Protein 2ZWI (pdb70)

Solvent-accessible surface area: 31136 Å² total; per-residue (Å²): 122,129,93,30,1,7,0,6,8,6,94,22,18,7,0,0,0,2,0,0,0,20,4,4,39,41,73,32,130,37,53,1,2,0,14,4,79,116,25,83,11,117,64,105,110,11,5,135,61,7,66,13,36,40,28,184,66,72,87,98,0,24,152,37,0,30,64,47,3,100,77,72,79,4,92,26,0,32,1,9,0,3,0,20,83,0,38,14,1,3,34,0,0,78,24,3,81,86,56,59,61,190,19,82,9,43,3,27,1,4,0,31,1,23,30,0,0,41,87,0,19,72,9,3,126,42,85,111,83,72,3,78,134,69,20,78,78,1,100,106,36,0,61,29,5,6,96,44,110,59,122,29,92,34,23,7,17,2,0,0,0,0,30,59,43,26,68,9,12,0,8,0,2,49,18,57,0,23,122,34,134,12,75,4,82,4,1,57,150,35,0,46,109,26,14,29,72,6,102,36,61,31,21,29,100,13,89,82,129,33,67,77,24,0,42,93,6,18,74,18,87,7,98,150,10,66,86,40,21,90,89,34,81,104,72,15,0,0,0,3,2,6,35,94,54,42,3,69,7,122,53,0,38,57,0,0,58,19,0,71,94,80,116,8,116,45,0,88,49,29,1,108,60,42,23,22,0,1,8,1,57,26,72,12,136,32,16,100,109,0,14,87,59,15,140,11,63,82,6,132,20,113,29,7,3,16,0,0,3,1,1,99,1,42,10,51,3,0,0,0,0,15,20,44,23,5,4,5,22,37,77,26,11,38,25,25,0,0,0,4,138,64,121,26,114,118,31,14,41,0,18,0,0,13,33,1,60,21,6,65,138,116,20,15,25,30,16,93,64,72,109,119,88,30,0,10,0,7,8,6,73,26,20,6,0,0,0,1,0,0,0,21,4,4,63,107,106,33,136,45,54,2,0,0,13,3,73,104,24,79,14,118,69,131,92,13,12,127,59,7,65,11,33,39,32,118,16,32,13,83,0,14,98,32,0,21,69,44,1,98,73,73,81,2,95,45,0,36,1,9,0,2,0,8,29,0,41,9,2,4,30,0,0,43,20,2,78,86,46,61,56,176,22,79,9,55,2,25,0,3,0,29,2,23,17,0,0,41,52,0,23,73,9,3,128,49,84,105,85,69,3,77,133,66,21,77,75,1,99,99,53,0,58,27,8,5,91,22,59,75,94,30,93,27,25,6,15,5,0,0,1,0,30,57,45,26,85,6,39,0,7,0,2,44,20,48,0,23,151,28,134,16,73,2,65,3,1,69,156,35,0,70,150,36,43,115,65,5,109,40,84,28,20,116,101,11,89,85,153,38,66,79,42,0,43,94,5,14,72,15,82,7,120,142,9,82,92,51,26,149,92,35,133,103,105,11,0,0,0,4,2,7,29,44,19,44,4,56,8,92,60,0,25,59,0,0,67,22,0,76,84,104,110,10,116,37,2,91,47,22,1,99,65,39,32,27,2,1,8,1,58,24,47,6,30,28,16,96,67,0,14,91,57,18,138,10,74,76,7,122,18,84,31,12,4,14,0,0,3,1,1,95,2,39,11,66,3,0,0,0,0,15,19,41,23,4,4,6,24,40,140,125,11,91,26,24,1,0,0,5,66,18,108,61,84,34,99,102,24,15,43,0,26,0,0,31,49,2,127,20,4,95,106,119,19,16,22,31,20,83,62,40,228

CATH classification: 3.40.50.11120 (+1 more: 3.40.50.11110)

Foldseek 3Di:
DPAEEEEEEEAAPQLVLLVLLVLLLVQDQGAYEYEYQLFFDPPVVLQVSSNYDYDPDLVVSLVVVLVVVVVLPAQEYEYEYELLPCLSVLVSLLSNVVSVSNHAYAYEYEYRFLVLQLLLLVLLPDPPVVNLVLLVCQVVLSVCSSPPNDPHDSHNSNSLQCVVPHHYAYAYLCPCLVVFPRNPVSSCVRCVVRYDHRDQCSVVPDDPVSLVSSCSRQVDDCPVLLCVCPVDPFFAEEAEADAPVWDDLVLQLVVLVLQCDCPRPQQVQHPHRHQYEYAYALPHDCVVVSCVSRVHHYDPNNRPVSSCRNNVSDTQEYEYEQTSNLSNDDPNRHYRAYEGADVQVPRSSSVSCCRSVSDPPSRYHYSVVD/DDAEEEEEEEEAPQLVLLVLLVLLVVQDPHAYEYEYQLFQDPDPVLQVSSNYDYDPDLVVSLVVVLVVVVVLPAQEYEYEYELLPCLSVLVSLLSNVVSVSNYAYAYEYEYRFLVLQLLLLVLLVDDPVVNLVLLVCQVVLSVCVSVPNDPRDSHNSNSLQCVVPHHYAYAYLCPCLVVFPRRDVSSCVRCVVRYDHRDQAVVVVDDPVSVVSSCSRQVDDCPVLLCVCVVDPFFAEEAEAEAPVWDDLVLQLLVLVQQCDPDHPQQVQHPHRHQYEYAYALVHDCVVVSCVSPVHHYDPNNRDVSSCSNNVSDTQEYEYEQTSNLSNDDPRHHYRAYEGADPDDQVPRSSNVSCCRSVSDPPSRYHYSVVSD

Secondary structure (DSSP, 8-state):
--EEEEEEEESSSHHHHHHHHHHHHH---SEEEEEETT-----HHHHHHHTEEE-SSHHHHHHHHHHHHHTT-EEEEEEEEESTTHHHHHHHHHHHHHTTS--EEEEEEE--SHHHHHHHHHHHHS-HHHHHHHHHHHHHHHHHHHHTSSPPP--HHHHT-GGGTS-EEEEETTGGGGGSSS--HHHHHHHTTSEEEPP--GGGT--HHHHHHHHHHHT--THHHHHHHHSSSSPEEEEE---TTT--HHHHHHHHHHHT-TT-SS--S--TTSEEEEE--TT-S-HHHHHHHHTPEEE-TTS-HHHHHHTT---SEEEEE--THHHHS-TTSEEEEEEE----TT-HHHHHHHHTTSS-GGGEEEGGG-/--EEEEEEEESSSHHHHHHHHHHHHH---SEEEEEETT-----HHHHHHTTEEE-SSHHHHHHHHHHHHTTT-EEEEEEEEESTTHHHHHHHHHHHHTT-S--EEEEEEE--SHHHHHHHHHHHTS-HHHHHHHHHHHHHHHHHHHHTSSPPP--HHHHT-GGGTS-EEEEETTGGGGGSSS--HHHHHHHTTTEEE----HHHH--HHHHHHHHHHHT--THHHHHHHHSSSSPEEEEE---TTT--HHHHHHHHHHHT-SS-SS--S--TTSEEEEE--TT-S-HHHHHHHHTPEEE-TTS-HHHHHHTT---SEEEEE--THHHHS-TTSEEEEEEE--SS-GGG-HHHHHHHHTTSS-GGGEEEGGG--

Sequence (743 aa):
KNKTTIEVYVDRATLPTIQQMTQIINENSNNKKKLISWSRYPINDETLLESINGSFFKNRPELIKSLDSMILTNEIKKKVIINGNTLWAVDVVNIIKSSIEALGKKTEIELNFYDDGSAEYVRLYDFSRLLPESEQEYKISLSKDNIQSSINGTQPFDNSIENIYGFSQLYPTTYHMLRADIFETNLPLTSLKKRVISNNIKQMKWDYFTTFNSQQKNKFYNFTGFNPEKIKEQYKASPHENFIFIGTNSGTATAEQQIDILTEAKKPDSPIITNSIQGLDLFFKGHPSATTYNQQIIDAHNMIEIYNKIPFEALIMTDALPDAVGGMGSSVFFSLPNTVENKFIFYKSDIENNALIQVVMIELNIVNNRNDVKLLISDLKNKKTIEVYVDRATLPTIQQMTQIINENSNNKKLISWSRYPINDETLLESINGSFFKNRPELIKSLDSMILTNEIKKVIINGNTLWAVDVVVNIIKSIEALGKKTEIELNFYDDGSAEYVRRLYDFSRLPESEQEYKISLSKDNIQSSINGTQPFDNSIENIYGFSQLYPTTYHMLRADIFEETNLPLTSLKKRVISNNIKQMKWDYFTTFNSQQKNKFYNFTGFNPEKIKEQYKASPHENFIFIGTNSGTATAEQQIDILTEAKKPDSPIITNSIQGLDLFFKGHPSATYNQQIIDAHNMIEIYNKIPFEALIMTDALPDAVVGGMGSSVVFFSLPNTVENKFIFYKSDTDIENNALIQVMIELNIVNNRNDVKLISDLQ

InterPro domains:
  IPR021574 Sialyltransferase PMO188 [PF11477] (41-393)
  IPR043078 Sialyltransferase, N-terminal GT-B Rossman nucleotide-binding domain [G3DSA:3.40.50.11120] (37-254)

B-factor: mean 17.68, std 6.21, range [4.26, 50.94]

Structure (mmCIF, N/CA/C/O backbone):
data_2ZWI
#
_entry.id   2ZWI
#
_cell.length_a   54.429
_cell.length_b   57.827
_cell.length_c   59.246
_cell.angle_alpha   90.06
_cell.angle_beta   106.76
_cell.angle_gamma   103.20
#
_symmetry.space_group_name_H-M   'P 1'
#
loop_
_entity.id
_entity.type
_entity.pdbx_description
1 polymer 'Alpha-/beta-galactoside alpha-2,3-sialyltransferase'
2 non-polymer "CYTIDINE-5'-MONOPHOSPHATE"
3 non-polymer 'ZINC ION'
4 non-polymer GLYCEROL
5 non-polymer 'CHLORIDE ION'
6 water water
#
loop_
_atom_site.group_PDB
_atom_site.id
_atom_site.type_symbol
_atom_site.label_atom_id
_atom_site.label_alt_id
_atom_site.label_comp_id
_atom_site.label_asym_id
_atom_site.label_entity_id
_atom_site.label_seq_id
_atom_site.pdbx_PDB_ins_code
_atom_site.Cartn_x
_atom_site.Cartn_y
_atom_site.Cartn_z
_atom_site.occupancy
_atom_site.B_iso_or_equiv
_atom_site.auth_seq_id
_atom_site.auth_comp_id
_atom_site.auth_asym_id
_atom_site.auth_atom_id
_atom_site.pdbx_PDB_model_num
ATOM 1 N N . LYS A 1 1 ? -49.027 10.557 -14.684 1.00 27.50 37 LYS A N 1
ATOM 2 C CA . LYS A 1 1 ? -47.721 10.783 -13.973 1.00 27.19 37 LYS A CA 1
ATOM 3 C C . LYS A 1 1 ? -46.704 11.514 -14.867 1.00 26.70 37 LYS A C 1
ATOM 4 O O . LYS A 1 1 ? -45.728 10.926 -15.352 1.00 26.54 37 LYS A O 1
ATOM 10 N N . ASN A 1 2 ? -46.963 12.799 -15.085 1.00 25.79 38 ASN A N 1
ATOM 11 C CA . ASN A 1 2 ? -46.122 13.629 -15.936 1.00 25.39 38 ASN A CA 1
ATOM 12 C C . ASN A 1 2 ? -45.790 14.977 -15.291 1.00 24.38 38 ASN A C 1
ATOM 13 O O . ASN A 1 2 ? -45.196 15.859 -15.930 1.00 24.49 38 ASN A O 1
ATOM 18 N N . LYS A 1 3 ? -46.169 15.144 -14.029 1.00 22.70 39 LYS A N 1
ATOM 19 C CA . LYS A 1 3 ? -45.952 16.431 -13.370 1.00 21.85 39 LYS A CA 1
ATOM 20 C C . LYS A 1 3 ? -44.655 16.523 -12.580 1.00 20.45 39 LYS A C 1
ATOM 21 O O . LYS A 1 3 ? -44.205 15.547 -11.975 1.00 20.46 39 LYS A O 1
ATOM 27 N N . THR A 1 4 ? -44.040 17.701 -12.643 1.00 19.45 40 THR A N 1
ATOM 28 C CA A THR A 1 4 ? -42.888 17.985 -11.808 0.50 18.58 40 THR A CA 1
ATOM 29 C CA B THR A 1 4 ? -42.857 18.024 -11.855 0.50 18.26 40 THR A CA 1
ATOM 30 C C . THR A 1 4 ? -43.218 19.084 -10.810 1.00 18.05 40 THR A C 1
ATOM 31 O O . THR A 1 4 ? -43.784 20.113 -11.158 1.00 18.03 40 THR A O 1
ATOM 38 N N . ILE A 1 5 ? -42.891 18.821 -9.550 1.00 17.33 41 ILE A N 1
ATOM 39 C CA . ILE A 1 5 ? -43.049 19.790 -8.480 1.00 17.26 41 ILE A CA 1
ATOM 40 C C . ILE A 1 5 ? -41.667 20.332 -8.136 1.00 16.67 41 ILE A C 1
ATOM 41 O O . ILE A 1 5 ? -40.726 19.565 -7.987 1.00 17.01 41 ILE A O 1
ATOM 46 N N . GLU A 1 6 ? -41.560 21.654 -8.006 1.00 16.10 42 GLU A N 1
ATOM 47 C CA . GLU A 1 6 ? -40.320 22.317 -7.608 1.00 15.05 42 GLU A CA 1
ATOM 48 C C . GLU A 1 6 ? -40.415 22.784 -6.157 1.00 14.38 42 GLU A C 1
ATOM 49 O O . GLU A 1 6 ? -41.346 23.499 -5.786 1.00 13.71 42 GLU A O 1
ATOM 55 N N . VAL A 1 7 ? -39.453 22.367 -5.338 1.00 13.76 43 VAL A N 1
ATOM 56 C CA . VAL A 1 7 ? -39.432 22.699 -3.910 1.00 13.18 43 VAL A CA 1
ATOM 57 C C . VAL A 1 7 ? -38.300 23.696 -3.680 1.00 12.84 43 VAL A C 1
ATOM 58 O O . VAL A 1 7 ? -37.185 23.490 -4.161 1.00 12.33 43 VAL A O 1
ATOM 62 N N . TYR A 1 8 ? -38.592 24.760 -2.938 1.00 12.69 44 TYR A N 1
ATOM 63 C CA . TYR A 1 8 ? -37.622 25.814 -2.650 1.00 12.11 44 TYR A CA 1
ATOM 64 C C . TYR A 1 8 ? -37.546 26.051 -1.145 1.00 12.19 44 TYR A C 1
ATOM 65 O O . TYR A 1 8 ? -38.535 26.464 -0.533 1.00 12.03 44 TYR A O 1
ATOM 74 N N . VAL A 1 9 ? -36.380 25.790 -0.556 1.00 11.85 45 VAL A N 1
ATOM 75 C CA . VAL A 1 9 ? -36.165 25.992 0.877 1.00 11.73 45 VAL A CA 1
ATOM 76 C C . VAL A 1 9 ? -34.838 26.708 1.160 1.00 11.89 45 VAL A C 1
ATOM 77 O O . VAL A 1 9 ? -33.858 26.540 0.415 1.00 11.98 45 VAL A O 1
ATOM 81 N N . ASP A 1 10 ? -34.839 27.528 2.212 1.00 11.58 46 ASP A N 1
ATOM 82 C CA . ASP A 1 10 ? -33.651 28.255 2.694 1.00 12.14 46 ASP A CA 1
ATOM 83 C C . ASP A 1 10 ? -33.906 28.878 4.060 1.00 12.74 46 ASP A C 1
ATOM 84 O O . ASP A 1 10 ? -35.005 29.341 4.354 1.00 13.19 46 ASP A O 1
ATOM 89 N N . ARG A 1 11 ? -32.854 28.908 4.869 1.00 13.82 47 ARG A N 1
ATOM 90 C CA . ARG A 1 11 ? -32.862 29.538 6.189 1.00 14.49 47 ARG A CA 1
ATOM 91 C C . ARG A 1 11 ? -32.182 30.895 6.181 1.00 14.55 47 ARG A C 1
ATOM 92 O O . ARG A 1 11 ? -32.399 31.709 7.082 1.00 14.94 47 ARG A O 1
ATOM 100 N N . ALA A 1 12 ? -31.322 31.118 5.190 1.00 14.89 48 ALA A N 1
ATOM 101 C CA . ALA A 1 12 ? -30.493 32.325 5.126 1.00 14.98 48 ALA A CA 1
ATOM 102 C C . ALA A 1 12 ? -31.068 33.322 4.121 1.00 14.95 48 ALA A C 1
ATOM 103 O O . ALA A 1 12 ? -32.289 33.482 4.043 1.00 15.40 48 ALA A O 1
ATOM 105 N N . THR A 1 13 ? -30.205 33.987 3.346 1.00 14.74 49 THR A N 1
ATOM 106 C CA . THR A 1 13 ? -30.695 34.914 2.319 1.00 14.68 49 THR A CA 1
ATOM 107 C C . THR A 1 13 ? -30.135 34.653 0.922 1.00 14.00 49 THR A C 1
ATOM 108 O O . THR A 1 13 ? -30.854 34.845 -0.062 1.00 13.09 49 THR A O 1
ATOM 112 N N . LEU A 1 14 ? -28.863 34.245 0.838 1.00 12.93 50 LEU A N 1
ATOM 113 C CA . LEU A 1 14 ? -28.190 34.086 -0.454 1.00 12.55 50 LEU A CA 1
ATOM 114 C C . LEU A 1 14 ? -28.881 33.027 -1.315 1.00 11.78 50 LEU A C 1
ATOM 115 O O . LEU A 1 14 ? -29.239 33.324 -2.454 1.00 11.53 50 LEU A O 1
ATOM 120 N N . PRO A 1 15 ? -29.083 31.798 -0.782 1.00 11.49 51 PRO A N 1
ATOM 121 C CA . PRO A 1 15 ? -29.840 30.821 -1.585 1.00 10.91 51 PRO A CA 1
ATOM 122 C C . PRO A 1 15 ? -31.243 31.294 -1.981 1.00 11.15 51 PRO A C 1
ATOM 123 O O . PRO A 1 15 ? -31.694 30.988 -3.072 1.00 10.51 51 PRO A O 1
ATOM 127 N N . THR A 1 16 ? -31.918 32.041 -1.108 1.00 10.68 52 THR A N 1
ATOM 128 C CA . THR A 1 16 ? -33.247 32.532 -1.410 1.00 10.15 52 THR A CA 1
ATOM 129 C C . THR A 1 16 ? -33.189 33.465 -2.612 1.00 10.57 52 THR A C 1
ATOM 130 O O . THR A 1 16 ? -33.955 33.298 -3.554 1.00 10.31 52 THR A O 1
ATOM 134 N N . ILE A 1 17 ? -32.266 34.426 -2.577 1.00 10.80 53 ILE A N 1
ATOM 135 C CA . ILE A 1 17 ? -32.140 35.437 -3.635 1.00 11.34 53 ILE A CA 1
ATOM 136 C C . ILE A 1 17 ? -31.798 34.789 -4.986 1.00 10.96 53 ILE A C 1
ATOM 137 O O . ILE A 1 17 ? -32.378 35.141 -6.019 1.00 10.45 53 ILE A O 1
ATOM 142 N N . GLN A 1 18 ? -30.859 33.843 -4.968 1.00 11.07 54 GLN A N 1
ATOM 143 C CA . GLN A 1 18 ? -30.526 33.044 -6.152 1.00 11.00 54 GLN A CA 1
ATOM 144 C C . GLN A 1 18 ? -31.703 32.163 -6.613 1.00 10.84 54 GLN A C 1
ATOM 145 O O . GLN A 1 18 ? -31.963 32.024 -7.812 1.00 10.14 54 GLN A O 1
ATOM 151 N N . GLN A 1 19 ? -32.429 31.583 -5.665 1.00 10.76 55 GLN A N 1
ATOM 152 C CA . GLN A 1 19 ? -33.600 30.782 -6.023 1.00 10.71 55 GLN A CA 1
ATOM 153 C C . GLN A 1 19 ? -34.695 31.635 -6.652 1.00 10.82 55 GLN A C 1
ATOM 154 O O . GLN A 1 19 ? -35.242 31.256 -7.685 1.00 10.59 55 GLN A O 1
ATOM 160 N N . MET A 1 20 ? -34.995 32.792 -6.055 1.00 11.12 56 MET A N 1
ATOM 161 C CA . MET A 1 20 ? -35.967 33.737 -6.641 1.00 11.32 56 MET A CA 1
ATOM 162 C C . MET A 1 20 ? -35.578 34.063 -8.083 1.00 11.09 56 MET A C 1
ATOM 163 O O . MET A 1 20 ? -36.395 34.019 -8.996 1.00 11.25 56 MET A O 1
ATOM 168 N N . THR A 1 21 ? -34.304 34.370 -8.283 1.00 11.36 57 THR A N 1
ATOM 169 C CA . THR A 1 21 ? -33.812 34.761 -9.598 1.00 11.04 57 THR A CA 1
ATOM 170 C C . THR A 1 21 ? -33.950 33.644 -10.653 1.00 11.15 57 THR A C 1
ATOM 171 O O . THR A 1 21 ? -34.320 33.915 -11.787 1.00 10.83 57 THR A O 1
ATOM 175 N N . GLN A 1 22 ? -33.660 32.398 -10.271 1.00 11.25 58 GLN A N 1
ATOM 176 C CA . GLN A 1 22 ? -33.839 31.247 -11.169 1.00 12.32 58 GLN A CA 1
ATOM 177 C C . GLN A 1 22 ? -35.305 31.008 -11.546 1.00 11.48 58 GLN A C 1
ATOM 178 O O . GLN A 1 22 ? -35.618 30.720 -12.712 1.00 11.83 58 GLN A O 1
ATOM 184 N N . ILE A 1 23 ? -36.200 31.117 -10.563 1.00 11.13 59 ILE A N 1
ATOM 185 C CA . ILE A 1 23 ? -37.642 30.982 -10.801 1.00 11.42 59 ILE A CA 1
ATOM 186 C C . ILE A 1 23 ? -38.051 31.994 -11.870 1.00 11.66 59 ILE A C 1
ATOM 187 O O . ILE A 1 23 ? -38.689 31.630 -12.856 1.00 12.11 59 ILE A O 1
ATOM 192 N N . ILE A 1 24 ? -37.631 33.244 -11.681 1.00 11.50 60 ILE A N 1
ATOM 193 C CA . ILE A 1 24 ? -37.955 34.340 -12.604 1.00 12.31 60 ILE A CA 1
ATOM 194 C C . ILE A 1 24 ? -37.339 34.095 -13.987 1.00 13.07 60 ILE A C 1
ATOM 195 O O . ILE A 1 24 ? -38.007 34.282 -15.007 1.00 13.55 60 ILE A O 1
ATOM 200 N N . ASN A 1 25 ? -36.084 33.649 -14.014 1.00 13.48 61 ASN A N 1
ATOM 201 C CA . ASN A 1 25 ? -35.387 33.425 -15.273 1.00 15.15 61 ASN A CA 1
ATOM 202 C C . ASN A 1 25 ? -36.032 32.299 -16.068 1.00 15.80 61 ASN A C 1
ATOM 203 O O . ASN A 1 25 ? -36.240 32.422 -17.278 1.00 16.17 61 ASN A O 1
ATOM 208 N N . GLU A 1 26 ? -36.362 31.212 -15.375 1.00 16.44 62 GLU A N 1
ATOM 209 C CA . GLU A 1 26 ? -36.928 30.029 -16.022 1.00 17.48 62 GLU A CA 1
ATOM 210 C C . GLU A 1 26 ? -38.386 30.175 -16.425 1.00 17.65 62 GLU A C 1
ATOM 211 O O . GLU A 1 26 ? -38.799 29.577 -17.410 1.00 17.93 62 GLU A O 1
ATOM 217 N N . ASN A 1 27 ? -39.163 30.941 -15.656 1.00 17.85 63 ASN A N 1
ATOM 218 C CA . ASN A 1 27 ? -40.587 31.164 -15.951 1.00 18.93 63 ASN A CA 1
ATOM 219 C C . ASN A 1 27 ? -41.321 29.838 -16.250 1.00 19.07 63 ASN A C 1
ATOM 220 O O . ASN A 1 27 ? -42.032 29.704 -17.248 1.00 19.20 63 ASN A O 1
ATOM 225 N N . SER A 1 28 ? -41.122 28.848 -15.386 1.00 19.14 64 SER A N 1
ATOM 226 C CA . SER A 1 28 ? -41.756 27.553 -15.577 1.00 19.45 64 SER A CA 1
ATOM 227 C C . SER A 1 28 ? -43.161 27.615 -15.004 1.00 19.30 64 SER A C 1
ATOM 228 O O . SER A 1 28 ? -43.437 28.431 -14.132 1.00 19.62 64 SER A O 1
ATOM 231 N N . ASN A 1 29 ? -44.049 26.755 -15.495 1.00 19.23 65 ASN A N 1
ATOM 232 C CA . ASN A 1 29 ? -45.388 26.637 -14.906 1.00 18.58 65 ASN A CA 1
ATOM 233 C C . ASN A 1 29 ? -45.562 25.419 -13.994 1.00 17.25 65 ASN A C 1
ATOM 234 O O . ASN A 1 29 ? -46.682 25.072 -13.622 1.00 16.71 65 ASN A O 1
ATOM 239 N N . ASN A 1 30 ? -44.463 24.773 -13.619 1.00 15.87 66 ASN A N 1
ATOM 240 C CA . ASN A 1 30 ? -44.538 23.703 -12.622 1.00 15.43 66 ASN A CA 1
ATOM 241 C C . ASN A 1 30 ? -45.039 24.256 -11.296 1.00 14.82 66 ASN A C 1
ATOM 242 O O . ASN A 1 30 ? -44.738 25.405 -10.956 1.00 14.79 66 ASN A O 1
ATOM 247 N N . LYS A 1 31 ? -45.793 23.440 -10.558 1.00 14.24 67 LYS A N 1
ATOM 248 C CA A LYS A 1 31 ? -46.220 23.809 -9.212 0.50 13.78 67 LYS A CA 1
ATOM 249 C CA B LYS A 1 31 ? -46.219 23.804 -9.209 0.50 13.72 67 LYS A CA 1
ATOM 250 C C . LYS A 1 31 ? -44.978 23.978 -8.341 1.00 13.48 67 LYS A C 1
ATOM 251 O O . LYS A 1 31 ? -44.041 23.181 -8.422 1.00 13.31 67 LYS A O 1
ATOM 262 N N . LYS A 1 32 ? -44.965 25.034 -7.532 1.00 12.50 68 LYS A N 1
ATOM 263 C CA . LYS A 1 32 ? -43.821 25.307 -6.659 1.00 12.29 68 LYS A CA 1
ATOM 264 C C . LYS A 1 32 ? -44.259 25.346 -5.197 1.00 12.14 68 LYS A C 1
ATOM 265 O O . LYS A 1 32 ? -45.288 25.944 -4.868 1.00 12.34 68 LYS A O 1
ATOM 271 N N . LEU A 1 33 ? -43.488 24.681 -4.342 1.00 12.02 69 LEU A N 1
ATOM 272 C CA . LEU A 1 33 ? -43.694 24.691 -2.890 1.00 11.98 69 LEU A CA 1
ATOM 273 C C . LEU A 1 33 ? -42.500 25.400 -2.244 1.00 11.86 69 LEU A C 1
ATOM 274 O O . LEU A 1 33 ? -41.350 24.981 -2.427 1.00 11.56 69 LEU A O 1
ATOM 279 N N . ILE A 1 34 ? -42.775 26.475 -1.511 1.00 11.40 70 ILE A N 1
ATOM 280 C CA . ILE A 1 34 ? -41.734 27.404 -1.080 1.00 11.89 70 ILE A CA 1
ATOM 281 C C . ILE A 1 34 ? -41.737 27.612 0.445 1.00 12.08 70 ILE A C 1
ATOM 282 O O . ILE A 1 34 ? -42.793 27.830 1.055 1.00 12.55 70 ILE A O 1
ATOM 287 N N . SER A 1 35 ? -40.560 27.533 1.059 1.00 11.81 71 SER A N 1
ATOM 288 C CA . SER A 1 35 ? -40.423 27.846 2.471 1.00 11.74 71 SER A CA 1
ATOM 289 C C . SER A 1 35 ? -39.084 28.537 2.714 1.00 12.11 71 SER A C 1
ATOM 290 O O . SER A 1 35 ? -38.046 27.873 2.833 1.00 11.31 71 SER A O 1
ATOM 293 N N . TRP A 1 36 ? -39.129 29.870 2.773 1.00 12.25 72 TRP A N 1
ATOM 294 C CA . TRP A 1 36 ? -37.953 30.704 2.971 1.00 12.99 72 TRP A CA 1
ATOM 295 C C . TRP A 1 36 ? -38.074 31.407 4.318 1.00 13.57 72 TRP A C 1
ATOM 296 O O . TRP A 1 36 ? -38.972 32.223 4.512 1.00 13.85 72 TRP A O 1
ATOM 307 N N . SER A 1 37 ? -37.161 31.106 5.237 1.00 14.47 73 SER A N 1
ATOM 308 C CA . SER A 1 37 ? -37.193 31.679 6.589 1.00 15.19 73 SER A CA 1
ATOM 309 C C . SER A 1 37 ? -37.196 33.213 6.614 1.00 15.28 73 SER A C 1
ATOM 310 O O . SER A 1 37 ? -37.940 33.821 7.379 1.00 15.24 73 SER A O 1
ATOM 313 N N . ARG A 1 38 ? -36.375 33.827 5.769 1.00 15.57 74 ARG A N 1
ATOM 314 C CA . ARG A 1 38 ? -36.169 35.278 5.812 1.00 16.27 74 ARG A CA 1
ATOM 315 C C . ARG A 1 38 ? -37.086 36.032 4.844 1.00 16.33 74 ARG A C 1
ATOM 316 O O . ARG A 1 38 ? -37.114 37.269 4.837 1.00 16.31 74 ARG A O 1
ATOM 324 N N . TYR A 1 39 ? -37.831 35.285 4.033 1.00 16.34 75 TYR A N 1
ATOM 325 C CA . TYR A 1 39 ? -38.699 35.883 3.027 1.00 16.75 75 TYR A CA 1
ATOM 326 C C . TYR A 1 39 ? -40.092 35.256 2.978 1.00 17.46 75 TYR A C 1
ATOM 327 O O . TYR A 1 39 ? -40.413 34.565 2.015 1.00 17.31 75 TYR A O 1
ATOM 336 N N . PRO A 1 40 ? -40.927 35.491 4.014 1.00 18.34 76 PRO A N 1
ATOM 337 C CA . PRO A 1 40 ? -42.314 35.023 3.904 1.00 19.42 76 PRO A CA 1
ATOM 338 C C . PRO A 1 40 ? -43.094 35.775 2.813 1.00 20.28 76 PRO A C 1
ATOM 339 O O . PRO A 1 40 ? -43.086 37.016 2.775 1.00 20.77 76 PRO A O 1
ATOM 343 N N . ILE A 1 41 ? -43.725 35.016 1.919 1.00 21.17 77 ILE A N 1
ATOM 344 C CA . ILE A 1 41 ? -44.455 35.575 0.789 1.00 22.31 77 ILE A CA 1
ATOM 345 C C . ILE A 1 41 ? -45.951 35.416 1.065 1.00 23.95 77 ILE A C 1
ATOM 346 O O . ILE A 1 41 ? -46.484 34.294 1.051 1.00 23.99 77 ILE A O 1
ATOM 351 N N . ASN A 1 42 ? -46.611 36.544 1.325 1.00 25.83 78 ASN A N 1
ATOM 352 C CA . ASN A 1 42 ? -48.064 36.593 1.536 1.00 27.64 78 ASN A CA 1
ATOM 353 C C . ASN A 1 42 ? -48.778 37.197 0.329 1.00 28.28 78 ASN A C 1
ATOM 354 O O . ASN A 1 42 ? -50.011 37.280 0.304 1.00 28.72 78 ASN A O 1
ATOM 359 N N . ASP A 1 43 ? -47.998 37.631 -0.660 1.00 28.73 79 ASP A N 1
ATOM 360 C CA . ASP A 1 43 ? -48.537 38.230 -1.879 1.00 29.09 79 ASP A CA 1
ATOM 361 C C . ASP A 1 43 ? -49.107 37.156 -2.802 1.00 29.15 79 ASP A C 1
ATOM 362 O O . ASP A 1 43 ? -48.367 36.465 -3.506 1.00 29.12 79 ASP A O 1
ATOM 367 N N . GLU A 1 44 ? -50.429 37.041 -2.818 1.00 28.93 80 GLU A N 1
ATOM 368 C CA . GLU A 1 44 ? -51.089 35.968 -3.550 1.00 29.06 80 GLU A CA 1
ATOM 369 C C . GLU A 1 44 ? -51.049 36.113 -5.062 1.00 28.47 80 GLU A C 1
ATOM 370 O O . GLU A 1 44 ? -50.985 35.118 -5.778 1.00 28.57 80 GLU A O 1
ATOM 376 N N . THR A 1 45 ? -51.086 37.351 -5.535 1.00 28.00 81 THR A N 1
ATOM 377 C CA . THR A 1 45 ? -50.923 37.664 -6.954 1.00 27.37 81 THR A CA 1
ATOM 378 C C . THR A 1 45 ? -49.536 37.228 -7.442 1.00 26.25 81 THR A C 1
ATOM 379 O O . THR A 1 45 ? -49.417 36.579 -8.489 1.00 25.90 81 THR A O 1
ATOM 383 N N . LEU A 1 46 ? -48.505 37.579 -6.669 1.00 24.90 82 LEU A N 1
ATOM 384 C CA . LEU A 1 46 ? -47.140 37.130 -6.927 1.00 23.92 82 LEU A CA 1
ATOM 385 C C . LEU A 1 46 ? -47.094 35.600 -6.962 1.00 22.77 82 LEU A C 1
ATOM 386 O O . LEU A 1 46 ? -46.613 35.022 -7.927 1.00 22.46 82 LEU A O 1
ATOM 391 N N . LEU A 1 47 ? -47.620 34.955 -5.922 1.00 21.74 83 LEU A N 1
ATOM 392 C CA . LEU A 1 47 ? -47.587 33.494 -5.829 1.00 21.29 83 LEU A CA 1
ATOM 393 C C . LEU A 1 47 ? -48.328 32.829 -6.996 1.00 21.14 83 LEU A C 1
ATOM 394 O O . LEU A 1 47 ? -47.842 31.859 -7.570 1.00 20.10 83 LEU A O 1
ATOM 399 N N . GLU A 1 48 ? -49.477 33.381 -7.372 1.00 21.49 84 GLU A N 1
ATOM 400 C CA . GLU A 1 48 ? -50.238 32.842 -8.504 1.00 22.44 84 GLU A CA 1
ATOM 401 C C . GLU A 1 48 ? -49.504 32.985 -9.846 1.00 21.49 84 GLU A C 1
ATOM 402 O O . GLU A 1 48 ? -49.640 32.132 -10.725 1.00 21.25 84 GLU A O 1
ATOM 408 N N . SER A 1 49 ? -48.721 34.053 -9.991 1.00 20.78 85 SER A N 1
ATOM 409 C CA . SER A 1 49 ? -47.930 34.274 -11.202 1.00 20.29 85 SER A CA 1
ATOM 410 C C . SER A 1 49 ? -46.783 33.258 -11.366 1.00 19.41 85 SER A C 1
ATOM 411 O O . SER A 1 49 ? -46.300 33.049 -12.478 1.00 19.54 85 SER A O 1
ATOM 414 N N . ILE A 1 50 ? -46.363 32.620 -10.275 1.00 18.17 86 ILE A N 1
ATOM 415 C CA . ILE A 1 50 ? -45.341 31.557 -10.354 1.00 16.98 86 ILE A CA 1
ATOM 416 C C . ILE A 1 50 ? -45.900 30.144 -10.085 1.00 17.13 86 ILE A C 1
ATOM 417 O O . ILE A 1 50 ? -45.157 29.153 -10.112 1.00 17.06 86 ILE A O 1
ATOM 422 N N . ASN A 1 51 ? -47.211 30.055 -9.852 1.00 16.72 87 ASN A N 1
ATOM 423 C CA . ASN A 1 51 ? -47.866 28.789 -9.495 1.00 16.36 87 ASN A CA 1
ATOM 424 C C . ASN A 1 51 ? -47.301 28.225 -8.184 1.00 16.11 87 ASN A C 1
ATOM 425 O O . ASN A 1 51 ? -47.037 27.020 -8.057 1.00 15.33 87 ASN A O 1
ATOM 430 N N . GLY A 1 52 ? -47.130 29.106 -7.202 1.00 15.82 88 GLY A N 1
ATOM 431 C CA . GLY A 1 52 ? -46.499 28.712 -5.960 1.00 15.48 88 GLY A CA 1
ATOM 432 C C . GLY A 1 52 ? -47.424 28.705 -4.771 1.00 15.64 88 GLY A C 1
ATOM 433 O O . GLY A 1 52 ? -48.457 29.391 -4.765 1.00 15.28 88 GLY A O 1
ATOM 434 N N . SER A 1 53 ? -47.041 27.912 -3.771 1.00 15.57 89 SER A N 1
ATOM 435 C CA . SER A 1 53 ? -47.602 27.974 -2.425 1.00 15.73 89 SER A CA 1
ATOM 436 C C . SER A 1 53 ? -46.452 28.218 -1.452 1.00 15.32 89 SER A C 1
ATOM 437 O O . SER A 1 53 ? -45.371 27.641 -1.599 1.00 14.33 89 SER A O 1
ATOM 440 N N . PHE A 1 54 ? -46.703 29.072 -0.463 1.00 15.36 90 PHE A N 1
ATOM 441 C CA . PHE A 1 54 ? -45.737 29.353 0.586 1.00 15.08 90 PHE A CA 1
ATOM 442 C C . PHE A 1 54 ? -46.120 28.656 1.878 1.00 15.81 90 PHE A C 1
ATOM 443 O O . PHE A 1 54 ? -47.300 28.622 2.258 1.00 15.70 90 PHE A O 1
ATOM 451 N N . PHE A 1 55 ? -45.109 28.116 2.549 1.00 15.98 91 PHE A N 1
ATOM 452 C CA . PHE A 1 55 ? -45.263 27.397 3.806 1.00 16.61 91 PHE A CA 1
ATOM 453 C C . PHE A 1 55 ? -44.350 28.040 4.833 1.00 17.18 91 PHE A C 1
ATOM 454 O O . PHE A 1 55 ? -43.186 28.324 4.539 1.00 16.74 91 PHE A O 1
ATOM 462 N N . LYS A 1 56 ? -44.891 28.298 6.022 1.00 18.15 92 LYS A N 1
ATOM 463 C CA . LYS A 1 56 ? -44.137 28.955 7.085 1.00 19.54 92 LYS A CA 1
ATOM 464 C C . LYS A 1 56 ? -43.059 28.058 7.672 1.00 19.95 92 LYS A C 1
ATOM 465 O O . LYS A 1 56 ? -42.087 28.554 8.240 1.00 20.39 92 LYS A O 1
ATOM 471 N N . ASN A 1 57 ? -43.230 26.742 7.548 1.00 20.12 93 ASN A N 1
ATOM 472 C CA . ASN A 1 57 ? -42.216 25.804 8.027 1.00 20.76 93 ASN A CA 1
ATOM 473 C C . ASN A 1 57 ? -42.092 24.530 7.193 1.00 20.01 93 ASN A C 1
ATOM 474 O O . ASN A 1 57 ? -42.982 24.195 6.405 1.00 20.04 93 ASN A O 1
ATOM 479 N N . ARG A 1 58 ? -40.976 23.834 7.389 1.00 19.30 94 ARG A N 1
ATOM 480 C CA . ARG A 1 58 ? -40.664 22.594 6.681 1.00 18.46 94 ARG A CA 1
ATOM 481 C C . ARG A 1 58 ? -41.692 21.453 6.875 1.00 18.18 94 ARG A C 1
ATOM 482 O O . ARG A 1 58 ? -42.098 20.827 5.888 1.00 17.38 94 ARG A O 1
ATOM 490 N N . PRO A 1 59 ? -42.120 21.168 8.129 1.00 17.84 95 PRO A N 1
ATOM 491 C CA . PRO A 1 59 ? -43.125 20.101 8.230 1.00 17.79 95 PRO A CA 1
ATOM 492 C C . PRO A 1 59 ? -44.456 20.382 7.499 1.00 17.71 95 PRO A C 1
ATOM 493 O O . PRO A 1 59 ? -45.075 19.434 7.004 1.00 17.71 95 PRO A O 1
ATOM 497 N N . GLU A 1 60 ? -44.878 21.648 7.396 1.00 17.54 96 GLU A N 1
ATOM 498 C CA . GLU A 1 60 ? -46.088 21.967 6.615 1.00 17.97 96 GLU A CA 1
ATOM 499 C C . GLU A 1 60 ? -45.880 21.733 5.122 1.00 16.81 96 GLU A C 1
ATOM 500 O O . GLU A 1 60 ? -46.758 21.205 4.450 1.00 16.99 96 GLU A O 1
ATOM 506 N N . LEU A 1 61 ? -44.719 22.129 4.611 1.00 16.46 97 LEU A N 1
ATOM 507 C CA . LEU A 1 61 ? -44.399 21.941 3.193 1.00 15.66 97 LEU A CA 1
ATOM 508 C C . LEU A 1 61 ? -44.395 20.459 2.837 1.00 15.75 97 LEU A C 1
ATOM 509 O O . LEU A 1 61 ? -44.963 20.046 1.817 1.00 15.76 97 LEU A O 1
ATOM 514 N N . ILE A 1 62 ? -43.762 19.664 3.691 1.00 16.09 98 ILE A N 1
ATOM 515 C CA . ILE A 1 62 ? -43.660 18.224 3.501 1.00 16.17 98 ILE A CA 1
ATOM 516 C C . ILE A 1 62 ? -45.045 17.548 3.461 1.00 16.85 98 ILE A C 1
ATOM 517 O O . ILE A 1 62 ? -45.285 16.669 2.632 1.00 16.93 98 ILE A O 1
ATOM 522 N N . LYS A 1 63 ? -45.946 17.981 4.339 1.00 17.86 99 LYS A N 1
ATOM 523 C CA . LYS A 1 63 ? -47.330 17.498 4.373 1.00 19.15 99 LYS A CA 1
ATOM 524 C C . LYS A 1 63 ? -48.060 17.696 3.028 1.00 18.99 99 LYS A C 1
ATOM 525 O O . LYS A 1 63 ? -48.718 16.779 2.536 1.00 18.63 99 LYS A O 1
ATOM 531 N N . SER A 1 64 ? -47.930 18.886 2.445 1.00 19.42 100 SER A N 1
ATOM 532 C CA . SER A 1 64 ? -48.527 19.192 1.144 1.00 20.12 100 SER A CA 1
ATOM 533 C C . SER A 1 64 ? -47.819 18.470 0.000 1.00 20.10 100 SER A C 1
ATOM 534 O O . SER A 1 64 ? -48.468 18.047 -0.957 1.00 20.07 100 SER A O 1
ATOM 537 N N . LEU A 1 65 ? -46.493 18.357 0.095 1.00 19.60 101 LEU A N 1
ATOM 538 C CA . LEU A 1 65 ? -45.709 17.605 -0.885 1.00 19.74 101 LEU A CA 1
ATOM 539 C C . LEU A 1 65 ? -46.214 16.164 -0.955 1.00 19.64 101 LEU A C 1
ATOM 540 O O . LEU A 1 65 ? -46.544 15.667 -2.023 1.00 19.35 101 LEU A O 1
ATOM 545 N N . ASP A 1 66 ? -46.272 15.516 0.205 1.00 20.12 102 ASP A N 1
ATOM 546 C CA . ASP A 1 66 ? -46.691 14.129 0.318 1.00 20.73 102 ASP A CA 1
ATOM 547 C C . ASP A 1 66 ? -48.098 13.863 -0.226 1.00 20.82 102 ASP A C 1
ATOM 548 O O . ASP A 1 66 ? -48.318 12.858 -0.893 1.00 20.29 102 ASP A O 1
ATOM 553 N N . SER A 1 67 ? -49.053 14.746 0.060 1.00 21.60 103 SER A N 1
ATOM 554 C CA . SER A 1 67 ? -50.408 14.531 -0.460 1.00 22.33 103 SER A CA 1
ATOM 555 C C . SER A 1 67 ? -50.432 14.642 -1.991 1.00 22.27 103 SER A C 1
ATOM 556 O O . SER A 1 67 ? -51.123 13.871 -2.662 1.00 22.36 103 SER A O 1
ATOM 559 N N . MET A 1 68 ? -49.654 15.570 -2.544 1.00 22.01 104 MET A N 1
ATOM 560 C CA . MET A 1 68 ? -49.519 15.681 -4.006 1.00 22.39 104 MET A CA 1
ATOM 561 C C . MET A 1 68 ? -48.956 14.401 -4.627 1.00 21.81 104 MET A C 1
ATOM 562 O O . MET A 1 68 ? -49.478 13.913 -5.642 1.00 21.66 104 MET A O 1
ATOM 567 N N . ILE A 1 69 ? -47.896 13.862 -4.019 1.00 21.42 105 ILE A N 1
ATOM 568 C CA . ILE A 1 69 ? -47.291 12.614 -4.494 1.00 21.37 105 ILE A CA 1
ATOM 569 C C . ILE A 1 69 ? -48.291 11.453 -4.403 1.00 22.09 105 ILE A C 1
ATOM 570 O O . ILE A 1 69 ? -48.289 10.562 -5.261 1.00 21.82 105 ILE A O 1
ATOM 575 N N . LEU A 1 70 ? -49.156 11.487 -3.385 1.00 22.45 106 LEU A N 1
ATOM 576 C CA . LEU A 1 70 ? -50.155 10.429 -3.193 1.00 23.32 106 LEU A CA 1
ATOM 577 C C . LEU A 1 70 ? -51.235 10.366 -4.288 1.00 23.60 106 LEU A C 1
ATOM 578 O O . LEU A 1 70 ? -51.932 9.356 -4.416 1.00 23.96 106 LEU A O 1
ATOM 583 N N . THR A 1 71 ? -51.351 11.430 -5.081 1.00 24.04 107 THR A N 1
ATOM 584 C CA . THR A 1 71 ? -52.278 11.471 -6.216 1.00 24.55 107 THR A CA 1
ATOM 585 C C . THR A 1 71 ? -51.791 10.614 -7.386 1.00 25.06 107 THR A C 1
ATOM 586 O O . THR A 1 71 ? -52.547 10.361 -8.337 1.00 25.04 107 THR A O 1
ATOM 590 N N . ASN A 1 72 ? -50.526 10.187 -7.310 1.00 25.12 108 ASN A N 1
ATOM 591 C CA . ASN A 1 72 ? -49.873 9.354 -8.336 1.00 25.36 108 ASN A CA 1
ATOM 592 C C . ASN A 1 72 ? -49.491 10.109 -9.608 1.00 24.92 108 ASN A C 1
ATOM 593 O O . ASN A 1 72 ? -49.037 9.508 -10.582 1.00 25.38 108 ASN A O 1
ATOM 598 N N . GLU A 1 73 ? -49.656 11.423 -9.586 1.00 24.18 109 GLU A N 1
ATOM 599 C CA . GLU A 1 73 ? -49.464 12.244 -10.773 1.00 23.98 109 GLU A CA 1
ATOM 600 C C . GLU A 1 73 ? -48.065 12.871 -10.862 1.00 22.35 109 GLU A C 1
ATOM 601 O O . GLU A 1 73 ? -47.744 13.542 -11.848 1.00 22.24 109 GLU A O 1
ATOM 607 N N . ILE A 1 74 ? -47.242 12.643 -9.841 1.00 20.69 110 ILE A N 1
ATOM 608 C CA . ILE A 1 74 ? -45.957 13.323 -9.726 1.00 19.13 110 ILE A CA 1
ATOM 609 C C . ILE A 1 74 ? -44.803 12.474 -10.269 1.00 18.34 110 ILE A C 1
ATOM 610 O O . ILE A 1 74 ? -44.371 11.502 -9.660 1.00 18.76 110 ILE A O 1
ATOM 615 N N . LYS A 1 75 ? -44.312 12.865 -11.430 1.00 17.25 111 LYS A N 1
ATOM 616 C CA . LYS A 1 75 ? -43.168 12.207 -12.030 1.00 16.60 111 LYS A CA 1
ATOM 617 C C . LYS A 1 75 ? -41.862 12.531 -11.287 1.00 15.07 111 LYS A C 1
ATOM 618 O O . LYS A 1 75 ? -41.075 11.625 -10.972 1.00 14.96 111 LYS A O 1
ATOM 624 N N . LYS A 1 76 ? -41.662 13.813 -10.985 1.00 14.11 112 LYS A N 1
ATOM 625 C CA A LYS A 1 76 ? -40.383 14.303 -10.469 0.50 13.48 112 LYS A CA 1
ATOM 626 C CA B LYS A 1 76 ? -40.388 14.292 -10.458 0.50 13.53 112 LYS A CA 1
ATOM 627 C C . LYS A 1 76 ? -40.549 15.411 -9.428 1.00 12.85 112 LYS A C 1
ATOM 628 O O . LYS A 1 76 ? -41.467 16.217 -9.512 1.00 12.52 112 LYS A O 1
ATOM 639 N N . VAL A 1 77 ? -39.637 15.442 -8.456 1.00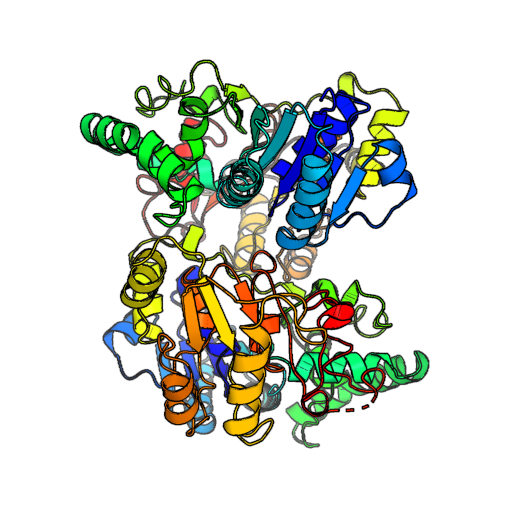 12.28 113 VAL A N 1
ATOM 640 C CA . VAL A 1 77 ? -39.512 16.570 -7.525 1.00 11.15 113 VAL A CA 1
ATOM 641 C C . VAL A 1 77 ? -38.086 17.130 -7.653 1.00 10.70 113 VAL A C 1
ATOM 642 O O . VAL A 1 77 ? -37.093 16.392 -7.534 1.00 10.21 113 VAL A O 1
ATOM 646 N N . ILE A 1 78 ? -37.993 18.423 -7.947 1.00 10.13 114 ILE A N 1
ATOM 647 C CA . ILE A 1 78 ? -36.722 19.127 -7.897 1.00 9.86 114 ILE A CA 1
ATOM 648 C C . ILE A 1 78 ? -36.669 19.879 -6.569 1.00 9.96 114 ILE A C 1
ATOM 649 O O . ILE A 1 78 ? -37.523 20.722 -6.299 1.00 10.42 114 ILE A O 1
ATOM 654 N N . ILE A 1 79 ? -35.691 19.551 -5.732 1.00 9.72 115 ILE A N 1
ATOM 655 C CA . ILE A 1 79 ? -35.526 20.230 -4.454 1.00 10.13 115 ILE A CA 1
ATOM 656 C C . ILE A 1 79 ? -34.370 21.234 -4.544 1.00 10.07 115 ILE A C 1
ATOM 657 O O . ILE A 1 79 ? -33.250 20.877 -4.909 1.00 9.32 115 ILE A O 1
ATOM 662 N N . ASN A 1 80 ? -34.678 22.487 -4.220 1.00 10.35 116 ASN A N 1
ATOM 663 C CA . ASN A 1 80 ? -33.717 23.572 -4.240 1.00 10.98 116 ASN A CA 1
ATOM 664 C C . ASN A 1 80 ? -33.479 24.027 -2.798 1.00 11.13 116 ASN A C 1
ATOM 665 O O . ASN A 1 80 ? -34.416 24.443 -2.109 1.00 11.43 116 ASN A O 1
ATOM 670 N N . GLY A 1 81 ? -32.233 23.935 -2.343 1.00 11.11 117 GLY A N 1
ATOM 671 C CA . GLY A 1 81 ? -31.909 24.156 -0.934 1.00 11.06 117 GLY A CA 1
ATOM 672 C C . GLY A 1 81 ? -30.622 24.910 -0.661 1.00 11.10 117 GLY A C 1
ATOM 673 O O . GLY A 1 81 ? -30.016 25.490 -1.560 1.00 10.93 117 GLY A O 1
ATOM 674 N N . ASN A 1 82 ? -30.221 24.884 0.606 1.00 10.70 118 ASN A N 1
ATOM 675 C CA . ASN A 1 82 ? -29.065 25.588 1.132 1.00 10.19 118 ASN A CA 1
ATOM 676 C C . ASN A 1 82 ? -28.024 24.518 1.475 1.00 10.23 118 ASN A C 1
ATOM 677 O O . ASN A 1 82 ? -28.305 23.621 2.263 1.00 10.55 118 ASN A O 1
ATOM 682 N N . THR A 1 83 ? -26.841 24.597 0.867 1.00 9.87 119 THR A N 1
ATOM 683 C CA . THR A 1 83 ? -25.797 23.579 1.030 1.00 10.08 119 THR A CA 1
ATOM 684 C C . THR A 1 83 ? -25.420 23.328 2.508 1.00 9.81 119 THR A C 1
ATOM 685 O O . THR A 1 83 ? -25.446 22.192 2.955 1.00 9.55 119 THR A O 1
ATOM 689 N N . LEU A 1 84 ? -25.102 24.380 3.263 1.00 10.27 120 LEU A N 1
ATOM 690 C CA . LEU A 1 84 ? -24.785 24.218 4.682 1.00 11.06 120 LEU A CA 1
ATOM 691 C C . LEU A 1 84 ? -25.924 23.488 5.417 1.00 11.04 120 LEU A C 1
ATOM 692 O O . LEU A 1 84 ? -25.688 22.635 6.259 1.00 10.68 120 LEU A O 1
ATOM 697 N N . TRP A 1 85 ? -27.156 23.844 5.068 1.00 11.65 121 TRP A N 1
ATOM 698 C CA . TRP A 1 85 ? -28.352 23.289 5.677 1.00 12.36 121 TRP A CA 1
ATOM 699 C C . TRP A 1 85 ? -28.953 22.169 4.830 1.00 12.21 121 TRP A C 1
ATOM 700 O O . TRP A 1 85 ? -30.172 22.028 4.728 1.00 11.73 121 TRP A O 1
ATOM 711 N N . ALA A 1 86 ? -28.084 21.358 4.234 1.00 12.05 122 ALA A N 1
ATOM 712 C CA . ALA A 1 86 ? -28.526 20.201 3.450 1.00 12.14 122 ALA A CA 1
ATOM 713 C C . ALA A 1 86 ? -29.457 19.294 4.267 1.00 12.19 122 ALA A C 1
ATOM 714 O O . ALA A 1 86 ? -30.245 18.547 3.696 1.00 12.32 122 ALA A O 1
ATOM 716 N N . VAL A 1 87 ? -29.365 19.368 5.596 1.00 12.36 123 VAL A N 1
ATOM 717 C CA . VAL A 1 87 ? -30.268 18.599 6.480 1.00 12.93 123 VAL A CA 1
ATOM 718 C C . VAL A 1 87 ? -31.753 18.810 6.131 1.00 12.71 123 VAL A C 1
ATOM 719 O O . VAL A 1 87 ? -32.550 17.873 6.208 1.00 12.86 123 VAL A O 1
ATOM 723 N N . ASP A 1 88 ? -32.123 20.033 5.759 1.00 12.63 124 ASP A N 1
ATOM 724 C CA . ASP A 1 88 ? -33.500 20.306 5.367 1.00 12.72 124 ASP A CA 1
ATOM 725 C C . ASP A 1 88 ? -33.883 19.525 4.110 1.00 12.75 124 ASP A C 1
ATOM 726 O O . ASP A 1 88 ? -34.963 18.954 4.055 1.00 12.77 124 ASP A O 1
ATOM 731 N N . VAL A 1 89 ? -33.003 19.475 3.109 1.00 13.03 125 VAL A N 1
ATOM 732 C CA . VAL A 1 89 ? -33.319 18.655 1.928 1.00 12.81 125 VAL A CA 1
ATOM 733 C C . VAL A 1 89 ? -33.264 17.141 2.218 1.00 12.98 125 VAL A C 1
ATOM 734 O O . VAL A 1 89 ? -34.069 16.392 1.680 1.00 12.90 125 VAL A O 1
ATOM 738 N N . VAL A 1 90 ? -32.370 16.710 3.107 1.00 12.97 126 VAL A N 1
ATOM 739 C CA . VAL A 1 90 ? -32.375 15.314 3.596 1.00 13.72 126 VAL A CA 1
ATOM 740 C C . VAL A 1 90 ? -33.769 14.880 4.093 1.00 13.77 126 VAL A C 1
ATOM 741 O O . VAL A 1 90 ? -34.280 13.819 3.712 1.00 13.89 126 VAL A O 1
ATOM 745 N N . ASN A 1 91 ? -34.384 15.710 4.932 1.00 13.41 127 ASN A N 1
ATOM 746 C CA . ASN A 1 91 ? -35.699 15.401 5.487 1.00 13.79 127 ASN A CA 1
ATOM 747 C C . ASN A 1 91 ? -36.827 15.432 4.446 1.00 13.34 127 ASN A C 1
ATOM 748 O O . ASN A 1 91 ? -37.805 14.696 4.564 1.00 12.53 127 ASN A O 1
ATOM 753 N N . ILE A 1 92 ? -36.675 16.278 3.426 1.00 13.09 128 ILE A N 1
ATOM 754 C CA . ILE A 1 92 ? -37.594 16.272 2.294 1.00 12.31 128 ILE A CA 1
ATOM 755 C C . ILE A 1 92 ? -37.417 14.986 1.471 1.00 12.51 128 ILE A C 1
ATOM 756 O O . ILE A 1 92 ? -38.404 14.314 1.151 1.00 12.34 128 ILE A O 1
ATOM 761 N N . ILE A 1 93 ? -36.169 14.621 1.165 1.00 12.82 129 ILE A N 1
ATOM 762 C CA . ILE A 1 93 ? -35.891 13.357 0.457 1.00 13.38 129 ILE A CA 1
ATOM 763 C C . ILE A 1 93 ? -36.429 12.133 1.220 1.00 13.92 129 ILE A C 1
ATOM 764 O O . ILE A 1 93 ? -37.076 11.254 0.637 1.00 13.49 129 ILE A O 1
ATOM 769 N N . LYS A 1 94 ? -36.125 12.075 2.515 1.00 14.39 130 LYS A N 1
ATOM 770 C CA . LYS A 1 94 ? -36.635 11.042 3.419 1.00 15.42 130 LYS A CA 1
ATOM 771 C C 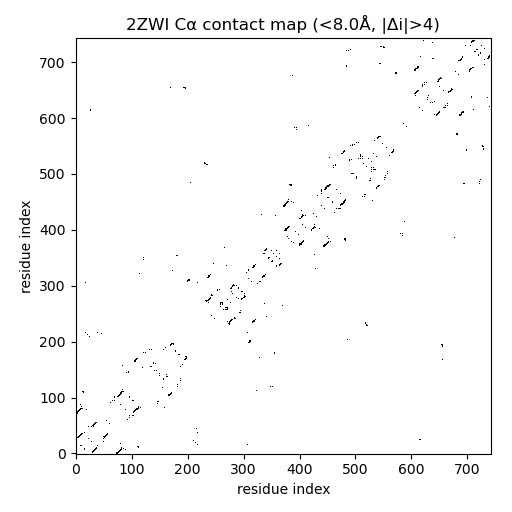. LYS A 1 94 ? -38.158 10.852 3.271 1.00 15.41 130 LYS A C 1
ATOM 772 O O . LYS A 1 94 ? -38.635 9.729 3.113 1.00 16.03 130 LYS A O 1
ATOM 778 N N . SER A 1 95 ? -38.903 11.957 3.284 1.00 15.68 131 SER A N 1
ATOM 779 C CA A SER A 1 95 ? -40.367 11.913 3.223 0.50 16.09 131 SER A CA 1
ATOM 780 C CA B SER A 1 95 ? -40.365 11.912 3.219 0.50 15.90 131 SER A CA 1
ATOM 781 C C . SER A 1 95 ? -40.879 11.395 1.873 1.00 16.19 131 SER A C 1
ATOM 782 O O . SER A 1 95 ? -41.802 10.580 1.831 1.00 16.59 131 SER A O 1
ATOM 787 N N . ILE A 1 96 ? -40.274 11.864 0.780 1.00 16.37 132 ILE A N 1
ATOM 788 C CA . ILE A 1 96 ? -40.596 11.385 -0.577 1.00 16.90 132 ILE A CA 1
ATOM 789 C C . ILE A 1 96 ? -40.321 9.881 -0.762 1.00 17.77 132 ILE A C 1
ATOM 790 O O . ILE A 1 96 ? -41.198 9.142 -1.242 1.00 18.08 132 ILE A O 1
ATOM 795 N N . GLU A 1 97 ? -39.109 9.445 -0.405 1.00 18.28 133 GLU A N 1
ATOM 796 C CA . GLU A 1 97 ? -38.688 8.035 -0.532 1.00 19.42 133 GLU A CA 1
ATOM 797 C C . GLU A 1 97 ? -39.545 7.074 0.298 1.00 19.56 133 GLU A C 1
ATOM 798 O O . GLU A 1 97 ? -39.832 5.954 -0.145 1.00 19.72 133 GLU A O 1
ATOM 804 N N . ALA A 1 98 ? -39.930 7.515 1.498 1.00 19.74 134 ALA A N 1
ATOM 805 C CA . ALA A 1 98 ? -40.773 6.731 2.415 1.00 19.91 134 ALA A CA 1
ATOM 806 C C . ALA A 1 98 ? -42.071 6.280 1.751 1.00 20.11 134 ALA A C 1
ATOM 807 O O . ALA A 1 98 ? -42.482 5.138 1.905 1.00 20.27 134 ALA A O 1
ATOM 809 N N . LEU A 1 99 ? -42.689 7.196 1.006 1.00 20.30 135 LEU A N 1
ATOM 810 C CA . LEU A 1 99 ? -43.947 6.954 0.318 1.00 20.68 135 LEU A CA 1
ATOM 811 C C . LEU A 1 99 ? -43.868 5.815 -0.708 1.00 20.82 135 LEU A C 1
ATOM 812 O O . LEU A 1 99 ? -44.889 5.211 -1.037 1.00 20.89 135 LEU A O 1
ATOM 817 N N . GLY A 1 100 ? -42.659 5.541 -1.208 1.00 21.39 136 GLY A N 1
ATOM 818 C CA . GLY A 1 100 ? -42.398 4.434 -2.142 1.00 21.59 136 GLY A CA 1
ATOM 819 C C . GLY A 1 100 ? -43.161 4.520 -3.452 1.00 22.04 136 GLY A C 1
ATOM 820 O O . GLY A 1 100 ? -43.617 3.501 -3.991 1.00 22.20 136 GLY A O 1
ATOM 821 N N . LYS A 1 101 ? -43.289 5.737 -3.970 1.00 21.94 137 LYS A N 1
ATOM 822 C CA . LYS A 1 101 ? -44.082 5.998 -5.172 1.00 22.19 137 LYS A CA 1
ATOM 823 C C . LYS A 1 101 ? -43.211 6.140 -6.419 1.00 22.16 137 LYS A C 1
ATOM 824 O O . LYS A 1 101 ? -43.686 6.593 -7.461 1.00 23.03 137 LYS A O 1
ATOM 830 N N . LYS A 1 102 ? -41.937 5.762 -6.297 1.00 21.73 138 LYS A N 1
ATOM 831 C CA . LYS A 1 102 ? -40.974 5.793 -7.406 1.00 21.42 138 LYS A CA 1
ATOM 832 C C . LYS A 1 102 ? -40.862 7.201 -8.038 1.00 20.66 138 LYS A C 1
ATOM 833 O O . LYS A 1 102 ? -40.889 7.372 -9.261 1.00 20.72 138 LYS A O 1
ATOM 839 N N . THR A 1 103 ? -40.749 8.203 -7.173 1.00 19.21 139 THR A N 1
ATOM 840 C CA . THR A 1 103 ? -40.650 9.593 -7.587 1.00 18.21 139 THR A CA 1
ATOM 841 C C . THR A 1 103 ? -39.198 9.885 -7.953 1.00 17.85 139 THR A C 1
ATOM 842 O O . THR A 1 103 ? -38.288 9.523 -7.213 1.00 17.57 139 THR A O 1
ATOM 846 N N . GLU A 1 104 ? -38.984 10.515 -9.100 1.00 17.33 140 GLU A N 1
ATOM 847 C CA . GLU A 1 104 ? -37.643 10.968 -9.468 1.00 17.78 140 GLU A CA 1
ATOM 848 C C . GLU A 1 104 ? -37.297 12.171 -8.604 1.00 16.35 140 GLU A C 1
ATOM 849 O O . GLU A 1 104 ? -38.143 13.031 -8.388 1.00 15.90 140 GLU A O 1
ATOM 855 N N . ILE A 1 105 ? -36.069 12.211 -8.086 1.00 15.33 141 ILE A N 1
ATOM 856 C CA . ILE A 1 105 ? -35.605 13.360 -7.292 1.00 14.20 141 ILE A CA 1
ATOM 857 C C . ILE A 1 105 ? -34.340 13.955 -7.899 1.00 13.70 141 ILE A C 1
ATOM 858 O O . ILE A 1 105 ? -33.393 13.236 -8.198 1.00 13.64 141 ILE A O 1
ATOM 863 N N . GLU A 1 106 ? -34.346 15.270 -8.081 1.00 13.05 142 GLU A N 1
ATOM 864 C CA . GLU A 1 106 ? -33.178 16.018 -8.541 1.00 13.07 142 GLU A CA 1
ATOM 865 C C . GLU A 1 106 ? -32.911 17.161 -7.576 1.00 12.23 142 GLU A C 1
ATOM 866 O O . GLU A 1 106 ? -33.846 17.712 -6.992 1.00 12.24 142 GLU A O 1
ATOM 872 N N . LEU A 1 107 ? -31.641 17.516 -7.413 1.00 11.41 143 LEU A N 1
ATOM 873 C CA . LEU A 1 107 ? -31.227 18.445 -6.354 1.00 10.58 143 LEU A CA 1
ATOM 874 C C . LEU A 1 107 ? -30.447 19.631 -6.893 1.00 10.15 143 LEU A C 1
ATOM 875 O O . LEU A 1 107 ? -29.585 19.469 -7.751 1.00 10.45 143 LEU A O 1
ATOM 880 N N . ASN A 1 108 ? -30.766 20.814 -6.379 1.00 9.60 144 ASN A N 1
ATOM 881 C CA . ASN A 1 108 ? -29.965 22.017 -6.583 1.00 9.53 144 ASN A CA 1
ATOM 882 C C . ASN A 1 108 ? -29.603 22.596 -5.215 1.00 9.41 144 ASN A C 1
ATOM 883 O O . ASN A 1 108 ? -30.501 23.040 -4.479 1.00 9.03 144 ASN A O 1
ATOM 888 N N . PHE A 1 109 ? -28.311 22.579 -4.876 1.00 9.29 145 PHE A N 1
ATOM 889 C CA . PHE A 1 109 ? -27.813 23.176 -3.635 1.00 9.63 145 PHE A CA 1
ATOM 890 C C . PHE A 1 109 ? -27.132 24.532 -3.904 1.00 10.14 145 PHE A C 1
ATOM 891 O O . PHE A 1 109 ? -26.275 24.643 -4.779 1.00 10.85 145 PHE A O 1
ATOM 899 N N . TYR A 1 110 ? -27.523 25.551 -3.155 1.00 10.01 146 TYR A N 1
ATOM 900 C CA . TYR A 1 110 ? -26.933 26.881 -3.242 1.00 10.74 146 TYR A CA 1
ATOM 901 C C . TYR A 1 110 ? -26.143 27.180 -1.976 1.00 11.07 146 TYR A C 1
ATOM 902 O O . TYR A 1 110 ? -26.682 27.040 -0.877 1.00 10.85 146 TYR A O 1
ATOM 911 N N . ASP A 1 111 ? -24.873 27.576 -2.120 1.00 11.93 147 ASP A N 1
ATOM 912 C CA . ASP A 1 111 ? -24.033 27.924 -0.962 1.00 12.63 147 ASP A CA 1
ATOM 913 C C . ASP A 1 111 ? -24.734 28.925 -0.049 1.00 12.95 147 ASP A C 1
ATOM 914 O O . ASP A 1 111 ? -25.414 29.813 -0.534 1.00 12.47 147 ASP A O 1
ATOM 919 N N . ASP A 1 112 ? -24.520 28.786 1.262 1.00 13.35 148 ASP A N 1
ATOM 920 C CA . ASP A 1 112 ? -25.089 29.674 2.293 1.00 13.68 148 ASP A CA 1
ATOM 921 C C . ASP A 1 112 ? -24.325 31.005 2.387 1.00 13.77 148 ASP A C 1
ATOM 922 O O . ASP A 1 112 ? -24.921 32.060 2.612 1.00 13.29 148 ASP A O 1
ATOM 927 N N . GLY A 1 113 ? -23.004 30.942 2.222 1.00 13.27 149 GLY A N 1
ATOM 928 C CA . GLY A 1 113 ? -22.129 32.092 2.418 1.00 12.89 149 GLY A CA 1
ATOM 929 C C . GLY A 1 113 ? -20.707 31.643 2.700 1.00 12.97 149 GLY A C 1
ATOM 930 O O . GLY A 1 113 ? -20.230 30.661 2.124 1.00 13.13 149 GLY A O 1
ATOM 931 N N . SER A 1 114 ? -20.046 32.341 3.617 1.00 12.43 150 SER A N 1
ATOM 932 C CA . SER A 1 114 ? -18.649 32.078 3.947 1.00 12.21 150 SER A CA 1
ATOM 933 C C . SER A 1 114 ? -18.381 30.727 4.634 1.00 11.93 150 SER A C 1
ATOM 934 O O . SER A 1 114 ? -17.265 30.196 4.545 1.00 11.67 150 SER A O 1
ATOM 937 N N . ALA A 1 115 ? -19.384 30.190 5.329 1.00 11.75 151 ALA A N 1
ATOM 938 C CA . ALA A 1 115 ? -19.235 28.932 6.080 1.00 12.28 151 ALA A CA 1
ATOM 939 C C . ALA A 1 115 ? -18.759 27.761 5.219 1.00 12.29 151 ALA A C 1
ATOM 940 O O . ALA A 1 115 ? -17.846 27.036 5.625 1.00 11.96 151 ALA A O 1
ATOM 942 N N . GLU A 1 116 ? -19.355 27.572 4.036 1.00 12.69 152 GLU A N 1
ATOM 943 C CA . GLU A 1 116 ? -18.898 26.501 3.140 1.00 12.95 152 GLU A CA 1
ATOM 944 C C . GLU A 1 116 ? -17.417 26.655 2.790 1.00 12.50 152 GLU A C 1
ATOM 945 O O . GLU A 1 116 ? -16.697 25.665 2.693 1.00 12.47 152 GLU A O 1
ATOM 951 N N . TYR A 1 117 ? -16.973 27.903 2.628 1.00 12.28 153 TYR A N 1
ATOM 952 C CA . TYR A 1 117 ? -15.602 28.207 2.190 1.00 12.35 153 TYR A CA 1
ATOM 953 C C . TYR A 1 117 ? -14.583 28.082 3.315 1.00 12.41 153 TYR A C 1
ATOM 954 O O . TYR A 1 117 ? -13.445 27.652 3.087 1.00 12.73 153 TYR A O 1
ATOM 963 N N . VAL A 1 118 ? -15.007 28.413 4.533 1.00 12.53 154 VAL A N 1
ATOM 964 C CA . VAL A 1 118 ? -14.219 28.114 5.741 1.00 12.51 154 VAL A CA 1
ATOM 965 C C . VAL A 1 118 ? -14.047 26.591 5.900 1.00 12.78 154 VAL A C 1
ATOM 966 O O . VAL A 1 118 ? -12.939 26.094 6.139 1.00 12.30 154 VAL A O 1
ATOM 970 N N . ARG A 1 119 ? -15.142 25.852 5.715 1.00 12.77 155 ARG A N 1
ATOM 971 C CA . ARG A 1 119 ? -15.103 24.403 5.784 1.00 12.89 155 ARG A CA 1
ATOM 972 C C . ARG A 1 119 ? -14.250 23.768 4.674 1.00 12.67 155 ARG A C 1
ATOM 973 O O . ARG A 1 119 ? -13.487 22.826 4.938 1.00 12.30 155 ARG A O 1
ATOM 981 N N . LEU A 1 120 ? -14.346 24.298 3.453 1.00 12.50 156 LEU A N 1
ATOM 982 C CA . LEU A 1 120 ? -13.492 23.841 2.342 1.00 12.58 156 LEU A CA 1
ATOM 983 C C . LEU A 1 120 ? -11.995 24.063 2.607 1.00 12.73 156 LEU A C 1
ATOM 984 O O . LEU A 1 120 ? -11.165 23.188 2.322 1.00 12.88 156 LEU A O 1
ATOM 989 N N . TYR A 1 121 ? -11.652 25.230 3.151 1.00 12.69 157 TYR A N 1
ATOM 990 C CA . TYR A 1 121 ? -10.268 25.500 3.514 1.00 12.76 157 TYR A CA 1
ATOM 991 C C . TYR A 1 121 ? -9.766 24.489 4.546 1.00 12.44 157 TYR A C 1
ATOM 992 O O . TYR A 1 121 ? -8.700 23.898 4.380 1.00 11.93 157 TYR A O 1
ATOM 1001 N N . ASP A 1 122 ? -10.551 24.291 5.599 1.00 12.61 158 ASP A N 1
ATOM 1002 C CA . ASP A 1 122 ? -10.200 23.364 6.667 1.00 13.27 158 ASP A CA 1
ATOM 1003 C C . ASP A 1 122 ? -10.009 21.947 6.119 1.00 12.86 158 ASP A C 1
ATOM 1004 O O . ASP A 1 122 ? -9.014 21.287 6.410 1.00 12.79 158 ASP A O 1
ATOM 1009 N N . PHE A 1 123 ? -10.953 21.509 5.296 1.00 12.77 159 PHE A N 1
ATOM 1010 C CA . PHE A 1 123 ? -10.901 20.202 4.658 1.00 12.68 159 PHE A CA 1
ATOM 1011 C C . PHE A 1 123 ? -9.649 20.045 3.790 1.00 13.03 159 PHE A C 1
ATOM 1012 O O . PHE A 1 123 ? -9.055 18.965 3.756 1.00 12.93 159 PHE A O 1
ATOM 1020 N N . SER A 1 124 ? -9.257 21.118 3.097 1.00 13.24 160 SER A N 1
ATOM 1021 C CA . SER A 1 124 ? -8.069 21.117 2.234 1.00 13.66 160 SER A CA 1
ATOM 1022 C C . SER A 1 124 ? -6.761 20.971 3.013 1.00 14.57 160 SER A C 1
ATOM 1023 O O . SER A 1 124 ? -5.744 20.608 2.430 1.00 14.82 160 SER A O 1
ATOM 1026 N N . ARG A 1 125 ? -6.786 21.277 4.310 1.00 15.68 161 ARG A N 1
ATOM 1027 C CA . ARG A 1 125 ? -5.594 21.116 5.176 1.00 16.92 161 ARG A CA 1
ATOM 1028 C C . ARG A 1 125 ? -5.343 19.654 5.534 1.00 16.93 161 ARG A C 1
ATOM 1029 O O . ARG A 1 125 ? -4.223 19.288 5.930 1.00 16.82 161 ARG A O 1
ATOM 1037 N N . LEU A 1 126 ? -6.384 18.826 5.414 1.00 17.02 162 LEU A N 1
ATOM 1038 C CA A LEU A 1 126 ? -6.290 17.398 5.731 0.50 17.01 162 LEU A CA 1
ATOM 1039 C CA B LEU A 1 126 ? -6.267 17.409 5.754 0.50 16.86 162 LEU A CA 1
ATOM 1040 C C . LEU A 1 126 ? -5.340 16.703 4.767 1.00 17.23 162 LEU A C 1
ATOM 1041 O O . LEU A 1 126 ? -5.270 17.077 3.600 1.00 17.23 162 LEU A O 1
ATOM 1050 N N . PRO A 1 127 ? -4.586 15.689 5.245 1.00 17.67 163 PRO A N 1
ATOM 1051 C CA . PRO A 1 127 ? -3.787 14.996 4.238 1.00 18.17 163 PRO A CA 1
ATOM 1052 C C . PRO A 1 127 ? -4.697 14.324 3.202 1.00 18.67 163 PRO A C 1
ATOM 1053 O O . PRO A 1 127 ? -5.843 13.983 3.507 1.00 18.63 163 PRO A O 1
ATOM 1057 N N . GLU A 1 128 ? -4.191 14.166 1.984 1.00 19.07 164 GLU A N 1
ATOM 1058 C CA . GLU A 1 128 ? -4.980 13.657 0.864 1.00 19.63 164 GLU A CA 1
ATOM 1059 C C . GLU A 1 128 ? -5.685 12.329 1.172 1.00 19.19 164 GLU A C 1
ATOM 1060 O O . GLU A 1 128 ? -6.864 12.161 0.867 1.00 18.72 164 GLU A O 1
ATOM 1066 N N . SER A 1 129 ? -4.969 11.402 1.803 1.00 19.26 165 SER A N 1
ATOM 1067 C CA . SER A 1 129 ? -5.553 10.115 2.158 1.00 18.82 165 SER A CA 1
ATOM 1068 C C . SER A 1 129 ? -6.730 10.263 3.139 1.00 18.43 165 SER A C 1
ATOM 1069 O O . SER A 1 129 ? -7.669 9.476 3.090 1.00 18.09 165 SER A O 1
ATOM 1072 N N . GLU A 1 130 ? -6.662 11.248 4.036 1.00 17.68 166 GLU A N 1
ATOM 1073 C CA . GLU A 1 130 ? -7.744 11.482 4.995 1.00 17.78 166 GLU A CA 1
ATOM 1074 C C . GLU A 1 130 ? -8.961 12.108 4.318 1.00 16.42 166 GLU A C 1
ATOM 1075 O O . GLU A 1 130 ? -10.103 11.752 4.635 1.00 16.09 166 GLU A O 1
ATOM 1081 N N . GLN A 1 131 ? -8.712 13.031 3.388 1.00 15.40 167 GLN A N 1
ATOM 1082 C CA . GLN A 1 131 ? -9.760 13.564 2.509 1.00 14.78 167 GLN A CA 1
ATOM 1083 C C . GLN A 1 131 ? -10.501 12.447 1.770 1.00 14.78 167 GLN A C 1
ATOM 1084 O O . GLN A 1 131 ? -11.740 12.376 1.811 1.00 13.72 167 GLN A O 1
ATOM 1090 N N . GLU A 1 132 ? -9.741 11.583 1.090 1.00 14.52 168 GLU A N 1
ATOM 1091 C CA . GLU A 1 132 ? -10.330 10.463 0.354 1.00 15.38 168 GLU A CA 1
ATOM 1092 C C . GLU A 1 132 ? -11.127 9.541 1.268 1.00 15.59 168 GLU A C 1
ATOM 1093 O O . GLU A 1 132 ? -12.176 9.029 0.875 1.00 15.78 168 GLU A O 1
ATOM 1099 N N . TYR A 1 133 ? -10.616 9.322 2.480 1.00 15.99 169 TYR A N 1
ATOM 1100 C CA . TYR A 1 133 ? -11.306 8.465 3.444 1.00 16.03 169 TYR A CA 1
ATOM 1101 C C . TYR A 1 133 ? -12.651 9.055 3.870 1.00 15.57 169 TYR A C 1
ATOM 1102 O O . TYR A 1 133 ? -13.671 8.364 3.827 1.00 15.14 169 TYR A O 1
ATOM 1111 N N . LYS A 1 134 ? -12.651 10.328 4.263 1.00 15.02 170 LYS A N 1
ATOM 1112 C CA . LYS A 1 134 ? -13.887 11.016 4.644 1.00 15.26 170 LYS A CA 1
ATOM 1113 C C . LYS A 1 134 ? -14.918 10.986 3.503 1.00 15.03 170 LYS A C 1
ATOM 1114 O O . LYS A 1 134 ? -16.110 10.750 3.737 1.00 14.77 170 LYS A O 1
ATOM 1120 N N . ILE A 1 135 ? -14.434 11.203 2.280 1.00 14.38 171 ILE A N 1
ATOM 1121 C CA . ILE A 1 135 ? -15.245 11.092 1.072 1.00 14.72 171 ILE A CA 1
ATOM 1122 C C . ILE A 1 135 ? -15.811 9.673 0.863 1.00 14.87 171 ILE A C 1
ATOM 1123 O O . ILE A 1 135 ? -16.993 9.522 0.550 1.00 14.47 171 ILE A O 1
ATOM 1128 N N . SER A 1 136 ? -14.978 8.650 1.056 1.00 15.00 172 SER A N 1
ATOM 1129 C CA . SER A 1 136 ? -15.437 7.256 0.949 1.00 15.21 172 SER A CA 1
ATOM 1130 C C . SER A 1 136 ? -16.617 6.956 1.878 1.00 15.35 172 SER A C 1
ATOM 1131 O O . SER A 1 136 ? -17.481 6.146 1.544 1.00 15.28 172 SER A O 1
ATOM 1134 N N . LEU A 1 137 ? -16.649 7.610 3.035 1.00 15.42 173 LEU A N 1
ATOM 1135 C CA . LEU A 1 137 ? -17.735 7.426 3.994 1.00 15.88 173 LEU A CA 1
ATOM 1136 C C . LEU A 1 137 ? -19.015 8.179 3.631 1.00 15.68 173 LEU A C 1
ATOM 1137 O O . LEU A 1 137 ? -20.084 7.834 4.120 1.00 15.75 173 LEU A O 1
ATOM 1142 N N . SER A 1 138 ? -18.907 9.198 2.775 1.00 15.85 174 SER A N 1
ATOM 1143 C CA . SER A 1 138 ? -20.008 10.170 2.582 1.00 15.81 174 SER A CA 1
ATOM 1144 C C . SER A 1 138 ? -21.296 9.580 1.996 1.00 16.22 174 SER A C 1
ATOM 1145 O O . SER A 1 138 ? -22.383 9.865 2.497 1.00 15.79 174 SER A O 1
ATOM 1148 N N . LYS A 1 139 ? -21.188 8.752 0.958 1.00 16.92 175 LYS A N 1
ATOM 1149 C CA . LYS A 1 139 ? -22.386 8.135 0.379 1.00 17.87 175 LYS A CA 1
ATOM 1150 C C . LYS A 1 139 ? -23.243 7.408 1.439 1.00 18.41 175 LYS A C 1
ATOM 1151 O O . LYS A 1 139 ? -24.450 7.651 1.541 1.00 18.33 175 LYS A O 1
ATOM 1157 N N . ASP A 1 140 ? -22.611 6.546 2.234 1.00 19.30 176 ASP A N 1
ATOM 1158 C CA . ASP A 1 140 ? -23.296 5.822 3.320 1.00 20.43 176 ASP A CA 1
ATOM 1159 C C . ASP A 1 140 ? -23.828 6.731 4.423 1.00 19.66 176 ASP A C 1
ATOM 1160 O O . ASP A 1 140 ? -24.900 6.464 4.962 1.00 19.52 176 ASP A O 1
ATOM 1165 N N . ASN A 1 141 ? -23.071 7.778 4.767 1.00 19.49 177 ASN A N 1
ATOM 1166 C CA . ASN A 1 141 ? -23.514 8.808 5.722 1.00 19.20 177 ASN A CA 1
ATOM 1167 C C . ASN A 1 141 ? -24.847 9.411 5.290 1.00 18.50 177 ASN A C 1
ATOM 1168 O O . ASN A 1 141 ? -25.795 9.505 6.076 1.00 17.92 177 ASN A O 1
ATOM 1173 N N . ILE A 1 142 ? -24.892 9.846 4.031 1.00 17.70 178 ILE A N 1
ATOM 1174 C CA . ILE A 1 142 ? -26.068 10.518 3.470 1.00 16.92 178 ILE A CA 1
ATOM 1175 C C . ILE A 1 142 ? -27.248 9.551 3.355 1.00 17.05 178 ILE A C 1
ATOM 1176 O O . ILE A 1 142 ? -28.369 9.882 3.728 1.00 16.41 178 ILE A O 1
ATOM 1181 N N . GLN A 1 143 ? -26.987 8.354 2.837 1.00 17.52 179 GLN A N 1
ATOM 1182 C CA . GLN A 1 143 ? -28.025 7.346 2.717 1.00 18.30 179 GLN A CA 1
ATOM 1183 C C . GLN A 1 143 ? -28.612 6.975 4.084 1.00 18.39 179 GLN A C 1
ATOM 1184 O O . GLN A 1 143 ? -29.829 6.885 4.214 1.00 18.10 179 GLN A O 1
ATOM 1190 N N . SER A 1 144 ? -27.755 6.795 5.092 1.00 18.94 180 SER A N 1
ATOM 1191 C CA . SER A 1 144 ? -28.203 6.500 6.464 1.00 19.94 180 SER A CA 1
ATOM 1192 C C . SER A 1 144 ? -29.102 7.584 7.056 1.00 19.96 180 SER A C 1
ATOM 1193 O O . SER A 1 144 ? -30.077 7.274 7.742 1.00 20.11 180 SER A O 1
ATOM 1196 N N . SER A 1 145 ? -28.755 8.844 6.803 1.00 20.08 181 SER A N 1
ATOM 1197 C CA . SER A 1 145 ? -29.597 9.992 7.157 1.00 20.74 181 SER A CA 1
ATOM 1198 C C . SER A 1 145 ? -30.955 9.964 6.469 1.00 21.10 181 SER A C 1
ATOM 1199 O O . SER A 1 145 ? -31.972 10.281 7.088 1.00 20.87 181 SER A O 1
ATOM 1202 N N . ILE A 1 146 ? -30.957 9.600 5.187 1.00 21.36 182 ILE A N 1
ATOM 1203 C CA . ILE A 1 146 ? -32.187 9.528 4.396 1.00 22.57 182 ILE A CA 1
ATOM 1204 C C . ILE A 1 146 ? -33.042 8.330 4.825 1.00 23.32 182 ILE A C 1
ATOM 1205 O O . ILE A 1 146 ? -34.269 8.415 4.867 1.00 23.48 182 ILE A O 1
ATOM 1210 N N . ASN A 1 147 ? -32.375 7.226 5.146 1.00 24.45 183 ASN A N 1
ATOM 1211 C CA . ASN A 1 147 ? -33.022 6.034 5.688 1.00 26.02 183 ASN A CA 1
ATOM 1212 C C . ASN A 1 147 ? -33.561 6.263 7.091 1.00 26.87 183 ASN A C 1
ATOM 1213 O O . ASN A 1 147 ? -34.533 5.626 7.494 1.00 27.27 183 ASN A O 1
ATOM 1218 N N . GLY A 1 148 ? -32.904 7.151 7.838 1.00 27.83 184 GLY A N 1
ATOM 1219 C CA . GLY A 1 148 ? -33.346 7.533 9.183 1.00 28.36 184 GLY A CA 1
ATOM 1220 C C . GLY A 1 148 ? -32.628 6.801 10.298 1.00 28.76 184 GLY A C 1
ATOM 1221 O O . GLY A 1 148 ? -33.152 6.673 11.401 1.00 28.85 184 GLY A O 1
ATOM 1222 N N . THR A 1 149 ? -31.412 6.340 10.025 1.00 29.38 185 THR A N 1
ATOM 1223 C CA . THR A 1 149 ? -30.680 5.500 10.972 1.00 29.43 185 THR A CA 1
ATOM 1224 C C . THR A 1 149 ? -29.594 6.263 11.733 1.00 29.21 185 THR A C 1
ATOM 1225 O O . THR A 1 149 ? -29.069 5.783 12.754 1.00 29.45 185 THR A O 1
ATOM 1229 N N . GLN A 1 150 ? -29.281 7.462 11.240 1.00 28.39 186 GLN A N 1
ATOM 1230 C CA . GLN A 1 150 ? -28.233 8.311 11.802 1.00 27.29 186 GLN A CA 1
ATOM 1231 C C . GLN A 1 150 ? -28.602 9.787 11.587 1.00 26.17 186 GLN A C 1
ATOM 1232 O O . GLN A 1 150 ? -29.298 10.117 10.618 1.00 25.93 186 GLN A O 1
ATOM 1238 N N . PRO A 1 151 ? -28.134 10.682 12.477 1.00 24.97 187 PRO A N 1
ATOM 1239 C CA . PRO A 1 151 ? -28.366 12.106 12.222 1.00 24.22 187 PRO A CA 1
ATOM 1240 C C . PRO A 1 151 ? -27.460 12.603 11.083 1.00 22.91 187 PRO A C 1
ATOM 1241 O O . PRO A 1 151 ? -26.479 11.940 10.738 1.00 22.79 187 PRO A O 1
ATOM 1245 N N . PHE A 1 152 ? -27.789 13.750 10.502 1.00 21.87 188 PHE A N 1
ATOM 1246 C CA . PHE A 1 152 ? -26.996 14.279 9.398 1.00 20.83 188 PHE A CA 1
ATOM 1247 C C . PHE A 1 152 ? -25.934 15.265 9.881 1.00 20.47 188 PHE A C 1
ATOM 1248 O O . PHE A 1 152 ? -26.254 16.322 10.434 1.00 20.15 188 PHE A O 1
ATOM 1256 N N . ASP A 1 153 ? -24.674 14.905 9.663 1.00 20.08 189 ASP A N 1
ATOM 1257 C CA . ASP A 1 153 ? -23.543 15.781 9.960 1.00 20.03 189 ASP A CA 1
ATOM 1258 C C . ASP A 1 153 ? -23.212 16.618 8.725 1.00 19.01 189 ASP A C 1
ATOM 1259 O O . ASP A 1 153 ? -22.880 16.068 7.679 1.00 19.02 189 ASP A O 1
ATOM 1264 N N . ASN A 1 154 ? -23.315 17.940 8.842 1.00 17.94 190 ASN A N 1
ATOM 1265 C CA . ASN A 1 154 ? -23.088 18.813 7.691 1.00 16.99 190 ASN A CA 1
ATOM 1266 C C . ASN A 1 154 ? -21.600 19.110 7.409 1.00 16.27 190 ASN A C 1
ATOM 1267 O O . ASN A 1 154 ? -21.191 20.252 7.193 1.00 16.10 190 ASN A O 1
ATOM 1272 N N . SER A 1 155 ? -20.798 18.055 7.423 1.00 15.60 191 SER A N 1
ATOM 1273 C CA . SER A 1 155 ? -19.388 18.146 7.080 1.00 15.01 191 SER A CA 1
ATOM 1274 C C . SER A 1 155 ? -19.260 18.375 5.568 1.00 14.30 191 SER A C 1
ATOM 1275 O O . SER A 1 155 ? -20.209 18.139 4.819 1.00 13.55 191 SER A O 1
ATOM 1278 N N . ILE A 1 156 ? -18.091 18.836 5.130 1.00 13.66 192 ILE A N 1
ATOM 1279 C CA . ILE A 1 156 ? -17.835 19.099 3.708 1.00 13.22 192 ILE A CA 1
ATOM 1280 C C . ILE A 1 156 ? -18.129 17.904 2.805 1.00 12.90 192 ILE A C 1
ATOM 1281 O O . ILE A 1 156 ? -18.839 18.035 1.795 1.00 12.01 192 ILE A O 1
ATOM 1286 N N . GLU A 1 157 ? -17.603 16.740 3.182 1.00 12.47 193 GLU A N 1
ATOM 1287 C CA . GLU A 1 157 ? -17.772 15.528 2.381 1.00 12.32 193 GLU A CA 1
ATOM 1288 C C . GLU A 1 157 ? -19.248 15.115 2.212 1.00 11.96 193 GLU A C 1
ATOM 1289 O O . GLU A 1 157 ? -19.623 14.535 1.186 1.00 12.12 193 GLU A O 1
ATOM 1295 N N . ASN A 1 158 ? -20.074 15.428 3.210 1.00 11.45 194 ASN A N 1
ATOM 1296 C CA . ASN A 1 158 ? -21.504 15.096 3.190 1.00 11.34 194 ASN A CA 1
ATOM 1297 C C . ASN A 1 158 ? -22.333 16.079 2.393 1.00 10.91 194 ASN A C 1
ATOM 1298 O O . ASN A 1 158 ? -23.065 15.682 1.483 1.00 11.18 194 ASN A O 1
ATOM 1303 N N . ILE A 1 159 ? -22.214 17.361 2.732 1.00 9.96 195 ILE A N 1
ATOM 1304 C CA . ILE A 1 159 ? -22.999 18.403 2.056 1.00 9.64 195 ILE A CA 1
ATOM 1305 C C . ILE A 1 159 ? -22.651 18.514 0.568 1.00 9.27 195 ILE A C 1
ATOM 1306 O O . ILE A 1 159 ? -23.534 18.764 -0.239 1.00 8.60 195 ILE A O 1
ATOM 1311 N N . TYR A 1 160 ? -21.385 18.281 0.209 1.00 9.40 196 TYR A N 1
ATOM 1312 C CA . TYR A 1 160 ? -21.006 18.231 -1.208 1.00 10.11 196 TYR A CA 1
ATOM 1313 C C . TYR A 1 160 ? -21.018 16.816 -1.819 1.00 10.32 196 TYR A C 1
ATOM 1314 O O . TYR A 1 160 ? -20.450 16.590 -2.902 1.00 10.33 196 TYR A O 1
ATOM 1323 N N . GLY A 1 161 ? -21.683 15.869 -1.151 1.00 10.60 197 GLY A N 1
ATOM 1324 C CA . GLY A 1 161 ? -21.594 14.467 -1.554 1.00 10.35 197 GLY A CA 1
ATOM 1325 C C . GLY A 1 161 ? -22.856 13.839 -2.123 1.00 10.83 197 GLY A C 1
ATOM 1326 O O . GLY A 1 161 ? -22.895 12.620 -2.328 1.00 10.72 197 GLY A O 1
ATOM 1327 N N . PHE A 1 162 ? -23.873 14.658 -2.396 1.00 10.50 198 PHE A N 1
ATOM 1328 C CA . PHE A 1 162 ? -25.191 14.154 -2.825 1.00 10.91 198 PHE A CA 1
ATOM 1329 C C . PHE A 1 162 ? -25.249 13.678 -4.278 1.00 11.20 198 PHE A C 1
ATOM 1330 O O . PHE A 1 162 ? -26.121 12.868 -4.620 1.00 10.98 198 PHE A O 1
ATOM 1338 N N . SER A 1 163 ? -24.356 14.180 -5.142 1.00 11.66 199 SER A N 1
ATOM 1339 C CA . SER A 1 163 ? -24.353 13.731 -6.553 1.00 12.16 199 SER A CA 1
ATOM 1340 C C . SER A 1 163 ? -24.023 12.228 -6.703 1.00 13.03 199 SER A C 1
ATOM 1341 O O . SER A 1 163 ? -24.244 11.635 -7.769 1.00 13.10 199 SER A O 1
ATOM 1344 N N . GLN A 1 164 ? -23.506 11.624 -5.629 1.00 13.33 200 GLN A N 1
ATOM 1345 C CA . GLN A 1 164 ? -23.333 10.171 -5.557 1.00 13.88 200 GLN A CA 1
ATOM 1346 C C . GLN A 1 164 ? -24.673 9.433 -5.503 1.00 13.96 200 GLN A C 1
ATOM 1347 O O . GLN A 1 164 ? -24.749 8.255 -5.843 1.00 14.04 200 GLN A O 1
ATOM 1353 N N . LEU A 1 165 ? -25.726 10.130 -5.077 1.00 14.26 201 LEU A N 1
ATOM 1354 C CA . LEU A 1 165 ? -27.029 9.499 -4.844 1.00 14.45 201 LEU A CA 1
ATOM 1355 C C . LEU A 1 165 ? -28.125 9.941 -5.799 1.00 14.18 201 LEU A C 1
ATOM 1356 O O . LEU A 1 165 ? -29.000 9.139 -6.148 1.00 14.00 201 LEU A O 1
ATOM 1361 N N . TYR A 1 166 ? -28.101 11.220 -6.179 1.00 13.34 202 TYR A N 1
ATOM 1362 C CA . TYR A 1 166 ? -29.142 11.821 -7.002 1.00 13.24 202 TYR A CA 1
ATOM 1363 C C . TYR A 1 166 ? -28.518 12.760 -8.036 1.00 12.84 202 TYR A C 1
ATOM 1364 O O . TYR A 1 166 ? -27.415 13.273 -7.815 1.00 13.33 202 TYR A O 1
ATOM 1373 N N . PRO A 1 167 ? -29.220 12.989 -9.166 1.00 12.31 203 PRO A N 1
ATOM 1374 C CA . PRO A 1 167 ? -28.823 14.092 -10.046 1.00 11.73 203 PRO A CA 1
ATOM 1375 C C . PRO A 1 167 ? -28.804 15.383 -9.223 1.00 11.10 203 PRO A C 1
ATOM 1376 O O . PRO A 1 167 ? -29.838 15.782 -8.666 1.00 10.13 203 PRO A O 1
ATOM 1380 N N . THR A 1 168 ? -27.616 15.985 -9.113 1.00 10.27 204 THR A N 1
ATOM 1381 C CA . THR A 1 168 ? -27.374 17.120 -8.216 1.00 9.88 204 THR A CA 1
ATOM 1382 C C . THR A 1 168 ? -26.547 18.190 -8.920 1.00 9.39 204 THR A C 1
ATOM 1383 O O . THR A 1 168 ? -25.550 17.886 -9.594 1.00 9.19 204 THR A O 1
ATOM 1387 N N . THR A 1 169 ? -26.964 19.435 -8.758 1.00 8.60 205 THR A N 1
ATOM 1388 C CA . THR A 1 169 ? -26.124 20.579 -9.127 1.00 8.16 205 THR A CA 1
ATOM 1389 C C . THR A 1 169 ? -25.779 21.413 -7.885 1.00 7.84 205 THR A C 1
ATOM 1390 O O . THR A 1 169 ? -26.643 21.693 -7.056 1.00 7.41 205 THR A O 1
ATOM 1394 N N . TYR A 1 170 ? -24.496 21.760 -7.753 1.00 7.95 206 TYR A N 1
ATOM 1395 C CA . TYR A 1 170 ? -24.031 22.665 -6.690 1.00 7.87 206 TYR A CA 1
ATOM 1396 C C . TYR A 1 170 ? -23.787 24.036 -7.286 1.00 8.02 206 TYR A C 1
ATOM 1397 O O . TYR A 1 170 ? -22.853 24.236 -8.078 1.00 8.37 206 TYR A O 1
ATOM 1406 N N . HIS A 1 171 ? -24.647 24.975 -6.922 1.00 7.87 207 HIS A N 1
ATOM 1407 C CA . HIS A 1 171 ? -24.475 26.353 -7.344 1.00 7.78 207 HIS A CA 1
ATOM 1408 C C . HIS A 1 171 ? -23.554 27.023 -6.328 1.00 8.40 207 HIS A C 1
ATOM 1409 O O . HIS A 1 171 ? -23.915 27.172 -5.155 1.00 8.89 207 HIS A O 1
ATOM 1416 N N . MET A 1 172 ? -22.352 27.391 -6.761 1.00 8.82 208 MET A N 1
ATOM 1417 C CA . MET A 1 172 ? -21.336 27.847 -5.816 1.00 9.39 208 MET A CA 1
ATOM 1418 C C . MET A 1 172 ? -20.981 29.322 -5.943 1.00 9.71 208 MET A C 1
ATOM 1419 O O . MET A 1 172 ? -20.834 29.857 -7.043 1.00 8.92 208 MET A O 1
ATOM 1424 N N . LEU A 1 173 ? -20.803 29.962 -4.796 1.00 10.07 209 LEU A N 1
ATOM 1425 C CA . LEU A 1 173 ? -20.300 31.324 -4.739 1.00 11.31 209 LEU A CA 1
ATOM 1426 C C . LEU A 1 173 ? -19.048 31.484 -5.568 1.00 11.72 209 LEU A C 1
ATOM 1427 O O . LEU A 1 173 ? -18.922 32.435 -6.331 1.00 11.46 209 LEU A O 1
ATOM 1432 N N . ARG A 1 174 ? -18.121 30.542 -5.414 1.00 11.96 210 ARG A N 1
ATOM 1433 C CA . ARG A 1 174 ? -16.867 30.589 -6.145 1.00 12.94 210 ARG A CA 1
ATOM 1434 C C . ARG A 1 174 ? -16.508 29.172 -6.565 1.00 12.85 210 ARG A C 1
ATOM 1435 O O . ARG A 1 174 ? -15.771 28.477 -5.867 1.00 13.01 210 ARG A O 1
ATOM 1443 N N . ALA A 1 175 ? -17.058 28.747 -7.703 1.00 13.15 211 ALA A N 1
ATOM 1444 C CA . ALA A 1 175 ? -16.762 27.443 -8.283 1.00 13.50 211 ALA A CA 1
ATOM 1445 C C . ALA A 1 175 ? -15.255 27.249 -8.551 1.00 13.99 211 ALA A C 1
ATOM 1446 O O . ALA A 1 175 ? -14.769 26.121 -8.581 1.00 14.09 211 ALA A O 1
ATOM 1448 N N . ASP A 1 176 ? -14.535 28.353 -8.733 1.00 14.56 212 ASP A N 1
ATOM 1449 C CA . ASP A 1 176 ? -13.089 28.326 -9.000 1.00 15.51 212 ASP A CA 1
ATOM 1450 C C . ASP A 1 176 ? -12.225 28.086 -7.750 1.00 15.16 212 ASP A C 1
ATOM 1451 O O . ASP A 1 176 ? -10.988 28.151 -7.825 1.00 14.97 212 ASP A O 1
ATOM 1456 N N . ILE A 1 177 ? -12.868 27.808 -6.615 1.00 14.79 213 ILE A N 1
ATOM 1457 C CA . ILE A 1 177 ? -12.158 27.344 -5.418 1.00 15.07 213 ILE A CA 1
ATOM 1458 C C . ILE A 1 177 ? -11.298 26.102 -5.740 1.00 15.75 213 ILE A C 1
ATOM 1459 O O . ILE A 1 177 ? -10.213 25.932 -5.186 1.00 15.51 213 ILE A O 1
ATOM 1464 N N . PHE A 1 178 ? -11.780 25.265 -6.659 1.00 16.46 214 PHE A N 1
ATOM 1465 C CA . PHE A 1 178 ? -11.062 24.054 -7.066 1.00 17.60 214 PHE A CA 1
ATOM 1466 C C . PHE A 1 178 ? -9.905 24.325 -8.025 1.00 19.05 214 PHE A C 1
ATOM 1467 O O . PHE A 1 178 ? -9.215 23.387 -8.444 1.00 20.15 214 PHE A O 1
ATOM 1475 N N . GLU A 1 179 ? -9.690 25.594 -8.363 1.00 20.13 215 GLU A N 1
ATOM 1476 C CA . GLU A 1 179 ? -8.567 26.001 -9.205 1.00 21.44 215 GLU A CA 1
ATOM 1477 C C . GLU A 1 179 ? -7.592 26.917 -8.468 1.00 21.44 215 GLU A C 1
ATOM 1478 O O . GLU A 1 179 ? -6.779 27.589 -9.102 1.00 21.89 215 GLU A O 1
ATOM 1484 N N . THR A 1 180 ? -7.662 26.930 -7.136 1.00 21.28 216 THR A N 1
ATOM 1485 C CA . THR A 1 180 ? -6.716 27.698 -6.315 1.00 20.82 216 THR A CA 1
ATOM 1486 C C . THR A 1 180 ? -5.568 26.793 -5.850 1.00 21.00 216 THR A C 1
ATOM 1487 O O . THR A 1 180 ? -5.457 25.653 -6.304 1.00 20.63 216 THR A O 1
ATOM 1491 N N . ASN A 1 181 ? -4.716 27.297 -4.956 1.00 21.27 217 ASN A N 1
ATOM 1492 C CA . ASN A 1 181 ? -3.626 26.489 -4.381 1.00 21.58 217 ASN A CA 1
ATOM 1493 C C . ASN A 1 181 ? -4.106 25.476 -3.341 1.00 20.80 217 ASN A C 1
ATOM 1494 O O . ASN A 1 181 ? -3.319 24.663 -2.858 1.00 20.99 217 ASN A O 1
ATOM 1499 N N . LEU A 1 182 ? -5.387 25.521 -2.979 1.00 19.85 218 LEU A N 1
ATOM 1500 C CA . LEU A 1 182 ? -5.908 24.571 -1.986 1.00 18.67 218 LEU A CA 1
ATOM 1501 C C . LEU A 1 182 ? -5.943 23.155 -2.573 1.00 17.89 218 LEU A C 1
ATOM 1502 O O . LEU A 1 182 ? -6.461 22.974 -3.675 1.00 17.18 218 LEU A O 1
ATOM 1507 N N . PRO A 1 183 ? -5.365 22.159 -1.859 1.00 17.39 219 PRO A N 1
ATOM 1508 C CA . PRO A 1 183 ? -5.438 20.756 -2.305 1.00 16.99 219 PRO A CA 1
ATOM 1509 C C . PRO A 1 183 ? -6.841 20.179 -2.131 1.00 16.56 219 PRO A C 1
ATOM 1510 O O . PRO A 1 183 ? -7.181 19.658 -1.067 1.00 16.71 219 PRO A O 1
ATOM 1514 N N . LEU A 1 184 ? -7.655 20.289 -3.173 1.00 16.14 220 LEU A N 1
ATOM 1515 C CA . LEU A 1 184 ? -9.028 19.806 -3.110 1.00 15.59 220 LEU A CA 1
ATOM 1516 C C . LEU A 1 184 ? -9.370 18.823 -4.235 1.00 15.68 220 LEU A C 1
ATOM 1517 O O . LEU A 1 184 ? -10.550 18.588 -4.534 1.00 15.47 220 LEU A O 1
ATOM 1522 N N . THR A 1 185 ? -8.335 18.235 -4.830 1.00 15.75 221 THR A N 1
ATOM 1523 C CA . THR A 1 185 ? -8.485 17.259 -5.917 1.00 16.70 221 THR A CA 1
ATOM 1524 C C . THR A 1 185 ? -9.476 16.157 -5.549 1.00 16.28 221 THR A C 1
ATOM 1525 O O . THR A 1 185 ? -10.343 15.806 -6.349 1.00 16.50 221 THR A O 1
ATOM 1529 N N . SER A 1 186 ? -9.361 15.634 -4.327 1.00 16.23 222 SER A N 1
ATOM 1530 C CA . SER A 1 186 ? -10.241 14.562 -3.846 1.00 16.15 222 SER A CA 1
ATOM 1531 C C . SER A 1 186 ? -11.733 14.889 -3.974 1.00 15.66 222 SER A C 1
ATOM 1532 O O . SER A 1 186 ? -12.517 14.054 -4.425 1.00 15.33 222 SER A O 1
ATOM 1535 N N . LEU A 1 187 ? -12.109 16.103 -3.580 1.00 15.45 223 LEU A N 1
ATOM 1536 C CA . LEU A 1 187 ? -13.506 16.559 -3.648 1.00 15.75 223 LEU A CA 1
ATOM 1537 C C . LEU A 1 187 ? -13.920 16.943 -5.066 1.00 15.83 223 LEU A C 1
ATOM 1538 O O . LEU A 1 187 ? -15.056 16.670 -5.481 1.00 15.79 223 LEU A O 1
ATOM 1543 N N . LYS A 1 188 ? -12.996 17.572 -5.793 1.00 15.80 224 LYS A N 1
ATOM 1544 C CA A LYS A 1 188 ? -13.228 17.967 -7.186 0.70 16.58 224 LYS A CA 1
ATOM 1545 C CA B LYS A 1 188 ? -13.220 17.964 -7.185 0.30 16.20 224 LYS A CA 1
ATOM 1546 C C . LYS A 1 188 ? -13.680 16.766 -8.023 1.00 16.63 224 LYS A C 1
ATOM 1547 O O . LYS A 1 188 ? -14.637 16.868 -8.807 1.00 16.58 224 LYS A O 1
ATOM 1558 N N . ARG A 1 189 ? -13.012 15.626 -7.837 1.00 16.58 225 ARG A N 1
ATOM 1559 C CA . ARG A 1 189 ? -13.357 14.404 -8.562 1.00 17.30 225 ARG A CA 1
ATOM 1560 C C . ARG A 1 189 ? -14.795 13.979 -8.347 1.00 17.00 225 ARG A C 1
ATOM 1561 O O . ARG A 1 189 ? -15.408 13.431 -9.246 1.00 17.64 225 ARG A O 1
ATOM 1569 N N . VAL A 1 190 ? -15.315 14.198 -7.144 1.00 16.36 226 VAL A N 1
ATOM 1570 C CA . VAL A 1 190 ? -16.697 13.869 -6.829 1.00 16.20 226 VAL A CA 1
ATOM 1571 C C . VAL A 1 190 ? -17.682 14.768 -7.605 1.00 16.10 226 VAL A C 1
ATOM 1572 O O . VAL A 1 190 ? -18.656 14.272 -8.195 1.00 15.70 226 VAL A O 1
ATOM 1576 N N . ILE A 1 191 ? -17.406 16.070 -7.645 1.00 15.46 227 ILE A N 1
ATOM 1577 C CA . ILE A 1 191 ? -18.392 17.032 -8.152 1.00 15.70 227 ILE A CA 1
ATOM 1578 C C . ILE A 1 191 ? -18.047 17.830 -9.430 1.00 15.67 227 ILE A C 1
ATOM 1579 O O . ILE A 1 191 ? -18.784 18.742 -9.791 1.00 15.50 227 ILE A O 1
ATOM 1584 N N . SER A 1 192 ? -16.966 17.485 -10.130 1.00 16.34 228 SER A N 1
ATOM 1585 C CA . SER A 1 192 ? -16.486 18.335 -11.242 1.00 16.37 228 SER A CA 1
ATOM 1586 C C . SER A 1 192 ? -17.538 18.585 -12.334 1.00 16.02 228 SER A C 1
ATOM 1587 O O . SER A 1 192 ? -17.596 19.687 -12.904 1.00 16.52 228 SER A O 1
ATOM 1590 N N . ASN A 1 193 ? -18.375 17.582 -12.598 1.00 14.99 229 ASN A N 1
ATOM 1591 C CA . ASN A 1 193 ? -19.457 17.726 -13.583 1.00 15.13 229 ASN A CA 1
ATOM 1592 C C . ASN A 1 193 ? -20.766 18.279 -13.004 1.00 14.16 229 ASN A C 1
ATOM 1593 O O . ASN A 1 193 ? -21.744 18.482 -13.735 1.00 13.60 229 ASN A O 1
ATOM 1598 N N . ASN A 1 194 ? -20.766 18.518 -11.694 1.00 13.02 230 ASN A N 1
ATOM 1599 C CA . ASN A 1 194 ? -21.966 18.899 -10.955 1.00 12.75 230 ASN A CA 1
ATOM 1600 C C . ASN A 1 194 ? -21.956 20.347 -10.437 1.00 12.58 230 ASN A C 1
ATOM 1601 O O . ASN A 1 194 ? -22.846 20.738 -9.698 1.00 12.71 230 ASN A O 1
ATOM 1606 N N . ILE A 1 195 ? -20.955 21.131 -10.829 1.00 12.09 231 ILE A N 1
ATOM 1607 C CA . ILE A 1 195 ? -20.761 22.490 -10.307 1.00 12.87 231 ILE A CA 1
ATOM 1608 C C . ILE A 1 195 ? -21.208 23.547 -11.311 1.00 12.41 231 ILE A C 1
ATOM 1609 O O . ILE A 1 195 ? -20.888 23.454 -12.502 1.00 12.12 231 ILE A O 1
ATOM 1614 N N . LYS A 1 196 ? -21.953 24.532 -10.817 1.00 12.35 232 LYS A N 1
ATOM 1615 C CA . LYS A 1 196 ? -22.249 25.772 -11.541 1.00 12.59 232 LYS A CA 1
ATOM 1616 C C . LYS A 1 196 ? -21.710 26.948 -10.741 1.00 12.37 232 LYS A C 1
ATOM 1617 O O . LYS A 1 196 ? -21.817 26.959 -9.519 1.00 12.32 232 LYS A O 1
ATOM 1623 N N . GLN A 1 197 ? -21.115 27.912 -11.443 1.00 12.19 233 GLN A N 1
ATOM 1624 C CA . GLN A 1 197 ? -20.747 29.208 -10.870 1.00 12.35 233 GLN A CA 1
ATOM 1625 C C . GLN A 1 197 ? -22.011 30.049 -10.730 1.00 12.31 233 GLN A C 1
ATOM 1626 O O . GLN A 1 197 ? -22.736 30.244 -11.707 1.00 12.28 233 GLN A O 1
ATOM 1632 N N . MET A 1 198 ? -22.293 30.523 -9.514 1.00 11.94 234 MET A N 1
ATOM 1633 C CA . MET A 1 198 ? -23.409 31.455 -9.315 1.00 12.27 234 MET A CA 1
ATOM 1634 C C . MET A 1 198 ? -23.242 32.664 -10.224 1.00 12.35 234 MET A C 1
ATOM 1635 O O . MET A 1 198 ? -22.156 33.270 -10.272 1.00 12.30 234 MET A O 1
ATOM 1640 N N . LYS A 1 199 ? -24.307 32.991 -10.956 1.00 12.33 235 LYS A N 1
ATOM 1641 C CA . LYS A 1 199 ? -24.314 34.153 -11.849 1.00 13.01 235 LYS A CA 1
ATOM 1642 C C . LYS A 1 199 ? -25.066 35.333 -11.240 1.00 12.85 235 LYS A C 1
ATOM 1643 O O . LYS A 1 199 ? -26.000 35.153 -10.450 1.00 12.27 235 LYS A O 1
ATOM 1649 N N . TRP A 1 200 ? -24.651 36.539 -11.614 1.00 13.07 236 TRP A N 1
ATOM 1650 C CA . TRP A 1 200 ? -25.199 37.761 -11.034 1.00 13.38 236 TRP A CA 1
ATOM 1651 C C . TRP A 1 200 ? -25.596 38.794 -12.100 1.00 13.79 236 TRP A C 1
ATOM 1652 O O . TRP A 1 200 ? -25.944 39.941 -11.785 1.00 14.16 236 TRP A O 1
ATOM 1663 N N . ASP A 1 201 ? -25.581 38.369 -13.355 1.00 14.46 237 ASP A N 1
ATOM 1664 C CA . ASP A 1 201 ? -25.827 39.268 -14.489 1.00 15.56 237 ASP A CA 1
ATOM 1665 C C . ASP A 1 201 ? -27.170 38.982 -15.157 1.00 15.39 237 ASP A C 1
ATOM 1666 O O . ASP A 1 201 ? -27.360 39.297 -16.332 1.00 15.51 237 ASP A O 1
ATOM 1671 N N . TYR A 1 202 ? -28.087 38.376 -14.408 1.00 15.07 238 TYR A N 1
ATOM 1672 C CA . TYR A 1 202 ? -29.425 38.059 -14.915 1.00 15.60 238 TYR A CA 1
ATOM 1673 C C . TYR A 1 202 ? -30.181 39.285 -15.426 1.00 16.01 238 TYR A C 1
ATOM 1674 O O . TYR A 1 202 ? -30.905 39.200 -16.426 1.00 16.07 238 TYR A O 1
ATOM 1683 N N . PHE A 1 203 ? -30.008 40.423 -14.756 1.00 16.60 239 PHE A N 1
ATOM 1684 C CA . PHE A 1 203 ? -30.736 41.641 -15.133 1.00 17.57 239 PHE A CA 1
ATOM 1685 C C . PHE A 1 203 ? -30.391 42.154 -16.534 1.00 18.80 239 PHE A C 1
ATOM 1686 O O . PHE A 1 203 ? -31.151 42.914 -17.120 1.00 19.10 239 PHE A O 1
ATOM 1694 N N . THR A 1 204 ? -29.245 41.731 -17.058 1.00 19.90 240 THR A N 1
ATOM 1695 C CA . THR A 1 204 ? -28.810 42.091 -18.408 1.00 21.05 240 THR A CA 1
ATOM 1696 C C . THR A 1 204 ? -29.778 41.535 -19.468 1.00 21.24 240 THR A C 1
ATOM 1697 O O . THR A 1 204 ? -29.986 42.168 -20.500 1.00 22.07 240 THR A O 1
ATOM 1701 N N . THR A 1 205 ? -30.392 40.383 -19.195 1.00 20.92 241 THR A N 1
ATOM 1702 C CA . THR A 1 205 ? -31.303 39.745 -20.153 1.00 20.92 241 THR A CA 1
ATOM 1703 C C . THR A 1 205 ? -32.787 39.777 -19.748 1.00 20.11 241 THR A C 1
ATOM 1704 O O . THR A 1 205 ? -33.656 39.460 -20.564 1.00 19.90 241 THR A O 1
ATOM 1708 N N . PHE A 1 206 ? -33.064 40.156 -18.499 1.00 18.84 242 PHE A N 1
ATOM 1709 C CA . PHE A 1 206 ? -34.431 40.247 -17.981 1.00 17.98 242 PHE A CA 1
ATOM 1710 C C . PHE A 1 206 ? -35.213 41.374 -18.649 1.00 18.17 242 PHE A C 1
ATOM 1711 O O . PHE A 1 206 ? -34.700 42.490 -18.815 1.00 17.75 242 PHE A O 1
ATOM 1719 N N . ASN A 1 207 ? -36.461 41.084 -19.010 1.00 18.46 243 ASN A N 1
ATOM 1720 C CA . ASN A 1 207 ? -37.402 42.126 -19.394 1.00 18.78 243 ASN A CA 1
ATOM 1721 C C . ASN A 1 207 ? -37.970 42.819 -18.148 1.00 19.23 243 ASN A C 1
ATOM 1722 O O . ASN A 1 207 ? -37.724 42.385 -17.014 1.00 19.20 243 ASN A O 1
ATOM 1727 N N . SER A 1 208 ? -38.722 43.898 -18.355 1.00 19.80 244 SER A N 1
ATOM 1728 C CA . SER A 1 208 ? -39.272 44.685 -17.248 1.00 19.95 244 SER A CA 1
ATOM 1729 C C . SER A 1 208 ? -40.071 43.867 -16.242 1.00 19.73 244 SER A C 1
ATOM 1730 O O . SER A 1 208 ? -39.892 44.026 -15.037 1.00 19.51 244 SER A O 1
ATOM 1733 N N . GLN A 1 209 ? -40.942 42.995 -16.745 1.00 19.36 245 GLN A N 1
ATOM 1734 C CA . GLN A 1 209 ? -41.807 42.168 -15.909 1.00 19.75 245 GLN A CA 1
ATOM 1735 C C . GLN A 1 209 ? -41.005 41.256 -14.976 1.00 18.48 245 GLN A C 1
ATOM 1736 O O . GLN A 1 209 ? -41.390 41.044 -13.818 1.00 18.19 245 GLN A O 1
ATOM 1742 N N . GLN A 1 210 ? -39.905 40.714 -15.500 1.00 17.48 246 GLN A N 1
ATOM 1743 C CA . GLN A 1 210 ? -38.994 39.876 -14.732 1.00 16.81 246 GLN A CA 1
ATOM 1744 C C . GLN A 1 210 ? -38.304 40.690 -13.652 1.00 16.23 246 GLN A C 1
ATOM 1745 O O . GLN A 1 210 ? -38.227 40.266 -12.503 1.00 16.22 246 GLN A O 1
ATOM 1751 N N . LYS A 1 211 ? -37.810 41.863 -14.028 1.00 16.47 247 LYS A N 1
ATOM 1752 C CA . LYS A 1 211 ? -37.166 42.770 -13.075 1.00 16.32 247 LYS A CA 1
ATOM 1753 C C . LYS A 1 211 ? -38.123 43.150 -11.948 1.00 16.45 247 LYS A C 1
ATOM 1754 O O . LYS A 1 211 ? -37.758 43.093 -10.764 1.00 15.65 247 LYS A O 1
ATOM 1760 N N . ASN A 1 212 ? -39.350 43.509 -12.327 1.00 16.40 248 ASN A N 1
ATOM 1761 C CA . ASN A 1 212 ? -40.409 43.851 -11.370 1.00 17.05 248 ASN A CA 1
ATOM 1762 C C . ASN A 1 212 ? -40.762 42.712 -10.427 1.00 16.79 248 ASN A C 1
ATOM 1763 O O . ASN A 1 212 ? -40.954 42.934 -9.226 1.00 17.05 248 ASN A O 1
ATOM 1768 N N . LYS A 1 213 ? -40.826 41.494 -10.965 1.00 16.22 249 LYS A N 1
ATOM 1769 C CA . LYS A 1 213 ? -41.027 40.307 -10.141 1.00 16.06 249 LYS A CA 1
ATOM 1770 C C . LYS A 1 213 ? -39.927 40.139 -9.088 1.00 15.32 249 LYS A C 1
ATOM 1771 O O . LYS A 1 213 ? -40.207 39.727 -7.959 1.00 15.43 249 LYS A O 1
ATOM 1777 N N . PHE A 1 214 ? -38.686 40.460 -9.457 1.00 14.69 250 PHE A N 1
ATOM 1778 C CA . PHE A 1 214 ? -37.589 40.412 -8.498 1.00 14.44 250 PHE A CA 1
ATOM 1779 C C . PHE A 1 214 ? -37.783 41.434 -7.375 1.00 14.50 250 PHE A C 1
ATOM 1780 O O . PHE A 1 214 ? -37.593 41.109 -6.193 1.00 14.56 250 PHE A O 1
ATOM 1788 N N . TYR A 1 215 ? -38.169 42.653 -7.742 1.00 14.53 251 TYR A N 1
ATOM 1789 C CA . TYR A 1 215 ? -38.477 43.692 -6.751 1.00 14.80 251 TYR A CA 1
ATOM 1790 C C . TYR A 1 215 ? -39.615 43.274 -5.843 1.00 14.93 251 TYR A C 1
ATOM 1791 O O . TYR A 1 215 ? -39.554 43.504 -4.635 1.00 14.84 251 TYR A O 1
ATOM 1800 N N . ASN A 1 216 ? -40.653 42.665 -6.424 1.00 15.76 252 ASN A N 1
ATOM 1801 C CA . ASN A 1 216 ? -41.809 42.209 -5.641 1.00 16.31 252 ASN A CA 1
ATOM 1802 C C . ASN A 1 216 ? -41.485 41.086 -4.645 1.00 16.20 252 ASN A C 1
ATOM 1803 O O . ASN A 1 216 ? -41.925 41.130 -3.499 1.00 16.75 252 ASN A O 1
ATOM 1808 N N . PHE A 1 217 ? -40.730 40.089 -5.097 1.00 16.05 253 PHE A N 1
ATOM 1809 C CA . PHE A 1 217 ? -40.225 39.004 -4.243 1.00 16.39 253 PHE A CA 1
ATOM 1810 C C . PHE A 1 217 ? -39.419 39.487 -3.031 1.00 15.87 253 PHE A C 1
ATOM 1811 O O . PHE A 1 217 ? -39.616 39.019 -1.914 1.00 15.17 253 PHE A O 1
ATOM 1819 N N . THR A 1 218 ? -38.500 40.414 -3.283 1.00 15.70 254 THR A N 1
ATOM 1820 C CA . THR A 1 218 ? -37.520 40.849 -2.293 1.00 15.97 254 THR A CA 1
ATOM 1821 C C . THR A 1 218 ? -37.995 42.037 -1.463 1.00 16.36 254 THR A C 1
ATOM 1822 O O . THR A 1 218 ? -37.469 42.295 -0.369 1.00 16.45 254 THR A O 1
ATOM 1826 N N . GLY A 1 219 ? -38.976 42.767 -1.991 1.00 16.51 255 GLY A N 1
ATOM 1827 C CA . GLY A 1 219 ? -39.413 44.029 -1.395 1.00 16.61 255 GLY A CA 1
ATOM 1828 C C . GLY A 1 219 ? -38.367 45.116 -1.574 1.00 16.84 255 GLY A C 1
ATOM 1829 O O . GLY A 1 219 ? -38.393 46.125 -0.875 1.00 17.22 255 GLY A O 1
ATOM 1830 N N . PHE A 1 220 ? -37.438 44.906 -2.505 1.00 16.61 256 PHE A N 1
ATOM 1831 C CA . PHE A 1 220 ? -36.356 45.856 -2.740 1.00 16.68 256 PHE A CA 1
ATOM 1832 C C . PHE A 1 220 ? -36.392 46.423 -4.154 1.00 16.95 256 PHE A C 1
ATOM 1833 O O . PHE A 1 220 ? -36.512 45.679 -5.124 1.00 17.19 256 PHE A O 1
ATOM 1841 N N . ASN A 1 221 ? -36.264 47.743 -4.253 1.00 16.45 257 ASN A N 1
ATOM 1842 C CA . ASN A 1 221 ? -36.195 48.441 -5.530 1.00 16.28 257 ASN A CA 1
ATOM 1843 C C . ASN A 1 221 ? -34.992 49.365 -5.462 1.00 15.85 257 ASN A C 1
ATOM 1844 O O . ASN A 1 221 ? -34.901 50.168 -4.531 1.00 15.66 257 ASN A O 1
ATOM 1849 N N . PRO A 1 222 ? -34.048 49.231 -6.420 1.00 15.43 258 PRO A N 1
ATOM 1850 C CA . PRO A 1 222 ? -32.764 49.931 -6.343 1.00 15.38 258 PRO A CA 1
ATOM 1851 C C . PRO A 1 222 ? -32.794 51.410 -6.713 1.00 15.27 258 PRO A C 1
ATOM 1852 O O . PRO A 1 222 ? -31.735 52.028 -6.748 1.00 14.53 258 PRO A O 1
ATOM 1856 N N . GLU A 1 223 ? -33.973 51.963 -6.999 1.00 15.33 259 GLU A N 1
ATOM 1857 C CA . GLU A 1 223 ? -34.066 53.339 -7.495 1.00 16.20 259 GLU A CA 1
ATOM 1858 C C . GLU A 1 223 ? -33.463 54.377 -6.538 1.00 15.47 259 GLU A C 1
ATOM 1859 O O . GLU A 1 223 ? -32.672 55.202 -6.974 1.00 15.03 259 GLU A O 1
ATOM 1865 N N . LYS A 1 224 ? -33.825 54.321 -5.254 1.00 15.55 260 LYS A N 1
ATOM 1866 C CA . LYS A 1 224 ? -33.306 55.275 -4.256 1.00 16.05 260 LYS A CA 1
ATOM 1867 C C . LYS A 1 224 ? -31.783 55.231 -4.179 1.00 15.66 260 LYS A C 1
ATOM 1868 O O . LYS A 1 224 ? -31.124 56.264 -4.228 1.00 15.38 260 LYS A O 1
ATOM 1874 N N . ILE A 1 225 ? -31.228 54.028 -4.062 1.00 15.85 261 ILE A N 1
ATOM 1875 C CA . ILE A 1 225 ? -29.776 53.864 -3.954 1.00 15.94 261 ILE A CA 1
ATOM 1876 C C . ILE A 1 225 ? -29.041 54.324 -5.225 1.00 15.45 261 ILE A C 1
ATOM 1877 O O . ILE A 1 225 ? -27.993 54.969 -5.142 1.00 14.50 261 ILE A O 1
ATOM 1882 N N . LYS A 1 226 ? -29.604 54.014 -6.392 1.00 15.01 262 LYS A N 1
ATOM 1883 C CA . LYS A 1 226 ? -29.014 54.445 -7.647 1.00 15.95 262 LYS A CA 1
ATOM 1884 C C . LYS A 1 226 ? -29.012 55.980 -7.771 1.00 15.84 262 LYS A C 1
ATOM 1885 O O . LYS A 1 226 ? -28.084 56.545 -8.338 1.00 15.63 262 LYS A O 1
ATOM 1891 N N . GLU A 1 227 ? -30.038 56.641 -7.232 1.00 16.11 263 GLU A N 1
ATOM 1892 C CA . GLU A 1 227 ? -30.070 58.106 -7.171 1.00 17.02 263 GLU A CA 1
ATOM 1893 C C . GLU A 1 227 ? -29.011 58.640 -6.207 1.00 16.44 263 GLU A C 1
ATOM 1894 O O . GLU A 1 227 ? -28.359 59.649 -6.491 1.00 15.65 263 GLU A O 1
ATOM 1900 N N . GLN A 1 228 ? -28.847 57.957 -5.074 1.00 15.97 264 GLN A N 1
ATOM 1901 C CA . GLN A 1 228 ? -27.820 58.316 -4.082 1.00 16.45 264 GLN A CA 1
ATOM 1902 C C . GLN A 1 228 ? -26.394 58.219 -4.638 1.00 16.62 264 GLN A C 1
ATOM 1903 O O . GLN A 1 228 ? -25.552 59.074 -4.362 1.00 16.96 264 GLN A O 1
ATOM 1909 N N . TYR A 1 229 ? -26.133 57.170 -5.414 1.00 16.85 265 TYR A N 1
ATOM 1910 C CA . TYR A 1 229 ? -24.864 57.002 -6.104 1.00 17.07 265 TYR A CA 1
ATOM 1911 C C . TYR A 1 229 ? -24.511 58.205 -6.997 1.00 18.04 265 TYR A C 1
ATOM 1912 O O . TYR A 1 229 ? -23.361 58.640 -7.028 1.00 18.31 265 TYR A O 1
ATOM 1921 N N . LYS A 1 230 ? -25.492 58.732 -7.730 1.00 18.47 266 LYS A N 1
ATOM 1922 C CA . LYS A 1 230 ? -25.198 59.772 -8.715 1.00 19.04 266 LYS A CA 1
ATOM 1923 C C . LYS A 1 230 ? -25.399 61.212 -8.217 1.00 19.01 266 LYS A C 1
ATOM 1924 O O . LYS A 1 230 ? -25.085 62.168 -8.932 1.00 18.93 266 LYS A O 1
ATOM 1930 N N . ALA A 1 231 ? -25.877 61.358 -6.982 1.00 19.11 267 ALA A N 1
ATOM 1931 C CA . ALA A 1 231 ? -26.174 62.671 -6.396 1.00 19.44 267 ALA A CA 1
ATOM 1932 C C . ALA A 1 231 ? -24.958 63.599 -6.390 1.00 19.43 267 ALA A C 1
ATOM 1933 O O . ALA A 1 231 ? -25.087 64.806 -6.582 1.00 19.60 267 ALA A O 1
ATOM 1935 N N . SER A 1 232 ? -23.785 63.022 -6.180 1.00 19.50 268 SER A N 1
ATOM 1936 C CA . SER A 1 232 ? -22.524 63.753 -6.213 1.00 19.74 268 SER A CA 1
ATOM 1937 C C . SER A 1 232 ? -21.602 63.049 -7.213 1.00 20.03 268 SER A C 1
ATOM 1938 O O . SER A 1 232 ? -21.742 61.842 -7.437 1.00 19.77 268 SER A O 1
ATOM 1941 N N . PRO A 1 233 ? -20.689 63.801 -7.857 1.00 20.26 269 PRO A N 1
ATOM 1942 C CA . PRO A 1 233 ? -19.897 63.184 -8.922 1.00 20.33 269 PRO A CA 1
ATOM 1943 C C . PRO A 1 233 ? -18.727 62.341 -8.408 1.00 20.09 269 PRO A C 1
ATOM 1944 O O . PRO A 1 233 ? -18.004 61.744 -9.204 1.00 20.17 269 PRO A O 1
ATOM 1948 N N . HIS A 1 234 ? -18.540 62.296 -7.090 1.00 19.48 270 HIS A N 1
ATOM 1949 C CA . HIS A 1 234 ? -17.424 61.559 -6.512 1.00 18.67 270 HIS A CA 1
ATOM 1950 C C . HIS A 1 234 ? -17.696 60.055 -6.538 1.00 17.55 270 HIS A C 1
ATOM 1951 O O . HIS A 1 234 ? -18.847 59.632 -6.538 1.00 16.64 270 HIS A O 1
ATOM 1958 N N . GLU A 1 235 ? -16.633 59.256 -6.581 1.00 16.50 271 GLU A N 1
ATOM 1959 C CA . GLU A 1 235 ? -16.785 57.800 -6.596 1.00 16.22 271 GLU A CA 1
ATOM 1960 C C . GLU A 1 235 ? -17.369 57.300 -5.272 1.00 15.05 271 GLU A C 1
ATOM 1961 O O . GLU A 1 235 ? -17.198 57.933 -4.234 1.00 14.77 271 GLU A O 1
ATOM 1967 N N . ASN A 1 236 ? -18.064 56.171 -5.342 1.00 14.06 272 ASN A N 1
ATOM 1968 C CA . ASN A 1 236 ? -18.883 55.671 -4.246 1.00 13.15 272 ASN A CA 1
ATOM 1969 C C . ASN A 1 236 ? -18.199 54.527 -3.502 1.00 12.26 272 ASN A C 1
ATOM 1970 O O . ASN A 1 236 ? -17.713 53.586 -4.122 1.00 12.27 272 ASN A O 1
ATOM 1975 N N . PHE A 1 237 ? -18.174 54.613 -2.174 1.00 11.71 273 PHE A N 1
ATOM 1976 C CA . PHE A 1 237 ? -17.600 53.572 -1.318 1.00 10.79 273 PHE A CA 1
ATOM 1977 C C . PHE A 1 237 ? -18.664 53.047 -0.349 1.00 10.77 273 PHE A C 1
ATOM 1978 O O . PHE A 1 237 ? -19.331 53.834 0.336 1.00 10.51 273 PHE A O 1
ATOM 1986 N N . ILE A 1 238 ? -18.814 51.729 -0.279 1.00 10.34 274 ILE A N 1
ATOM 1987 C CA . ILE A 1 238 ? -19.665 51.116 0.752 1.00 9.82 274 ILE A CA 1
ATOM 1988 C C . ILE A 1 238 ? -18.822 50.406 1.811 1.00 9.92 274 ILE A C 1
ATOM 1989 O O . ILE A 1 238 ? -18.006 49.529 1.487 1.00 9.28 274 ILE A O 1
ATOM 1994 N N . PHE A 1 239 ? -19.013 50.814 3.070 1.00 9.50 275 PHE A N 1
ATOM 1995 C CA . PHE A 1 239 ? -18.443 50.119 4.211 1.00 9.16 275 PHE A CA 1
ATOM 1996 C C . PHE A 1 239 ? -19.356 48.977 4.591 1.00 9.11 275 PHE A C 1
ATOM 1997 O O . PHE A 1 239 ? -20.530 49.215 4.891 1.00 8.81 275 PHE A O 1
ATOM 2005 N N . ILE A 1 240 ? -18.813 47.754 4.577 1.00 9.40 276 ILE A N 1
ATOM 2006 C CA . ILE A 1 240 ? -19.552 46.546 4.953 1.00 9.72 276 ILE A CA 1
ATOM 2007 C C . ILE A 1 240 ? -19.460 46.323 6.461 1.00 9.78 276 ILE A C 1
ATOM 2008 O O . ILE A 1 240 ? -18.430 45.912 6.976 1.00 9.41 276 ILE A O 1
ATOM 2013 N N . GLY A 1 241 ? -20.555 46.604 7.158 1.00 10.46 277 GLY A N 1
ATOM 2014 C CA . GLY A 1 241 ? -20.612 46.450 8.600 1.00 10.51 277 GLY A CA 1
ATOM 2015 C C . GLY A 1 241 ? -20.794 45.012 9.061 1.00 11.30 277 GLY A C 1
ATOM 2016 O O . GLY A 1 241 ? -21.197 44.133 8.287 1.00 10.31 277 GLY A O 1
ATOM 2017 N N . THR A 1 242 ? -20.497 44.779 10.338 1.00 11.17 278 THR A N 1
ATOM 2018 C CA . THR A 1 242 ? -20.736 43.479 10.943 1.00 11.75 278 THR A CA 1
ATOM 2019 C C . THR A 1 242 ? -21.624 43.651 12.188 1.00 12.18 278 THR A C 1
ATOM 2020 O O . THR A 1 242 ? -22.163 44.740 12.413 1.00 11.97 278 THR A O 1
ATOM 2024 N N . ASN A 1 243 ? -21.788 42.589 12.979 1.00 12.98 279 ASN A N 1
ATOM 2025 C CA . ASN A 1 243 ? -22.521 42.690 14.242 1.00 13.90 279 ASN A CA 1
ATOM 2026 C C . ASN A 1 243 ? -21.615 42.422 15.463 1.00 14.79 279 ASN A C 1
ATOM 2027 O O . ASN A 1 243 ? -20.408 42.151 15.317 1.00 14.37 279 ASN A O 1
ATOM 2032 N N . SER A 1 244 ? -22.191 42.492 16.661 1.00 15.15 280 SER A N 1
ATOM 2033 C CA . SER A 1 244 ? -21.399 42.400 17.901 1.00 16.37 280 SER A CA 1
ATOM 2034 C C . SER A 1 244 ? -20.692 41.049 18.111 1.00 16.97 280 SER A C 1
ATOM 2035 O O . SER A 1 244 ? -19.785 40.942 18.934 1.00 17.80 280 SER A O 1
ATOM 2038 N N . GLY A 1 245 ? -21.087 40.024 17.361 1.00 17.44 281 GLY A N 1
ATOM 2039 C CA . GLY A 1 245 ? -20.380 38.741 17.390 1.00 18.45 281 GLY A CA 1
ATOM 2040 C C . GLY A 1 245 ? -18.971 38.814 16.813 1.00 18.98 281 GLY A C 1
ATOM 2041 O O . GLY A 1 245 ? -18.142 37.930 17.062 1.00 19.63 281 GLY A O 1
ATOM 2042 N N . THR A 1 246 ? -18.700 39.860 16.031 1.00 19.12 282 THR A N 1
ATOM 2043 C CA . THR A 1 246 ? -17.406 40.039 15.355 1.00 18.77 282 THR A CA 1
ATOM 2044 C C . THR A 1 246 ? -16.688 41.312 15.804 1.00 18.52 282 THR A C 1
ATOM 2045 O O . THR A 1 246 ? -15.463 41.298 16.005 1.00 18.59 282 THR A O 1
ATOM 2049 N N . ALA A 1 247 ? -17.437 42.406 15.948 1.00 17.46 283 ALA A N 1
ATOM 2050 C CA . ALA A 1 247 ? -16.840 43.712 16.292 1.00 17.06 283 ALA A CA 1
ATOM 2051 C C . ALA A 1 247 ? -17.781 44.629 17.077 1.00 16.34 283 ALA A C 1
ATOM 2052 O O . ALA A 1 247 ? -19.005 44.488 17.029 1.00 16.44 283 ALA A O 1
ATOM 2054 N N . THR A 1 248 ? -17.201 45.576 17.801 1.00 15.55 284 THR A N 1
ATOM 2055 C CA . THR A 1 248 ? -18.001 46.573 18.496 1.00 15.15 284 THR A CA 1
ATOM 2056 C C . THR A 1 248 ? -18.255 47.734 17.542 1.00 15.08 284 THR A C 1
ATOM 2057 O O . THR A 1 248 ? -17.613 47.820 16.495 1.00 14.15 284 THR A O 1
ATOM 2061 N N . ALA A 1 249 ? -19.174 48.629 17.909 1.00 14.97 285 ALA A N 1
ATOM 2062 C CA . ALA A 1 249 ? -19.413 49.820 17.111 1.00 15.25 285 ALA A CA 1
ATOM 2063 C C . ALA A 1 249 ? -18.169 50.730 17.116 1.00 15.33 285 ALA A C 1
ATOM 2064 O O . ALA A 1 249 ? -17.740 51.206 16.067 1.00 14.33 285 ALA A O 1
ATOM 2066 N N . GLU A 1 250 ? -17.586 50.941 18.300 1.00 15.88 286 GLU A N 1
ATOM 2067 C CA . GLU A 1 250 ? -16.350 51.723 18.442 1.00 17.06 286 GLU A CA 1
ATOM 2068 C C . GLU A 1 250 ? -15.240 51.244 17.502 1.00 15.76 286 GLU A C 1
ATOM 2069 O O . GLU A 1 250 ? -14.557 52.057 16.878 1.00 15.79 286 GLU A O 1
ATOM 2075 N N . GLN A 1 251 ? -15.058 49.928 17.389 1.00 15.20 287 GLN A N 1
ATOM 2076 C CA . GLN A 1 251 ? -13.970 49.391 16.556 1.00 14.16 287 GLN A CA 1
ATOM 2077 C C . GLN A 1 251 ? -14.202 49.701 15.077 1.00 13.46 287 GLN A C 1
ATOM 2078 O O . GLN A 1 251 ? -13.271 50.070 14.361 1.00 12.70 287 GLN A O 1
ATOM 2084 N N . GLN A 1 252 ? -15.458 49.592 14.641 1.00 12.03 288 GLN A N 1
ATOM 2085 C CA . GLN A 1 252 ? -15.839 49.975 13.282 1.00 11.50 288 GLN A CA 1
ATOM 2086 C C . GLN A 1 252 ? -15.740 51.496 13.017 1.00 11.12 288 GLN A C 1
ATOM 2087 O O . GLN A 1 252 ? -15.330 51.910 11.930 1.00 10.05 288 GLN A O 1
ATOM 2093 N N . ILE A 1 253 ? -16.107 52.305 14.009 1.00 11.00 289 ILE A N 1
ATOM 2094 C CA . ILE A 1 253 ? -15.919 53.767 13.948 1.00 11.45 289 ILE A CA 1
ATOM 2095 C C . ILE A 1 253 ? -14.439 54.099 13.798 1.00 11.49 289 ILE A C 1
ATOM 2096 O O . ILE A 1 253 ? -14.065 54.943 12.974 1.00 12.62 289 ILE A O 1
ATOM 2101 N N . ASP A 1 254 ? -13.599 53.426 14.585 1.00 11.96 290 ASP A N 1
ATOM 2102 C CA . ASP A 1 254 ? -12.144 53.617 14.540 1.00 11.89 290 ASP A CA 1
ATOM 2103 C C . ASP A 1 254 ? -11.532 53.233 13.183 1.00 11.34 290 ASP A C 1
ATOM 2104 O O . ASP A 1 254 ? -10.667 53.951 12.654 1.00 10.44 290 ASP A O 1
ATOM 2109 N N . ILE A 1 255 ? -11.982 52.102 12.640 1.00 10.82 291 ILE A N 1
ATOM 2110 C CA . ILE A 1 255 ? -11.590 51.649 11.292 1.00 10.68 291 ILE A CA 1
ATOM 2111 C C . ILE A 1 255 ? -11.928 52.712 10.255 1.00 10.24 291 ILE A C 1
ATOM 2112 O O . ILE A 1 255 ? -11.130 52.990 9.375 1.00 10.35 291 ILE A O 1
ATOM 2117 N N . LEU A 1 256 ? -13.120 53.280 10.348 1.00 10.73 292 LEU A N 1
ATOM 2118 C CA . LEU A 1 256 ? -13.525 54.338 9.429 1.00 11.41 292 LEU A CA 1
ATOM 2119 C C . LEU A 1 256 ? -12.711 55.630 9.582 1.00 12.19 292 LEU A C 1
ATOM 2120 O O . LEU A 1 256 ? -12.462 56.322 8.577 1.00 12.59 292 LEU A O 1
ATOM 2125 N N . THR A 1 257 ? -12.281 55.957 10.804 1.00 12.27 293 THR A N 1
ATOM 2126 C CA . THR A 1 257 ? -11.442 57.153 10.944 1.00 13.43 293 THR A CA 1
ATOM 2127 C C . THR A 1 257 ? -10.027 56.927 10.420 1.00 13.37 293 THR A C 1
ATOM 2128 O O . THR A 1 257 ? -9.462 57.824 9.820 1.00 12.75 293 THR A O 1
ATOM 2132 N N . GLU A 1 258 ? -9.484 55.720 10.599 1.00 13.56 294 GLU A N 1
ATOM 2133 C CA . GLU A 1 258 ? -8.204 55.361 9.999 1.00 13.98 294 GLU A CA 1
ATOM 2134 C C . GLU A 1 258 ? -8.269 55.360 8.459 1.00 14.31 294 GLU A C 1
ATOM 2135 O O . GLU A 1 258 ? -7.367 55.877 7.783 1.00 14.75 294 GLU A O 1
ATOM 2141 N N . ALA A 1 259 ? -9.333 54.783 7.911 1.00 14.05 295 ALA A N 1
ATOM 2142 C CA . ALA A 1 259 ? -9.539 54.730 6.455 1.00 14.35 295 ALA A CA 1
ATOM 2143 C C . ALA A 1 259 ? -9.620 56.110 5.812 1.00 14.70 295 ALA A C 1
ATOM 2144 O O . ALA A 1 259 ? -9.199 56.295 4.669 1.00 14.80 295 ALA A O 1
ATOM 2146 N N . LYS A 1 260 ? -10.176 57.072 6.541 1.00 15.47 296 LYS A N 1
ATOM 2147 C CA . LYS A 1 260 ? -10.331 58.419 6.020 1.00 16.39 296 LYS A CA 1
ATOM 2148 C C . LYS A 1 260 ? -9.013 59.206 5.946 1.00 16.53 296 LYS A C 1
ATOM 2149 O O . LYS A 1 260 ? -8.949 60.229 5.274 1.00 16.85 296 LYS A O 1
ATOM 2155 N N . LYS A 1 261 ? -7.970 58.718 6.609 1.00 16.59 297 LYS A N 1
ATOM 2156 C CA . LYS A 1 261 ? -6.642 59.317 6.488 1.00 16.74 297 LYS A CA 1
ATOM 2157 C C . LYS A 1 261 ? -6.025 58.920 5.150 1.00 17.29 297 LYS A C 1
ATOM 2158 O O . LYS A 1 261 ? -6.097 57.749 4.762 1.00 17.73 297 LYS A O 1
ATOM 2164 N N . PRO A 1 262 ? -5.425 59.898 4.437 1.00 17.31 298 PRO A N 1
ATOM 2165 C CA . PRO A 1 262 ? -4.787 59.670 3.139 1.00 17.64 298 PRO A CA 1
ATOM 2166 C C . PRO A 1 262 ? -3.428 58.993 3.250 1.00 17.52 298 PRO A C 1
ATOM 2167 O O . PRO A 1 262 ? -2.897 58.525 2.243 1.00 16.91 298 PRO A O 1
ATOM 2171 N N . ASP A 1 263 ? -2.890 58.922 4.470 1.00 18.25 299 ASP A N 1
ATOM 2172 C CA . ASP A 1 263 ? -1.523 58.443 4.705 1.00 18.83 299 ASP A CA 1
ATOM 2173 C C . ASP A 1 263 ? -1.373 57.433 5.857 1.00 18.57 299 ASP A C 1
ATOM 2174 O O . ASP A 1 263 ? -0.338 57.402 6.543 1.00 18.22 299 ASP A O 1
ATOM 2179 N N . SER A 1 264 ? -2.404 56.627 6.079 1.00 17.68 300 SER A N 1
ATOM 2180 C CA . SER A 1 264 ? -2.354 55.599 7.108 1.00 17.69 300 SER A CA 1
ATOM 2181 C C . SER A 1 264 ? -1.324 54.538 6.738 1.00 18.00 300 SER A C 1
ATOM 2182 O O . SER A 1 264 ? -1.273 54.112 5.579 1.00 18.40 300 SER A O 1
ATOM 2185 N N . PRO A 1 265 ? -0.492 54.113 7.710 1.00 18.13 301 PRO A N 1
ATOM 2186 C CA . PRO A 1 265 ? 0.380 52.954 7.506 1.00 18.13 301 PRO A CA 1
ATOM 2187 C C . PRO A 1 265 ? -0.366 51.621 7.584 1.00 18.32 301 PRO A C 1
ATOM 2188 O O . PRO A 1 265 ? 0.202 50.574 7.240 1.00 18.67 301 PRO A O 1
ATOM 2192 N N . ILE A 1 266 ? -1.609 51.666 8.064 1.00 17.61 302 ILE A N 1
ATOM 2193 C CA . ILE A 1 266 ? -2.427 50.473 8.274 1.00 17.49 302 ILE A CA 1
ATOM 2194 C C . ILE A 1 266 ? -3.380 50.345 7.105 1.00 16.65 302 ILE A C 1
ATOM 2195 O O . ILE A 1 266 ? -3.291 49.404 6.329 1.00 17.16 302 ILE A O 1
ATOM 2200 N N . ILE A 1 267 ? -4.286 51.304 6.975 1.00 15.37 303 ILE A N 1
ATOM 2201 C CA . ILE A 1 267 ? -5.181 51.326 5.834 1.00 14.91 303 ILE A CA 1
ATOM 2202 C C . ILE A 1 267 ? -4.537 52.172 4.726 1.00 14.39 303 ILE A C 1
ATOM 2203 O O . ILE A 1 267 ? -4.784 53.375 4.628 1.00 14.21 303 ILE A O 1
ATOM 2208 N N . THR A 1 268 ? -3.698 51.533 3.911 1.00 14.26 304 THR A N 1
ATOM 2209 C CA . THR A 1 268 ? -2.970 52.230 2.840 1.00 14.25 304 THR A CA 1
ATOM 2210 C C . THR A 1 268 ? -3.884 52.686 1.694 1.00 14.57 304 THR A C 1
ATOM 2211 O O . THR A 1 268 ? -3.620 53.705 1.061 1.00 14.25 304 THR A O 1
ATOM 2215 N N . ASN A 1 269 ? -4.962 51.937 1.452 1.00 14.66 305 ASN A N 1
ATOM 2216 C CA . ASN A 1 269 ? -6.001 52.309 0.481 1.00 14.84 305 ASN A CA 1
ATOM 2217 C C . ASN A 1 269 ? -7.045 53.214 1.102 1.00 14.51 305 ASN A C 1
ATOM 2218 O O . ASN A 1 269 ? -8.049 52.735 1.646 1.00 14.58 305 ASN A O 1
ATOM 2223 N N . SER A 1 270 ? -6.821 54.520 0.991 1.00 14.28 306 SER A N 1
ATOM 2224 C CA . SER A 1 270 ? -7.653 55.532 1.639 1.00 14.20 306 SER A CA 1
ATOM 2225 C C . SER A 1 270 ? -9.049 55.671 1.047 1.00 14.09 306 SER A C 1
ATOM 2226 O O . SER A 1 270 ? -9.250 55.444 -0.144 1.00 14.64 306 SER A O 1
ATOM 2229 N N . ILE A 1 271 ? -10.007 56.063 1.883 1.00 14.01 307 ILE A N 1
ATOM 2230 C CA . ILE A 1 271 ? -11.335 56.436 1.399 1.00 14.14 307 ILE A CA 1
ATOM 2231 C C . ILE A 1 271 ? -11.560 57.955 1.366 1.00 14.35 307 ILE A C 1
ATOM 2232 O O . ILE A 1 271 ? -12.682 58.413 1.100 1.00 12.99 307 ILE A O 1
ATOM 2237 N N . GLN A 1 272 ? -10.494 58.726 1.610 1.00 14.76 308 GLN A N 1
ATOM 2238 C CA . GLN A 1 272 ? -10.579 60.190 1.544 1.00 15.69 308 GLN A CA 1
ATOM 2239 C C . GLN A 1 272 ? -11.215 60.643 0.232 1.00 15.47 308 GLN A C 1
ATOM 2240 O O . GLN A 1 272 ? -10.879 60.126 -0.846 1.00 14.62 308 GLN A O 1
ATOM 2246 N N . GLY A 1 273 ? -12.149 61.587 0.329 1.00 15.58 309 GLY A N 1
ATOM 2247 C CA . GLY A 1 273 ? -12.763 62.188 -0.859 1.00 15.59 309 GLY A CA 1
ATOM 2248 C C . GLY A 1 273 ? -13.805 61.341 -1.590 1.00 15.79 309 GLY A C 1
ATOM 2249 O O . GLY A 1 273 ? -14.316 61.758 -2.630 1.00 16.25 309 GLY A O 1
ATOM 2250 N N . LEU A 1 274 ? -14.107 60.149 -1.075 1.00 14.85 310 LEU A N 1
ATOM 2251 C CA . LEU A 1 274 ? -15.160 59.324 -1.650 1.00 14.06 310 LEU A CA 1
ATOM 2252 C C . LEU A 1 274 ? -16.518 59.622 -1.007 1.00 13.38 310 LEU A C 1
ATOM 2253 O O . LEU A 1 274 ? -16.577 60.096 0.124 1.00 12.92 310 LEU A O 1
ATOM 2258 N N . ASP A 1 275 ? -17.606 59.364 -1.736 1.00 12.85 311 ASP A N 1
ATOM 2259 C CA . ASP A 1 275 ? -18.941 59.386 -1.133 1.00 13.22 311 ASP A CA 1
ATOM 2260 C C . ASP A 1 275 ? -19.107 58.091 -0.334 1.00 13.26 311 ASP A C 1
ATOM 2261 O O . ASP A 1 275 ? -19.026 56.994 -0.899 1.00 13.06 311 ASP A O 1
ATOM 2266 N N . LEU A 1 276 ? -19.293 58.227 0.978 1.00 12.67 312 LEU A N 1
ATOM 2267 C CA . LEU A 1 276 ? -19.271 57.079 1.877 1.00 12.57 312 LEU A CA 1
ATOM 2268 C C . LEU A 1 276 ? -20.676 56.600 2.206 1.00 12.42 312 LEU A C 1
ATOM 2269 O O . LEU A 1 276 ? -21.524 57.391 2.619 1.00 12.06 312 LEU A O 1
ATOM 2274 N N . PHE A 1 277 ? -20.892 55.301 2.012 1.00 11.25 313 PHE A N 1
ATOM 2275 C CA . PHE A 1 277 ? -22.150 54.644 2.292 1.00 10.94 313 PHE A CA 1
ATOM 2276 C C . PHE A 1 277 ? -21.894 53.611 3.385 1.00 10.85 313 PHE A C 1
ATOM 2277 O O . PHE A 1 277 ? -20.825 52.983 3.428 1.00 10.34 313 PHE A O 1
ATOM 2285 N N . PHE A 1 278 ? -22.861 53.445 4.275 1.00 10.18 314 PHE A N 1
ATOM 2286 C CA . PHE A 1 278 ? -22.761 52.413 5.289 1.00 10.21 314 PHE A CA 1
ATOM 2287 C C . PHE A 1 278 ? -23.829 51.354 5.048 1.00 10.17 314 PHE A C 1
ATOM 2288 O O . PHE A 1 278 ? -25.022 51.652 5.074 1.00 10.34 314 PHE A O 1
ATOM 2296 N N . LYS A 1 279 ? -23.398 50.122 4.802 1.00 10.11 315 LYS A N 1
ATOM 2297 C CA . LYS A 1 279 ? -24.326 49.001 4.742 1.00 9.87 315 LYS A CA 1
ATOM 2298 C C . LYS A 1 279 ? -24.167 48.142 5.994 1.00 9.73 315 LYS A C 1
ATOM 2299 O O . LYS A 1 279 ? -23.216 47.355 6.122 1.00 9.76 315 LYS A O 1
ATOM 2305 N N . GLY A 1 280 ? -25.100 48.313 6.930 1.00 9.39 316 GLY A N 1
ATOM 2306 C CA . GLY A 1 280 ? -25.068 47.549 8.173 1.00 9.08 316 GLY A CA 1
ATOM 2307 C C . GLY A 1 280 ? -25.414 46.082 7.965 1.00 8.43 316 GLY A C 1
ATOM 2308 O O . GLY A 1 280 ? -26.103 45.717 7.003 1.00 7.77 316 GLY A O 1
ATOM 2309 N N . HIS A 1 281 ? -24.919 45.242 8.865 1.00 8.15 317 HIS A N 1
ATOM 2310 C CA . HIS A 1 281 ? -25.287 43.836 8.900 1.00 8.67 317 HIS A CA 1
ATOM 2311 C C . HIS A 1 281 ? -26.775 43.746 9.273 1.00 9.33 317 HIS A C 1
ATOM 2312 O O . HIS A 1 281 ? -27.216 44.490 10.132 1.00 9.62 317 HIS A O 1
ATOM 2319 N N . PRO A 1 282 ? -27.556 42.869 8.597 1.00 10.22 318 PRO A N 1
ATOM 2320 C CA . PRO A 1 282 ? -28.986 42.663 8.864 1.00 11.01 318 PRO A CA 1
ATOM 2321 C C . PRO A 1 282 ? -29.354 42.423 10.332 1.00 11.64 318 PRO A C 1
ATOM 2322 O O . PRO A 1 282 ? -30.444 42.811 10.756 1.00 12.06 318 PRO A O 1
ATOM 2326 N N . SER A 1 283 ? -28.472 41.795 11.101 1.00 12.45 319 SER A N 1
ATOM 2327 C CA . SER A 1 283 ? -28.770 41.570 12.521 1.00 13.92 319 SER A CA 1
ATOM 2328 C C . SER A 1 283 ? -28.123 42.572 13.508 1.00 14.37 319 SER A C 1
ATOM 2329 O O . SER A 1 283 ? -28.404 42.516 14.711 1.00 15.04 319 SER A O 1
ATOM 2332 N N . ALA A 1 284 ? -27.307 43.514 13.017 1.00 13.53 320 ALA A N 1
ATOM 2333 C CA . ALA A 1 284 ? -26.702 44.521 13.911 1.00 13.19 320 ALA A CA 1
ATOM 2334 C C . ALA A 1 284 ? -27.716 45.577 14.387 1.00 13.34 320 ALA A C 1
ATOM 2335 O O . ALA A 1 284 ? -28.608 45.999 13.631 1.00 12.36 320 ALA A O 1
ATOM 2337 N N . THR A 1 285 ? -27.552 45.999 15.641 1.00 13.48 321 THR A N 1
ATOM 2338 C CA A THR A 1 285 ? -28.441 46.988 16.249 0.50 14.14 321 THR A CA 1
ATOM 2339 C CA B THR A 1 285 ? -28.435 46.979 16.275 0.50 13.41 321 THR A CA 1
ATOM 2340 C C . THR A 1 285 ? -27.674 48.228 16.724 1.00 14.15 321 THR A C 1
ATOM 2341 O O . THR A 1 285 ? -28.233 49.103 17.388 1.00 14.43 321 THR A O 1
ATOM 2348 N N . TYR A 1 286 ? -26.391 48.308 16.379 1.00 13.98 322 TYR A N 1
ATOM 2349 C CA . TYR A 1 286 ? -25.611 49.507 16.692 1.00 14.27 322 TYR A CA 1
ATOM 2350 C C . TYR A 1 286 ? -25.293 50.389 15.471 1.00 14.88 322 TYR A C 1
ATOM 2351 O O . TYR A 1 286 ? -24.421 51.254 15.561 1.00 15.38 322 TYR A O 1
ATOM 2360 N N . ASN A 1 287 ? -25.994 50.183 14.352 1.00 14.87 323 ASN A N 1
ATOM 2361 C CA . ASN A 1 287 ? -25.705 50.897 13.094 1.00 16.01 323 ASN A CA 1
ATOM 2362 C C . ASN A 1 287 ? -25.814 52.430 13.139 1.00 17.14 323 ASN A C 1
ATOM 2363 O O . ASN A 1 287 ? -25.028 53.127 12.493 1.00 16.66 323 ASN A O 1
ATOM 2368 N N . GLN A 1 288 ? -26.798 52.952 13.872 1.00 18.61 324 GLN A N 1
ATOM 2369 C CA . GLN A 1 288 ? -26.957 54.404 13.973 1.00 20.52 324 GLN A CA 1
ATOM 2370 C C . GLN A 1 288 ? -25.746 55.090 14.626 1.00 21.07 324 GLN A C 1
ATOM 2371 O O . GLN A 1 288 ? -25.375 56.189 14.209 1.00 21.96 324 GLN A O 1
ATOM 2377 N N . GLN A 1 289 ? -25.132 54.437 15.619 1.00 21.69 325 GLN A N 1
ATOM 2378 C CA . GLN A 1 289 ? -23.922 54.942 16.290 1.00 22.41 325 GLN A CA 1
ATOM 2379 C C . GLN A 1 289 ? -22.758 55.155 15.308 1.00 22.22 325 GLN A C 1
ATOM 2380 O O . GLN A 1 289 ? -22.071 56.189 15.344 1.00 22.30 325 GLN A O 1
ATOM 2386 N N . ILE A 1 290 ? -22.528 54.153 14.460 1.00 21.69 326 ILE A N 1
ATOM 2387 C CA . ILE A 1 290 ? -21.478 54.198 13.442 1.00 20.94 326 ILE A CA 1
ATOM 2388 C C . ILE A 1 290 ? -21.794 55.265 12.384 1.00 21.46 326 ILE A C 1
ATOM 2389 O O . ILE A 1 290 ? -20.940 56.104 12.073 1.00 21.56 326 ILE A O 1
ATOM 2394 N N . ILE A 1 291 ? -23.024 55.236 11.860 1.00 21.56 327 ILE A N 1
ATOM 2395 C CA . ILE A 1 291 ? -23.483 56.142 10.794 1.00 21.87 327 ILE A CA 1
ATOM 2396 C C . ILE A 1 291 ? -23.378 57.615 11.189 1.00 22.31 327 ILE A C 1
ATOM 2397 O O . ILE A 1 291 ? -23.020 58.465 10.372 1.00 22.25 327 ILE A O 1
ATOM 2402 N N . ASP A 1 292 ? -23.685 57.903 12.445 1.00 22.96 328 ASP A N 1
ATOM 2403 C CA . ASP A 1 292 ? -23.675 59.268 12.944 1.00 23.98 328 ASP A CA 1
ATOM 2404 C C . ASP A 1 292 ? -22.256 59.765 13.115 1.00 23.88 328 ASP A C 1
ATOM 2405 O O . ASP A 1 292 ? -21.943 60.902 12.743 1.00 24.45 328 ASP A O 1
ATOM 2410 N N . ALA A 1 293 ? -21.398 58.907 13.670 1.00 23.58 329 ALA A N 1
ATOM 2411 C CA . ALA A 1 293 ? -20.014 59.277 13.959 1.00 22.96 329 ALA A CA 1
ATOM 2412 C C . ALA A 1 293 ? -19.247 59.636 12.693 1.00 22.67 329 ALA A C 1
ATOM 2413 O O . ALA A 1 293 ? -18.225 60.341 12.768 1.00 22.51 329 ALA A O 1
ATOM 2415 N N . HIS A 1 294 ? -19.746 59.175 11.541 1.00 21.85 330 HIS A N 1
ATOM 2416 C CA . HIS A 1 294 ? -19.064 59.399 10.268 1.00 21.75 330 HIS A CA 1
ATOM 2417 C C . HIS A 1 294 ? -19.840 60.093 9.135 1.00 21.72 330 HIS A C 1
ATOM 2418 O O . HIS A 1 294 ? -19.306 60.260 8.030 1.00 22.22 330 HIS A O 1
ATOM 2425 N N . ASN A 1 295 ? -21.070 60.514 9.411 1.00 21.52 331 ASN A N 1
ATOM 2426 C CA . ASN A 1 295 ? -21.924 61.148 8.399 1.00 21.42 331 ASN A CA 1
ATOM 2427 C C . ASN A 1 295 ? -21.986 60.361 7.095 1.00 21.00 331 ASN A C 1
ATOM 2428 O O . ASN A 1 295 ? -21.710 60.883 6.012 1.00 21.13 331 ASN A O 1
ATOM 2433 N N . MET A 1 296 ? -22.364 59.099 7.216 1.00 20.36 332 MET A N 1
ATOM 2434 C CA . MET A 1 296 ? -22.407 58.204 6.074 1.00 20.36 332 MET A CA 1
ATOM 2435 C C . MET A 1 296 ? -23.829 58.070 5.561 1.00 18.44 332 MET A C 1
ATOM 2436 O O . MET A 1 296 ? -24.784 58.142 6.328 1.00 17.75 332 MET A O 1
ATOM 2441 N N . ILE A 1 297 ? -23.962 57.872 4.258 1.00 17.38 333 ILE A N 1
ATOM 2442 C CA . ILE A 1 297 ? -25.262 57.581 3.665 1.00 16.80 333 ILE A CA 1
ATOM 2443 C C . ILE A 1 297 ? -25.679 56.154 4.050 1.00 16.03 333 ILE A C 1
ATOM 2444 O O . ILE A 1 297 ? -25.000 55.190 3.712 1.00 15.15 333 ILE A O 1
ATOM 2449 N N . GLU A 1 298 ? -26.802 56.034 4.751 1.00 15.19 334 GLU A N 1
ATOM 2450 C CA . GLU A 1 298 ? -27.309 54.726 5.167 1.00 15.23 334 GLU A CA 1
ATOM 2451 C C . GLU A 1 298 ? -27.991 53.932 4.058 1.00 14.48 334 GLU A C 1
ATOM 2452 O O . GLU A 1 298 ? -28.903 54.422 3.381 1.00 13.90 334 GLU A O 1
ATOM 2458 N N . ILE A 1 299 ? -27.547 52.689 3.896 1.00 13.54 335 ILE A N 1
ATOM 2459 C CA . ILE A 1 299 ? -28.279 51.699 3.128 1.00 12.91 335 ILE A CA 1
ATOM 2460 C C . ILE A 1 299 ? -28.914 50.790 4.175 1.00 13.05 335 ILE A C 1
ATOM 2461 O O . ILE A 1 299 ? -28.203 50.181 4.987 1.00 12.54 335 ILE A O 1
ATOM 2466 N N . TYR A 1 300 ? -30.248 50.744 4.174 1.00 12.61 336 TYR A N 1
ATOM 2467 C CA . TYR A 1 300 ? -31.038 49.991 5.156 1.00 13.00 336 TYR A CA 1
ATOM 2468 C C . TYR A 1 300 ? -30.435 48.616 5.422 1.00 12.45 336 TYR A C 1
ATOM 2469 O O . TYR A 1 300 ? -30.299 47.803 4.504 1.00 11.97 336 TYR A O 1
ATOM 2478 N N . ASN A 1 301 ? -30.069 48.363 6.676 1.00 11.97 337 ASN A N 1
ATOM 2479 C CA . ASN A 1 301 ? -29.283 47.169 7.019 1.00 12.04 337 ASN A CA 1
ATOM 2480 C C . ASN A 1 301 ? -29.942 45.834 6.668 1.00 12.25 337 ASN A C 1
ATOM 2481 O O . ASN A 1 301 ? -29.248 44.861 6.357 1.00 11.58 337 ASN A O 1
ATOM 2486 N N . LYS A 1 302 ? -31.275 45.799 6.694 1.00 12.76 338 LYS A N 1
ATOM 2487 C CA . LYS A 1 302 ? -32.018 44.559 6.427 1.00 13.27 338 LYS A CA 1
ATOM 2488 C C . LYS A 1 302 ? -31.983 44.124 4.960 1.00 13.55 338 LYS A C 1
ATOM 2489 O O . LYS A 1 302 ? -32.309 42.978 4.647 1.00 14.37 338 LYS A O 1
ATOM 2495 N N . ILE A 1 303 ? -31.611 45.025 4.057 1.00 13.52 339 ILE A N 1
ATOM 2496 C CA . ILE A 1 303 ? -31.451 44.641 2.644 1.00 13.76 339 ILE A CA 1
ATOM 2497 C C . ILE A 1 303 ? -30.234 43.723 2.515 1.00 14.01 339 ILE A C 1
ATOM 2498 O O . ILE A 1 303 ? -29.114 44.137 2.817 1.00 14.14 339 ILE A O 1
ATOM 2503 N N . PRO A 1 304 ? -30.440 42.465 2.086 1.00 14.48 340 PRO A N 1
ATOM 2504 C CA . PRO A 1 304 ? -29.240 41.652 1.880 1.00 14.75 340 PRO A CA 1
ATOM 2505 C C . PRO A 1 304 ? -28.411 42.214 0.729 1.00 14.97 340 PRO A C 1
ATOM 2506 O O . PRO A 1 304 ? -28.973 42.597 -0.310 1.00 14.80 340 PRO A O 1
ATOM 2510 N N . PHE A 1 305 ? -27.092 42.281 0.916 1.00 14.74 341 PHE A N 1
ATOM 2511 C CA . PHE A 1 305 ? -26.216 42.869 -0.085 1.00 14.61 341 PHE A CA 1
ATOM 2512 C C . PHE A 1 305 ? -26.365 42.229 -1.471 1.00 14.51 341 PHE A C 1
ATOM 2513 O O . PHE A 1 305 ? -26.205 42.911 -2.476 1.00 14.19 341 PHE A O 1
ATOM 2521 N N . GLU A 1 306 ? -26.659 40.929 -1.520 1.00 14.27 342 GLU A N 1
ATOM 2522 C CA . GLU A 1 306 ? -26.855 40.239 -2.806 1.00 14.62 342 GLU A CA 1
ATOM 2523 C C . GLU A 1 306 ? -28.021 40.803 -3.645 1.00 14.22 342 GLU A C 1
ATOM 2524 O O . GLU A 1 306 ? -28.008 40.681 -4.870 1.00 14.43 342 GLU A O 1
ATOM 2530 N N . ALA A 1 307 ? -28.998 41.436 -2.995 1.00 13.82 343 ALA A N 1
ATOM 2531 C CA . ALA A 1 307 ? -30.045 42.185 -3.708 1.00 13.56 343 ALA A CA 1
ATOM 2532 C C . ALA A 1 307 ? -29.467 43.398 -4.460 1.00 13.44 343 ALA A C 1
ATOM 2533 O O . ALA A 1 307 ? -29.882 43.690 -5.587 1.00 12.89 343 ALA A O 1
ATOM 2535 N N . LEU A 1 308 ? -28.503 44.084 -3.841 1.00 13.09 344 LEU A N 1
ATOM 2536 C CA . LEU A 1 308 ? -27.762 45.157 -4.500 1.00 13.36 344 LEU A CA 1
ATOM 2537 C C . LEU A 1 308 ? -26.993 44.633 -5.702 1.00 13.15 344 LEU A C 1
ATOM 2538 O O . LEU A 1 308 ? -26.925 45.291 -6.746 1.00 13.32 344 LEU A O 1
ATOM 2543 N N . ILE A 1 309 ? -26.377 43.466 -5.536 1.00 12.87 345 ILE A N 1
ATOM 2544 C CA . ILE A 1 309 ? -25.615 42.865 -6.621 1.00 12.39 345 ILE A CA 1
ATOM 2545 C C . ILE A 1 309 ? -26.545 42.514 -7.788 1.00 12.20 345 ILE A C 1
ATOM 2546 O O . ILE A 1 309 ? -26.271 42.870 -8.938 1.00 12.57 345 ILE A O 1
ATOM 2551 N N . MET A 1 310 ? -27.630 41.807 -7.487 1.00 12.15 346 MET A N 1
ATOM 2552 C CA . MET A 1 310 ? -28.511 41.278 -8.535 1.00 13.21 346 MET A CA 1
ATOM 2553 C C . MET A 1 310 ? -29.173 42.403 -9.341 1.00 13.94 346 MET A C 1
ATOM 2554 O O . MET A 1 310 ? -29.369 42.265 -10.558 1.00 13.81 346 MET A O 1
ATOM 2559 N N . THR A 1 311 ? -29.472 43.517 -8.664 1.00 14.42 347 THR A N 1
ATOM 2560 C CA . THR A 1 311 ? -30.128 44.667 -9.289 1.00 15.23 347 THR A CA 1
ATOM 2561 C C . THR A 1 311 ? -29.146 45.652 -9.940 1.00 16.36 347 THR A C 1
ATOM 2562 O O . THR A 1 311 ? -29.547 46.722 -10.404 1.00 16.63 347 THR A O 1
ATOM 2566 N N . ASP A 1 312 ? -27.865 45.267 -9.981 1.00 17.03 348 ASP A N 1
ATOM 2567 C CA . ASP A 1 312 ? -26.774 46.081 -10.514 1.00 17.71 348 ASP A CA 1
ATOM 2568 C C . ASP A 1 312 ? -26.695 47.470 -9.850 1.00 17.64 348 ASP A C 1
ATOM 2569 O O . ASP A 1 312 ? -26.561 48.487 -10.530 1.00 17.70 348 ASP A O 1
ATOM 2574 N N . ALA A 1 313 ? -26.786 47.502 -8.522 1.00 16.74 349 ALA A N 1
ATOM 2575 C CA . ALA A 1 313 ? -26.669 48.750 -7.776 1.00 16.29 349 ALA A CA 1
ATOM 2576 C C . ALA A 1 313 ? -25.398 48.707 -6.939 1.00 16.19 349 ALA A C 1
ATOM 2577 O O . ALA A 1 313 ? -25.443 48.736 -5.715 1.00 15.74 349 ALA A O 1
ATOM 2579 N N . LEU A 1 314 ? -24.262 48.637 -7.626 1.00 16.38 350 LEU A N 1
ATOM 2580 C CA . LEU A 1 314 ? -22.964 48.428 -6.976 1.00 16.70 350 LEU A CA 1
ATOM 2581 C C . LEU A 1 314 ? -22.170 49.726 -6.930 1.00 16.05 350 LEU A C 1
ATOM 2582 O O . LEU A 1 314 ? -22.293 50.540 -7.844 1.00 15.72 350 LEU A O 1
ATOM 2587 N N . PRO A 1 315 ? -21.338 49.903 -5.881 1.00 15.45 351 PRO A N 1
ATOM 2588 C CA . PRO A 1 315 ? -20.521 51.096 -5.741 1.00 15.12 351 PRO A CA 1
ATOM 2589 C C . PRO A 1 315 ? -19.219 50.915 -6.509 1.00 14.82 351 PRO A C 1
ATOM 2590 O O . PRO A 1 315 ? -19.003 49.866 -7.135 1.00 14.54 351 PRO A O 1
ATOM 2594 N N . ASP A 1 316 ? -18.354 51.919 -6.445 1.00 13.80 352 ASP A N 1
ATOM 2595 C CA . ASP A 1 316 ? -17.071 51.845 -7.101 1.00 13.74 352 ASP A CA 1
ATOM 2596 C C . ASP A 1 316 ? -16.099 51.003 -6.296 1.00 13.03 352 ASP A C 1
ATOM 2597 O O . ASP A 1 316 ? -15.222 50.333 -6.858 1.00 12.55 352 ASP A O 1
ATOM 2602 N N . ALA A 1 317 ? -16.276 51.024 -4.978 1.00 11.54 353 ALA A N 1
ATOM 2603 C CA . ALA A 1 317 ? -15.346 50.385 -4.083 1.00 11.34 353 ALA A CA 1
ATOM 2604 C C . ALA A 1 317 ? -16.029 49.964 -2.809 1.00 11.56 353 ALA A C 1
ATOM 2605 O O . ALA A 1 317 ? -17.106 50.466 -2.451 1.00 11.13 353 ALA A O 1
ATOM 2607 N N . VAL A 1 318 ? -15.365 49.051 -2.112 1.00 11.93 354 VAL A N 1
ATOM 2608 C CA . VAL A 1 318 ? -15.923 48.425 -0.942 1.00 12.06 354 VAL A CA 1
ATOM 2609 C C . VAL A 1 318 ? -14.788 48.208 0.051 1.00 11.84 354 VAL A C 1
ATOM 2610 O O . VAL A 1 318 ? -13.613 48.199 -0.329 1.00 11.25 354 VAL A O 1
ATOM 2614 N N . GLY A 1 319 ? -15.140 48.098 1.326 1.00 11.77 355 GLY A N 1
ATOM 2615 C CA . GLY A 1 319 ? -14.191 47.749 2.383 1.00 11.77 355 GLY A CA 1
ATOM 2616 C C . GLY A 1 319 ? -14.973 47.510 3.660 1.00 11.81 355 GLY A C 1
ATOM 2617 O O . GLY A 1 319 ? -16.143 47.881 3.755 1.00 11.24 355 GLY A O 1
ATOM 2618 N N . GLY A 1 320 ? -14.354 46.864 4.639 1.00 11.84 356 GLY A N 1
ATOM 2619 C CA . GLY A 1 320 ? -15.032 46.689 5.907 1.00 12.08 356 GLY A CA 1
ATOM 2620 C C . GLY A 1 320 ? -14.620 45.438 6.620 1.00 12.45 356 GLY A C 1
ATOM 2621 O O . GLY A 1 320 ? -13.441 45.124 6.703 1.00 12.40 356 GLY A O 1
ATOM 2622 N N . MET A 1 321 ? -15.614 44.721 7.117 1.00 12.62 357 MET A N 1
ATOM 2623 C CA . MET A 1 321 ? -15.404 43.640 8.062 1.00 12.59 357 MET A CA 1
ATOM 2624 C C . MET A 1 321 ? -15.595 42.303 7.377 1.00 12.82 357 MET A C 1
ATOM 2625 O O . MET A 1 321 ? -16.405 42.194 6.459 1.00 12.78 357 MET A O 1
ATOM 2630 N N . GLY A 1 322 ? -14.842 41.293 7.815 1.00 12.69 358 GLY A N 1
ATOM 2631 C CA . GLY A 1 322 ? -14.965 39.932 7.284 1.00 12.82 358 GLY A CA 1
ATOM 2632 C C . GLY A 1 322 ? -16.422 39.516 7.230 1.00 12.71 358 GLY A C 1
ATOM 2633 O O . GLY A 1 322 ? -17.125 39.622 8.235 1.00 13.19 358 GLY A O 1
ATOM 2634 N N . SER A 1 323 ? -16.868 39.069 6.051 1.00 12.58 359 SER A N 1
ATOM 2635 C CA . SER A 1 323 ? -18.294 38.835 5.756 1.00 11.70 359 SER A CA 1
ATOM 2636 C C . SER A 1 323 ? -18.495 37.962 4.520 1.00 11.66 359 SER A C 1
ATOM 2637 O O . SER A 1 323 ? -17.700 38.007 3.581 1.00 11.75 359 SER A O 1
ATOM 2640 N N . SER A 1 324 ? -19.578 37.181 4.520 1.00 11.48 360 SER A N 1
ATOM 2641 C CA . SER A 1 324 ? -20.031 36.463 3.325 1.00 11.56 360 SER A CA 1
ATOM 2642 C C . SER A 1 324 ? -20.273 37.375 2.124 1.00 11.81 360 SER A C 1
ATOM 2643 O O . SER A 1 324 ? -20.168 36.925 0.983 1.00 11.74 360 SER A O 1
ATOM 2646 N N . VAL A 1 325 ? -20.601 38.642 2.382 1.00 12.36 361 VAL A N 1
ATOM 2647 C CA . VAL A 1 325 ? -20.841 39.643 1.317 1.00 12.77 361 VAL A CA 1
ATOM 2648 C C . VAL A 1 325 ? -19.721 39.679 0.268 1.00 13.06 361 VAL A C 1
ATOM 2649 O O . VAL A 1 325 ? -19.989 39.710 -0.939 1.00 13.31 361 VAL A O 1
ATOM 2653 N N . PHE A 1 326 ? -18.471 39.660 0.729 1.00 13.37 362 PHE A N 1
ATOM 2654 C CA . PHE A 1 326 ? -17.319 39.744 -0.170 1.00 13.85 362 PHE A CA 1
ATOM 2655 C C . PHE A 1 326 ? -17.178 38.540 -1.111 1.00 14.15 362 PHE A C 1
ATOM 2656 O O . PHE A 1 326 ? -16.501 38.649 -2.124 1.00 14.23 362 PHE A O 1
ATOM 2664 N N . PHE A 1 327 ? -17.808 37.406 -0.777 1.00 14.19 363 PHE A N 1
ATOM 2665 C CA . PHE A 1 327 ? -17.780 36.197 -1.625 1.00 14.44 363 PHE A CA 1
ATOM 2666 C C . PHE A 1 327 ? -18.654 36.294 -2.877 1.00 15.06 363 PHE A C 1
ATOM 2667 O O . PHE A 1 327 ? -18.363 35.649 -3.890 1.00 15.90 363 PHE A O 1
ATOM 2675 N N . SER A 1 328 ? -19.727 37.074 -2.811 1.00 15.21 364 SER A N 1
ATOM 2676 C CA . SER A 1 328 ? -20.620 37.229 -3.967 1.00 16.07 364 SER A CA 1
ATOM 2677 C C . SER A 1 328 ? -20.391 38.538 -4.723 1.00 16.03 364 SER A C 1
ATOM 2678 O O . SER A 1 328 ? -20.949 38.748 -5.807 1.00 15.93 364 SER A O 1
ATOM 2681 N N . LEU A 1 329 ? -19.572 39.413 -4.148 1.00 15.81 365 LEU A N 1
ATOM 2682 C CA . LEU A 1 329 ? -19.279 40.700 -4.751 1.00 16.41 365 LEU A CA 1
ATOM 2683 C C . LEU A 1 329 ? -18.532 40.503 -6.068 1.00 16.03 365 LEU A C 1
ATOM 2684 O O . LEU A 1 329 ? -17.549 39.766 -6.110 1.00 15.65 365 LEU A O 1
ATOM 2689 N N . PRO A 1 330 ? -19.013 41.134 -7.157 1.00 16.05 366 PRO A N 1
ATOM 2690 C CA . PRO A 1 330 ? -18.266 41.051 -8.421 1.00 15.69 366 PRO A CA 1
ATOM 2691 C C . PRO A 1 330 ? -16.851 41.615 -8.285 1.00 15.88 366 PRO A C 1
ATOM 2692 O O . PRO A 1 330 ? -16.645 42.600 -7.565 1.00 15.70 366 PRO A O 1
ATOM 2696 N N . ASN A 1 331 ? -15.882 40.986 -8.953 1.00 15.70 367 ASN A N 1
ATOM 2697 C CA . ASN A 1 331 ? -14.466 41.366 -8.808 1.00 15.58 367 ASN A CA 1
ATOM 2698 C C . ASN A 1 331 ? -14.071 42.679 -9.501 1.00 15.35 367 ASN A C 1
ATOM 2699 O O . ASN A 1 331 ? -12.930 43.120 -9.386 1.00 14.49 367 ASN A O 1
ATOM 2704 N N . THR A 1 332 ? -15.028 43.292 -10.207 1.00 14.78 368 THR A N 1
ATOM 2705 C CA . THR A 1 332 ? -14.870 44.628 -10.806 1.00 14.61 368 THR A CA 1
ATOM 2706 C C . THR A 1 332 ? -14.953 45.730 -9.749 1.00 14.55 368 THR A C 1
ATOM 2707 O O . THR A 1 332 ? -14.478 46.844 -9.970 1.00 14.78 368 THR A O 1
ATOM 2711 N N . VAL A 1 333 ? -15.595 45.450 -8.617 1.00 14.76 369 VAL A N 1
ATOM 2712 C CA . VAL A 1 333 ? -15.594 46.425 -7.520 1.00 14.83 369 VAL A CA 1
ATOM 2713 C C . VAL A 1 333 ? -14.311 46.302 -6.689 1.00 14.50 369 VAL A C 1
ATOM 2714 O O . VAL A 1 333 ? -13.946 45.217 -6.249 1.00 14.92 369 VAL A O 1
ATOM 2718 N N . GLU A 1 334 ? -13.609 47.411 -6.531 1.00 14.35 370 GLU A N 1
ATOM 2719 C CA . GLU A 1 334 ? -12.353 47.432 -5.785 1.00 14.90 370 GLU A CA 1
ATOM 2720 C C . GLU A 1 334 ? -12.559 47.156 -4.294 1.00 14.09 370 GLU A C 1
ATOM 2721 O O . GLU A 1 334 ? -13.376 47.803 -3.649 1.00 13.72 370 GLU A O 1
ATOM 2727 N N . ASN A 1 335 ? -11.808 46.200 -3.751 1.00 14.00 371 ASN A N 1
ATOM 2728 C CA . ASN A 1 335 ? -11.801 45.945 -2.313 1.00 14.12 371 ASN A CA 1
ATOM 2729 C C . ASN A 1 335 ? -10.619 46.676 -1.666 1.00 13.92 371 ASN A C 1
ATOM 2730 O O . ASN A 1 335 ? -9.473 46.307 -1.897 1.00 14.78 371 ASN A O 1
ATOM 2735 N N . LYS A 1 336 ? -10.891 47.708 -0.871 1.00 12.92 372 LYS A N 1
ATOM 2736 C CA . LYS A 1 336 ? -9.817 48.514 -0.296 1.00 12.21 372 LYS A CA 1
ATOM 2737 C C . LYS A 1 336 ? -9.148 47.917 0.947 1.00 11.70 372 LYS A C 1
ATOM 2738 O O . LYS A 1 336 ? -7.952 48.117 1.159 1.00 11.12 372 LYS A O 1
ATOM 2744 N N . PHE A 1 337 ? -9.919 47.194 1.762 1.00 11.36 373 PHE A N 1
ATOM 2745 C CA . PHE A 1 337 ? -9.427 46.588 3.007 1.00 11.14 373 PHE A CA 1
ATOM 2746 C C . PHE A 1 337 ? -10.505 45.680 3.598 1.00 11.12 373 PHE A C 1
ATOM 2747 O O . PHE A 1 337 ? -11.693 45.925 3.392 1.00 10.81 373 PHE A O 1
ATOM 2755 N N . ILE A 1 338 ? -10.095 44.622 4.300 1.00 10.58 374 ILE A N 1
ATOM 2756 C CA . ILE A 1 338 ? -11.023 43.856 5.141 1.00 10.38 374 ILE A CA 1
ATOM 2757 C C . ILE A 1 338 ? -10.428 43.671 6.535 1.00 10.85 374 ILE A C 1
ATOM 2758 O O . ILE A 1 338 ? -9.274 43.256 6.673 1.00 10.83 374 ILE A O 1
ATOM 2763 N N . PHE A 1 339 ? -11.211 44.000 7.560 1.00 10.72 375 PHE A N 1
ATOM 2764 C CA . PHE A 1 339 ? -10.809 43.764 8.943 1.00 11.82 375 PHE A CA 1
ATOM 2765 C C . PHE A 1 339 ? -11.450 42.507 9.481 1.00 12.30 375 PHE A C 1
ATOM 2766 O O . PHE A 1 339 ? -12.641 42.258 9.278 1.00 11.99 375 PHE A O 1
ATOM 2774 N N . TYR A 1 340 ? -10.639 41.736 10.185 1.00 13.44 376 TYR A N 1
ATOM 2775 C CA . TYR A 1 340 ? -11.075 40.488 10.782 1.00 14.97 376 TYR A CA 1
ATOM 2776 C C . TYR A 1 340 ? -10.848 40.509 12.295 1.00 16.55 376 TYR A C 1
ATOM 2777 O O . TYR A 1 340 ? -9.857 41.059 12.777 1.00 16.77 376 TYR A O 1
ATOM 2786 N N . LYS A 1 341 ? -11.775 39.905 13.034 1.00 18.46 377 LYS A N 1
ATOM 2787 C CA . LYS A 1 341 ? -11.552 39.558 14.433 1.00 20.45 377 LYS A CA 1
ATOM 2788 C C . LYS A 1 341 ? -10.713 38.289 14.388 1.00 21.19 377 LYS A C 1
ATOM 2789 O O . LYS A 1 341 ? -11.203 37.223 13.974 1.00 21.74 377 LYS A O 1
ATOM 2795 N N . SER A 1 342 ? -9.438 38.418 14.752 1.00 22.11 378 SER A N 1
ATOM 2796 C CA . SER A 1 342 ? -8.483 37.305 14.680 1.00 22.57 378 SER A CA 1
ATOM 2797 C C . SER A 1 342 ? -7.250 37.577 15.534 1.00 23.26 378 SER A C 1
ATOM 2798 O O . SER A 1 342 ? -7.096 38.671 16.079 1.00 23.58 378 SER A O 1
ATOM 2801 N N . ASP A 1 345 ? -1.581 36.737 13.650 1.00 35.75 381 ASP A N 1
ATOM 2802 C CA . ASP A 1 345 ? -1.685 35.313 13.322 1.00 35.72 381 ASP A CA 1
ATOM 2803 C C . ASP A 1 345 ? -2.788 35.025 12.287 1.00 34.93 381 ASP A C 1
ATOM 2804 O O . ASP A 1 345 ? -3.752 34.287 12.548 1.00 35.26 381 ASP A O 1
ATOM 2809 N N . ILE A 1 346 ? -2.615 35.604 11.106 1.00 33.75 382 ILE A N 1
ATOM 2810 C CA . ILE A 1 346 ? -3.583 35.493 10.019 1.00 32.40 382 ILE A CA 1
ATOM 2811 C C . ILE A 1 346 ? -3.450 34.190 9.212 1.00 31.33 382 ILE A C 1
ATOM 2812 O O . ILE A 1 346 ? -4.385 33.785 8.510 1.00 30.60 382 ILE A O 1
ATOM 2817 N N . GLU A 1 347 ? -2.291 33.538 9.333 1.00 30.09 383 GLU A N 1
ATOM 2818 C CA . GLU A 1 347 ? -1.978 32.320 8.573 1.00 28.99 383 GLU A CA 1
ATOM 2819 C C . GLU A 1 347 ? -2.835 31.118 8.988 1.00 27.82 383 GLU A C 1
ATOM 2820 O O . GLU A 1 347 ? -3.096 30.221 8.181 1.00 27.49 383 GLU A O 1
ATOM 2826 N N . ASN A 1 348 ? -3.277 31.118 10.243 1.00 26.14 384 ASN A N 1
ATOM 2827 C CA . ASN A 1 348 ? -4.094 30.032 10.784 1.00 24.96 384 ASN A CA 1
ATOM 2828 C C . ASN A 1 348 ? -5.593 30.306 10.693 1.00 23.21 384 ASN A C 1
ATOM 2829 O O . ASN A 1 348 ? -6.416 29.448 11.033 1.00 23.29 384 ASN A O 1
ATOM 2834 N N . ASN A 1 349 ? -5.940 31.505 10.236 1.00 20.75 385 ASN A N 1
ATOM 2835 C CA . ASN A 1 349 ? -7.332 31.894 10.087 1.00 18.99 385 ASN A CA 1
ATOM 2836 C C . ASN A 1 349 ? -7.858 31.441 8.718 1.00 17.61 385 ASN A C 1
ATOM 2837 O O . ASN A 1 349 ? -7.438 31.949 7.676 1.00 16.21 385 ASN A O 1
ATOM 2842 N N . ALA A 1 350 ? -8.758 30.456 8.749 1.00 16.19 386 ALA A N 1
ATOM 2843 C CA . ALA A 1 350 ? -9.345 29.851 7.548 1.00 15.06 386 ALA A CA 1
ATOM 2844 C C . ALA A 1 350 ? -10.080 30.865 6.691 1.00 14.52 386 ALA A C 1
ATOM 2845 O O . ALA A 1 350 ? -9.961 30.857 5.461 1.00 14.09 386 ALA A O 1
ATOM 2847 N N . LEU A 1 351 ? -10.864 31.716 7.341 1.00 13.99 387 LEU A N 1
ATOM 2848 C CA . LEU A 1 351 ? -11.631 32.721 6.625 1.00 14.09 387 LEU A CA 1
ATOM 2849 C C . LEU A 1 351 ? -10.700 33.675 5.877 1.00 13.71 387 LEU A C 1
ATOM 2850 O O . LEU A 1 351 ? -10.914 33.954 4.695 1.00 13.73 387 LEU A O 1
ATOM 2855 N N . ILE A 1 352 ? -9.649 34.142 6.550 1.00 13.82 388 ILE A N 1
ATOM 2856 C CA . ILE A 1 352 ? -8.681 35.044 5.919 1.00 12.87 388 ILE A CA 1
ATOM 2857 C C . ILE A 1 352 ? -7.982 34.341 4.755 1.00 12.97 388 ILE A C 1
ATOM 2858 O O . ILE A 1 352 ? -7.911 34.886 3.652 1.00 12.47 388 ILE A O 1
ATOM 2863 N N . GLN A 1 353 ? -7.476 33.134 5.004 1.00 12.17 389 GLN A N 1
ATOM 2864 C CA . GLN A 1 353 ? -6.737 32.406 3.978 1.00 12.09 389 GLN A CA 1
ATOM 2865 C C . GLN A 1 353 ? -7.559 32.038 2.734 1.00 11.57 389 GLN A C 1
ATOM 2866 O O . GLN A 1 353 ? -7.049 32.142 1.621 1.00 11.18 389 GLN A O 1
ATOM 2872 N N . VAL A 1 354 ? -8.808 31.609 2.906 1.00 11.53 390 VAL A N 1
ATOM 2873 C CA A VAL A 1 354 ? -9.663 31.286 1.746 0.50 11.73 390 VAL A CA 1
ATOM 2874 C CA B VAL A 1 354 ? -9.621 31.272 1.748 0.50 11.19 390 VAL A CA 1
ATOM 2875 C C . VAL A 1 354 ? -9.945 32.538 0.928 1.00 11.53 390 VAL A C 1
ATOM 2876 O O . VAL A 1 354 ? -10.028 32.485 -0.305 1.00 11.70 390 VAL A O 1
ATOM 2883 N N . MET A 1 355 ? -10.094 33.672 1.610 1.00 11.54 391 MET A N 1
ATOM 2884 C CA . MET A 1 355 ? -10.376 34.942 0.928 1.00 12.18 391 MET A CA 1
ATOM 2885 C C . MET A 1 355 ? -9.149 35.432 0.156 1.00 11.96 391 MET A C 1
ATOM 2886 O O . MET A 1 355 ? -9.276 35.969 -0.950 1.00 11.63 391 MET A O 1
ATOM 2891 N N . ILE A 1 356 ? -7.959 35.212 0.714 1.00 12.33 392 ILE A N 1
ATOM 2892 C CA . ILE A 1 356 ? -6.725 35.502 -0.033 1.00 12.49 392 ILE A CA 1
ATOM 2893 C C . ILE A 1 356 ? -6.591 34.594 -1.262 1.00 12.76 392 ILE A C 1
ATOM 2894 O O . ILE A 1 356 ? -6.354 35.082 -2.376 1.00 12.47 392 ILE A O 1
ATOM 2899 N N . GLU A 1 357 ? -6.766 33.287 -1.063 1.00 13.34 393 GLU A N 1
ATOM 2900 C CA . GLU A 1 357 ? -6.642 32.304 -2.159 1.00 14.67 393 GLU A CA 1
ATOM 2901 C C . GLU A 1 357 ? -7.589 32.561 -3.332 1.00 14.44 393 GLU A C 1
ATOM 2902 O O . GLU A 1 357 ? -7.226 32.328 -4.494 1.00 14.60 393 GLU A O 1
ATOM 2908 N N . LEU A 1 358 ? -8.787 33.057 -3.025 1.00 13.55 394 LEU A N 1
ATOM 2909 C CA . LEU A 1 358 ? -9.797 33.385 -4.039 1.00 13.50 394 LEU A CA 1
ATOM 2910 C C . LEU A 1 358 ? -9.635 34.773 -4.652 1.00 13.88 394 LEU A C 1
ATOM 2911 O O . LEU A 1 358 ? -10.455 35.200 -5.469 1.00 13.78 394 LEU A O 1
ATOM 2916 N N . ASN A 1 359 ? -8.579 35.469 -4.244 1.00 14.47 395 ASN A N 1
ATOM 2917 C CA . ASN A 1 359 ? -8.301 36.835 -4.688 1.00 15.46 395 ASN A CA 1
ATOM 2918 C C . ASN A 1 359 ? -9.462 37.794 -4.421 1.00 15.02 395 ASN A C 1
ATOM 2919 O O . ASN A 1 359 ? -9.710 38.716 -5.190 1.00 14.94 395 ASN A O 1
ATOM 2924 N N . ILE A 1 360 ? -10.177 37.547 -3.326 1.00 14.73 396 ILE A N 1
ATOM 2925 C CA . ILE A 1 360 ? -11.228 38.441 -2.854 1.00 14.73 396 ILE A CA 1
ATOM 2926 C C . ILE A 1 360 ? -10.571 39.695 -2.258 1.00 14.63 396 ILE A C 1
ATOM 2927 O O . ILE A 1 360 ? -11.109 40.799 -2.335 1.00 14.73 396 ILE A O 1
ATOM 2932 N N . VAL A 1 361 ? -9.393 39.495 -1.673 1.00 14.59 397 VAL A N 1
ATOM 2933 C CA . VAL A 1 361 ? -8.648 40.551 -1.010 1.00 14.22 397 VAL A CA 1
ATOM 2934 C C . VAL A 1 361 ? -7.157 40.287 -1.184 1.00 15.42 397 VAL A C 1
ATOM 2935 O O . VAL A 1 361 ? -6.702 39.140 -1.090 1.00 15.25 397 VAL A O 1
ATOM 2939 N N . ASN A 1 362 ? -6.412 41.352 -1.484 1.00 16.23 398 ASN A N 1
ATOM 2940 C CA A ASN A 1 362 ? -4.952 41.319 -1.498 0.50 16.43 398 ASN A CA 1
ATOM 2941 C CA B ASN A 1 362 ? -4.958 41.278 -1.495 0.50 16.64 398 ASN A CA 1
ATOM 2942 C C . ASN A 1 362 ? -4.456 41.019 -0.085 1.00 17.09 398 ASN A C 1
ATOM 2943 O O . ASN A 1 362 ? -4.991 41.564 0.883 1.00 17.07 398 ASN A O 1
ATOM 2952 N N . ARG A 1 363 ? -3.446 40.160 0.027 1.00 17.59 399 ARG A N 1
ATOM 2953 C CA . ARG A 1 363 ? -2.811 39.826 1.303 1.00 19.45 399 ARG A CA 1
ATOM 2954 C C . ARG A 1 363 ? -2.362 41.081 2.077 1.00 18.86 399 ARG A C 1
ATOM 2955 O O . ARG A 1 363 ? -2.425 41.119 3.306 1.00 18.88 399 ARG A O 1
ATOM 2963 N N . ASN A 1 364 ? -1.921 42.099 1.344 1.00 18.83 400 ASN A N 1
ATOM 2964 C CA . ASN A 1 364 ? -1.538 43.383 1.926 1.00 19.12 400 ASN A CA 1
ATOM 2965 C C . ASN A 1 364 ? -2.695 44.249 2.446 1.00 18.75 400 ASN A C 1
ATOM 2966 O O . ASN A 1 364 ? -2.458 45.214 3.169 1.00 18.59 400 ASN A O 1
ATOM 2971 N N . ASP A 1 365 ? -3.924 43.916 2.057 1.00 18.30 401 ASP A N 1
ATOM 2972 C CA . ASP A 1 365 ? -5.118 44.678 2.448 1.00 17.68 401 ASP A CA 1
ATOM 2973 C C . ASP A 1 365 ? -5.912 44.000 3.568 1.00 17.35 401 ASP A C 1
ATOM 2974 O O . ASP A 1 365 ? -6.938 44.525 4.025 1.00 16.99 401 ASP A O 1
ATOM 2979 N N . VAL A 1 366 ? -5.422 42.842 4.006 1.00 16.82 402 VAL A N 1
ATOM 2980 C CA . VAL A 1 366 ? -5.957 42.127 5.160 1.00 16.93 402 VAL A CA 1
ATOM 2981 C C . VAL A 1 366 ? -5.459 42.755 6.473 1.00 17.39 402 VAL A C 1
ATOM 2982 O O . VAL A 1 366 ? -4.252 42.846 6.719 1.00 16.96 402 VAL A O 1
ATOM 2986 N N . LYS A 1 367 ? -6.397 43.165 7.319 1.00 17.99 403 LYS A N 1
ATOM 2987 C CA . LYS A 1 367 ? -6.063 43.818 8.576 1.00 19.05 403 LYS A CA 1
ATOM 2988 C C . LYS A 1 367 ? -6.799 43.159 9.746 1.00 19.45 403 LYS A C 1
ATOM 2989 O O . LYS A 1 367 ? -7.863 42.556 9.569 1.00 18.92 403 LYS A O 1
ATOM 2995 N N . LEU A 1 368 ? -6.216 43.253 10.937 1.00 20.07 404 LEU A N 1
ATOM 2996 C CA A LEU A 1 368 ? -6.837 42.723 12.151 0.50 20.58 404 LEU A CA 1
ATOM 2997 C CA B LEU A 1 368 ? -6.859 42.730 12.133 0.50 20.45 404 LEU A CA 1
ATOM 2998 C C . LEU A 1 368 ? -7.361 43.871 13.005 1.00 20.90 404 LEU A C 1
ATOM 2999 O O . LEU A 1 368 ? -6.781 44.952 13.014 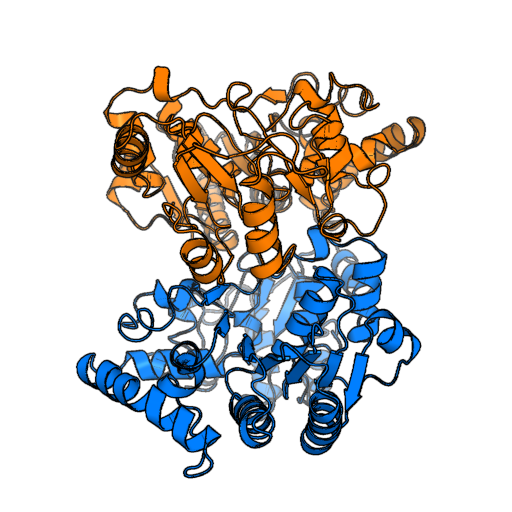1.00 20.62 404 LEU A O 1
ATOM 3008 N N . ILE A 1 369 ? -8.450 43.629 13.732 1.00 21.72 405 ILE A N 1
ATOM 3009 C CA . ILE A 1 369 ? -9.043 44.664 14.585 1.00 23.16 405 ILE A CA 1
ATOM 3010 C C . ILE A 1 369 ? -8.060 45.112 15.684 1.00 24.40 405 ILE A C 1
ATOM 3011 O O . ILE A 1 369 ? -8.102 46.256 16.141 1.00 24.53 405 ILE A O 1
ATOM 3016 N N . SER A 1 370 ? -7.163 44.209 16.071 1.00 26.12 406 SER A N 1
ATOM 3017 C CA . SER A 1 370 ? -6.094 44.510 17.029 1.00 28.15 406 SER A CA 1
ATOM 3018 C C . SER A 1 370 ? -5.058 45.507 16.484 1.00 29.27 406 SER A C 1
ATOM 3019 O O . SER A 1 370 ? -4.270 46.068 17.251 1.00 29.56 406 SER A O 1
ATOM 3022 N N . ASP A 1 371 ? -5.069 45.725 15.168 1.00 30.59 407 ASP A N 1
ATOM 3023 C CA . ASP A 1 371 ? -4.181 46.696 14.514 1.00 31.73 407 ASP A CA 1
ATOM 3024 C C . ASP A 1 371 ? -4.510 48.161 14.842 1.00 32.45 407 ASP A C 1
ATOM 3025 O O . ASP A 1 371 ? -3.697 49.050 14.581 1.00 32.90 407 ASP A O 1
ATOM 3030 N N . LEU A 1 372 ? -5.694 48.415 15.398 1.00 33.36 408 LEU A N 1
ATOM 3031 C CA . LEU A 1 372 ? -5.957 49.704 16.058 1.00 34.33 408 LEU A CA 1
ATOM 3032 C C . LEU A 1 372 ? -6.526 49.566 17.481 1.00 34.87 408 LEU A C 1
ATOM 3033 O O . LEU A 1 372 ? -7.737 49.486 17.715 1.00 35.23 408 LEU A O 1
ATOM 3038 N N . LYS B 1 1 ? 7.654 60.019 -24.445 1.00 29.01 37 LYS B N 1
ATOM 3039 C CA . LYS B 1 1 ? 6.213 59.630 -24.531 1.00 29.19 37 LYS B CA 1
ATOM 3040 C C . LYS B 1 1 ? 5.951 58.992 -25.897 1.00 28.88 37 LYS B C 1
ATOM 3041 O O . LYS B 1 1 ? 5.369 59.613 -26.795 1.00 28.61 37 LYS B O 1
ATOM 3047 N N . ASN B 1 2 ? 6.409 57.74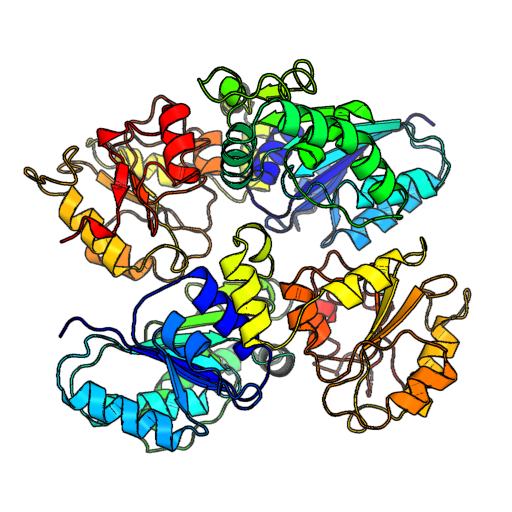9 -26.044 1.00 28.33 38 ASN B N 1
ATOM 3048 C CA . ASN B 1 2 ? 6.361 57.062 -27.330 1.00 27.99 38 ASN B CA 1
ATOM 3049 C C . ASN B 1 2 ? 5.779 55.641 -27.301 1.00 26.88 38 ASN B C 1
ATOM 3050 O O . ASN B 1 2 ? 5.574 55.031 -28.358 1.00 27.20 38 ASN B O 1
ATOM 3055 N N . LYS B 1 3 ? 5.474 55.135 -26.108 1.00 25.59 39 LYS B N 1
ATOM 3056 C CA A L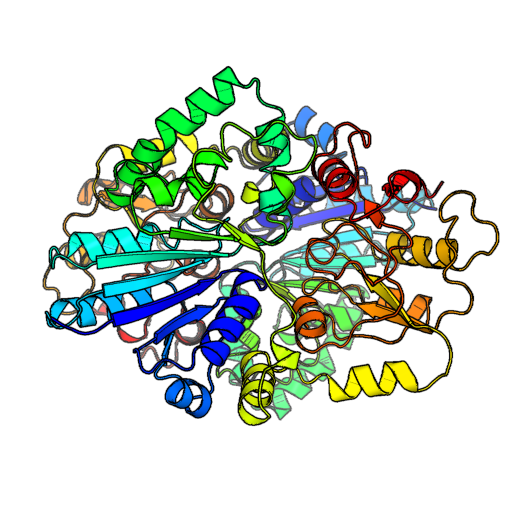YS B 1 3 ? 5.020 53.749 -25.934 0.50 24.97 39 LYS B CA 1
ATOM 3057 C CA B LYS B 1 3 ? 5.030 53.749 -25.985 0.50 25.01 39 LYS B CA 1
ATOM 3058 C C . LYS B 1 3 ? 3.515 53.557 -26.132 1.00 24.20 39 LYS B C 1
ATOM 3059 O O . LYS B 1 3 ? 2.713 54.425 -25.767 1.00 24.14 39 LYS B O 1
ATOM 3070 N N . THR B 1 4 ? 3.140 52.414 -26.699 1.00 23.09 40 THR B N 1
ATOM 3071 C CA . THR B 1 4 ? 1.740 52.022 -26.834 1.00 21.62 40 THR B CA 1
ATOM 3072 C C . THR B 1 4 ? 1.481 50.799 -25.955 1.00 20.29 40 THR B C 1
ATOM 3073 O O . THR B 1 4 ? 2.227 49.831 -26.011 1.00 20.50 40 THR B O 1
ATOM 3077 N N . ILE B 1 5 ? 0.434 50.871 -25.138 1.00 19.04 41 ILE B N 1
ATOM 3078 C CA . ILE B 1 5 ? 0.000 49.761 -24.280 1.00 17.79 41 ILE B CA 1
ATOM 3079 C C . ILE B 1 5 ? -1.291 49.195 -24.841 1.00 16.85 41 ILE B C 1
ATOM 3080 O O . ILE B 1 5 ? -2.158 49.945 -25.255 1.00 16.48 41 ILE B O 1
ATOM 3085 N N . GLU B 1 6 ? -1.412 47.871 -24.844 1.00 15.84 42 GLU B N 1
ATOM 3086 C CA . GLU B 1 6 ? -2.623 47.205 -25.300 1.00 15.58 42 GLU B CA 1
ATOM 3087 C C . GLU B 1 6 ? -3.285 46.559 -24.083 1.00 14.78 42 GLU B C 1
ATOM 3088 O O . GLU B 1 6 ? -2.638 45.825 -23.335 1.00 14.49 42 GLU B O 1
ATOM 3094 N N . VAL B 1 7 ? -4.563 46.873 -23.889 1.00 13.80 43 VAL B N 1
ATOM 3095 C CA . VAL B 1 7 ? -5.372 46.356 -22.791 1.00 12.77 43 VAL B CA 1
ATOM 3096 C C . VAL B 1 7 ? -6.411 45.398 -23.374 1.00 12.39 43 VAL B C 1
ATOM 3097 O O . VAL B 1 7 ? -7.077 45.727 -24.355 1.00 12.18 43 VAL B O 1
ATOM 3101 N N . TYR B 1 8 ? -6.544 44.223 -22.772 1.00 11.80 44 TYR B N 1
ATOM 3102 C CA . TYR B 1 8 ? -7.506 43.213 -23.223 1.00 12.17 44 TYR B CA 1
ATOM 3103 C C . TYR B 1 8 ? -8.359 42.771 -22.058 1.00 11.96 44 TYR B C 1
ATOM 3104 O O . TYR B 1 8 ? -7.833 42.246 -21.078 1.00 12.48 44 TYR B O 1
ATOM 3113 N N . VAL B 1 9 ? -9.667 42.990 -22.174 1.00 11.72 45 VAL B N 1
ATOM 3114 C CA . VAL B 1 9 ? -10.627 42.609 -21.150 1.00 11.28 45 VAL B CA 1
ATOM 3115 C C . VAL B 1 9 ? -11.849 41.910 -21.754 1.00 11.58 45 VAL B C 1
ATOM 3116 O O . VAL B 1 9 ? -12.291 42.239 -22.868 1.00 11.14 45 VAL B O 1
ATOM 3120 N N . ASP B 1 10 ? -12.370 40.922 -21.027 1.00 11.27 46 ASP B N 1
ATOM 3121 C CA . ASP B 1 10 ? -13.616 40.246 -21.408 1.00 11.91 46 ASP B CA 1
ATOM 3122 C C . ASP B 1 10 ? -14.185 39.464 -20.235 1.00 12.57 46 ASP B C 1
ATOM 3123 O O . ASP B 1 10 ? -13.435 38.911 -19.430 1.00 12.74 46 ASP B O 1
ATOM 3128 N N . ARG B 1 11 ? -15.515 39.423 -20.166 1.00 13.09 47 ARG B N 1
ATOM 3129 C CA . ARG B 1 11 ? -16.242 38.627 -19.180 1.00 14.08 47 ARG B CA 1
ATOM 3130 C C . ARG B 1 11 ? -16.661 37.269 -19.714 1.00 14.26 47 ARG B C 1
ATOM 3131 O O . ARG B 1 11 ? -16.761 36.311 -18.953 1.00 15.06 47 ARG B O 1
ATOM 3139 N N . ALA B 1 12 ? -16.922 37.189 -21.015 1.00 14.86 48 ALA B N 1
ATOM 3140 C CA . ALA B 1 12 ? -17.508 35.989 -21.610 1.00 14.99 48 ALA B CA 1
ATOM 3141 C C . ALA B 1 12 ? -16.437 35.153 -22.288 1.00 15.00 48 ALA B C 1
ATOM 3142 O O . ALA B 1 12 ? -15.332 35.029 -21.752 1.00 15.61 48 ALA B O 1
ATOM 3144 N N . THR B 1 13 ? -16.738 34.578 -23.454 1.00 14.89 49 THR B N 1
ATOM 3145 C CA . THR B 1 13 ? -15.730 33.806 -24.193 1.00 14.99 49 THR B CA 1
ATOM 3146 C C . THR B 1 13 ? -15.467 34.303 -25.609 1.00 14.55 49 THR B C 1
ATOM 3147 O O . THR B 1 13 ? -14.328 34.271 -26.067 1.00 14.16 49 THR B O 1
ATOM 3151 N N . LEU B 1 14 ? -16.509 34.745 -26.309 1.00 14.19 50 LEU B N 1
ATOM 3152 C CA . LEU B 1 14 ? -16.334 35.150 -27.707 1.00 14.07 50 LEU B CA 1
ATOM 3153 C C . LEU B 1 14 ? -15.294 36.275 -27.901 1.00 13.13 50 LEU B C 1
ATOM 3154 O O . LEU B 1 14 ? -14.361 36.100 -28.679 1.00 13.48 50 LEU B O 1
ATOM 3159 N N . PRO B 1 15 ? -15.434 37.420 -27.196 1.00 12.70 51 PRO B N 1
ATOM 3160 C CA . PRO B 1 15 ? -14.405 38.449 -27.365 1.00 12.32 51 PRO B CA 1
ATOM 3161 C C . PRO B 1 15 ? -13.009 37.954 -27.015 1.00 12.36 51 PRO B C 1
ATOM 3162 O O . PRO B 1 15 ? -12.035 38.377 -27.639 1.00 12.22 51 PRO B O 1
ATOM 3166 N N . THR B 1 16 ? -12.915 37.045 -26.047 1.00 12.04 52 THR B N 1
ATOM 3167 C CA . THR B 1 16 ? -11.621 36.516 -25.614 1.00 11.57 52 THR B CA 1
ATOM 3168 C C . THR B 1 16 ? -10.929 35.755 -26.744 1.00 11.21 52 THR B C 1
ATOM 3169 O O . THR B 1 16 ? -9.761 36.001 -27.036 1.00 11.02 52 THR B O 1
ATOM 3173 N N . ILE B 1 17 ? -11.663 34.833 -27.368 1.00 10.84 53 ILE B N 1
ATOM 3174 C CA . ILE B 1 17 ? -11.162 34.017 -28.468 1.00 10.53 53 ILE B CA 1
ATOM 3175 C C . ILE B 1 17 ? -10.728 34.889 -29.650 1.00 10.09 53 ILE B C 1
ATOM 3176 O O . ILE B 1 17 ? -9.671 34.673 -30.226 1.00 9.83 53 ILE B O 1
ATOM 3181 N N . GLN B 1 18 ? -11.553 35.872 -30.011 1.00 9.92 54 GLN B N 1
ATOM 3182 C CA . GLN B 1 18 ? -11.191 36.840 -31.052 1.00 9.80 54 GLN B CA 1
ATOM 3183 C C . GLN B 1 18 ? -9.991 37.711 -30.631 1.00 9.66 54 GLN B C 1
ATOM 3184 O O . GLN B 1 18 ? -9.097 37.965 -31.439 1.00 9.25 54 GLN B O 1
ATOM 3190 N N . GLN B 1 19 ? -9.946 38.142 -29.373 1.00 9.73 55 GLN B N 1
ATOM 3191 C CA . GLN B 1 19 ? -8.778 38.908 -28.904 1.00 10.32 55 GLN B CA 1
ATOM 3192 C C . GLN B 1 19 ? -7.482 38.092 -28.941 1.00 10.86 55 GLN B C 1
ATOM 3193 O O . GLN B 1 19 ? -6.459 38.590 -29.422 1.00 11.13 55 GLN B O 1
ATOM 3199 N N . MET B 1 20 ? -7.516 36.849 -28.449 1.00 11.07 56 MET B N 1
ATOM 3200 C CA . MET B 1 20 ? -6.340 35.971 -28.519 1.00 12.03 56 MET B CA 1
ATOM 3201 C C . MET B 1 20 ? -5.871 35.857 -29.965 1.00 12.19 56 MET B C 1
ATOM 3202 O O . MET B 1 20 ? -4.680 35.964 -30.257 1.00 12.40 56 MET B O 1
ATOM 3207 N N . THR B 1 21 ? -6.824 35.639 -30.865 1.00 12.39 57 THR B N 1
ATOM 3208 C CA . THR B 1 21 ? -6.523 35.491 -32.298 1.00 12.85 57 THR B CA 1
ATOM 3209 C C . THR B 1 21 ? -5.881 36.750 -32.904 1.00 13.07 57 THR B C 1
ATOM 3210 O O . THR B 1 21 ? -4.934 36.646 -33.673 1.00 13.52 57 THR B O 1
ATOM 3214 N N . GLN B 1 22 ? -6.382 37.929 -32.538 1.00 13.59 58 GLN B N 1
ATOM 3215 C CA . GLN B 1 22 ? -5.813 39.187 -33.025 1.00 14.36 58 GLN B CA 1
ATOM 3216 C C . GLN B 1 22 ? -4.380 39.362 -32.501 1.00 13.82 58 GLN B C 1
ATOM 3217 O O . GLN B 1 22 ? -3.492 39.745 -33.251 1.00 13.93 58 GLN B O 1
ATOM 3223 N N . ILE B 1 23 ? -4.169 39.079 -31.219 1.00 13.70 59 ILE B N 1
ATOM 3224 C CA . ILE B 1 23 ? -2.823 39.100 -30.623 1.00 13.52 59 ILE B CA 1
ATOM 3225 C C . ILE B 1 23 ? -1.845 38.222 -31.415 1.00 14.07 59 ILE B C 1
ATOM 3226 O O . ILE B 1 23 ? -0.750 38.665 -31.771 1.00 14.94 59 ILE B O 1
ATOM 3231 N N . ILE B 1 24 ? -2.247 36.981 -31.679 1.00 13.87 60 ILE B N 1
ATOM 3232 C CA . ILE B 1 24 ? -1.418 36.025 -32.429 1.00 14.32 60 ILE B CA 1
ATOM 3233 C C . ILE B 1 24 ? -1.216 36.465 -33.888 1.00 14.95 60 ILE B C 1
ATOM 3234 O O . ILE B 1 24 ? -0.120 36.316 -34.444 1.00 15.00 60 ILE B O 1
ATOM 3239 N N . ASN B 1 25 ? -2.271 36.996 -34.502 1.00 15.43 61 ASN B N 1
ATOM 3240 C CA . ASN B 1 25 ? -2.187 37.517 -35.867 1.00 16.77 61 ASN B CA 1
ATOM 3241 C C . ASN B 1 25 ? -1.210 38.689 -35.996 1.00 17.78 61 ASN B C 1
ATOM 3242 O O . ASN B 1 25 ? -0.372 38.712 -36.904 1.00 18.20 61 ASN B O 1
ATOM 3247 N N . GLU B 1 26 ? -1.302 39.643 -35.073 1.00 18.47 62 GLU B N 1
ATOM 3248 C CA . GLU B 1 26 ? -0.500 40.864 -35.152 1.00 19.99 62 GLU B CA 1
ATOM 3249 C C . GLU B 1 26 ? 0.949 40.702 -34.692 1.00 20.50 62 GLU B C 1
ATOM 3250 O O . GLU B 1 26 ? 1.842 41.380 -35.209 1.00 20.61 62 GLU B O 1
ATOM 3256 N N . ASN B 1 27 ? 1.184 39.799 -33.740 1.00 21.11 63 ASN B N 1
ATOM 3257 C CA . ASN B 1 27 ? 2.512 39.620 -33.154 1.00 22.65 63 ASN B CA 1
ATOM 3258 C C . ASN B 1 27 ? 3.209 40.958 -32.851 1.00 22.43 63 ASN B C 1
ATOM 3259 O O . ASN B 1 27 ? 4.335 41.200 -33.277 1.00 22.66 63 ASN B O 1
ATOM 3264 N N . SER B 1 28 ? 2.527 41.827 -32.118 1.00 22.51 64 SER B N 1
ATOM 3265 C CA . SER B 1 28 ? 3.097 43.130 -31.800 1.00 22.49 64 SER B CA 1
ATOM 3266 C C . SER B 1 28 ? 4.046 43.034 -30.603 1.00 22.18 64 SER B C 1
ATOM 3267 O O . SER B 1 28 ? 3.950 42.114 -29.790 1.00 21.95 64 SER B O 1
ATOM 3270 N N . ASN B 1 29 ? 4.956 43.995 -30.498 1.00 22.07 65 ASN B N 1
ATOM 3271 C CA . ASN B 1 29 ? 5.885 44.042 -29.368 1.00 22.30 65 ASN B CA 1
ATOM 3272 C C . ASN B 1 29 ? 5.380 44.850 -28.182 1.00 21.10 65 ASN B C 1
ATOM 3273 O O . ASN B 1 29 ? 6.041 44.916 -27.143 1.00 20.69 65 ASN B O 1
ATOM 3278 N N . ASN B 1 30 ? 4.216 45.469 -28.343 1.00 19.87 66 ASN B N 1
ATOM 3279 C CA . ASN B 1 30 ? 3.676 46.332 -27.305 1.00 19.01 66 ASN B CA 1
ATOM 3280 C C . ASN B 1 30 ? 3.425 45.552 -26.037 1.00 18.09 66 ASN B C 1
ATOM 3281 O O . ASN B 1 30 ? 3.075 44.372 -26.089 1.00 18.23 66 ASN B O 1
ATOM 3286 N N . LYS B 1 31 ? 3.612 46.215 -24.902 1.00 17.35 67 LYS B N 1
ATOM 3287 C CA . LYS B 1 31 ? 3.212 45.665 -23.617 1.00 16.30 67 LYS B CA 1
ATOM 3288 C C . LYS B 1 31 ? 1.695 45.452 -23.590 1.00 15.24 67 LYS B C 1
ATOM 3289 O O . LYS B 1 31 ? 0.922 46.301 -24.031 1.00 14.97 67 LYS B O 1
ATOM 3295 N N . LYS B 1 32 ? 1.282 44.309 -23.063 1.00 14.29 68 LYS B N 1
ATOM 3296 C CA . LYS B 1 32 ? -0.125 43.956 -23.009 1.00 13.53 68 LYS B CA 1
ATOM 3297 C C . LYS B 1 32 ? -0.574 43.706 -21.567 1.00 13.30 68 LYS B C 1
ATOM 3298 O O . LYS B 1 32 ? 0.132 43.062 -20.795 1.00 13.23 68 LYS B O 1
ATOM 3304 N N . LEU B 1 33 ? -1.739 44.238 -21.209 1.00 12.83 69 LEU B N 1
ATOM 3305 C CA . LEU B 1 33 ? -2.327 44.024 -19.882 1.00 12.24 69 LEU B CA 1
ATOM 3306 C C . LEU B 1 33 ? -3.669 43.334 -20.083 1.00 12.03 69 LEU B C 1
ATOM 3307 O O . LEU B 1 33 ? -4.557 43.898 -20.720 1.00 11.86 69 LEU B O 1
ATOM 3312 N N . ILE B 1 34 ? -3.808 42.131 -19.532 1.00 11.60 70 ILE B N 1
ATOM 3313 C CA . ILE B 1 34 ? -4.900 41.228 -19.893 1.00 11.86 70 ILE B CA 1
ATOM 3314 C C . ILE B 1 34 ? -5.713 40.812 -18.672 1.00 11.98 70 ILE B C 1
ATOM 3315 O O . ILE B 1 34 ? -5.146 40.516 -17.629 1.00 12.55 70 ILE B O 1
ATOM 3320 N N . SER B 1 35 ? -7.036 40.800 -18.811 1.00 11.83 71 SER B N 1
ATOM 3321 C CA . SER B 1 35 ? -7.938 40.304 -17.774 1.00 11.97 71 SER B CA 1
ATOM 3322 C C . SER B 1 35 ? -9.157 39.650 -18.419 1.00 12.38 71 SER B C 1
ATOM 3323 O O . SER B 1 35 ? -10.100 40.339 -18.832 1.00 11.25 71 SER B O 1
ATOM 3326 N N . TRP B 1 36 ? -9.113 38.323 -18.503 1.00 12.70 72 TRP B N 1
ATOM 3327 C CA . TRP B 1 36 ? -10.162 37.522 -19.103 1.00 13.93 72 TRP B CA 1
ATOM 3328 C C . TRP B 1 36 ? -10.786 36.644 -18.015 1.00 14.68 72 TRP B C 1
ATOM 3329 O O . TRP B 1 36 ? -10.117 35.774 -17.460 1.00 14.87 72 TRP B O 1
ATOM 3340 N N . SER B 1 37 ? -12.063 36.884 -17.716 1.00 15.74 73 SER B N 1
ATOM 3341 C CA . SER B 1 37 ? -12.781 36.157 -16.657 1.00 16.76 73 SER B CA 1
ATOM 3342 C C . SER B 1 37 ? -12.764 34.641 -16.833 1.00 16.54 73 SER B C 1
ATOM 3343 O O . SER B 1 37 ? -12.574 33.906 -15.865 1.00 15.87 73 SER B O 1
ATOM 3346 N N . ARG B 1 38 ? -12.964 34.189 -18.070 1.00 16.77 74 ARG B N 1
ATOM 3347 C CA . ARG B 1 38 ? -13.099 32.759 -18.360 1.00 17.50 74 ARG B CA 1
ATOM 3348 C C . ARG B 1 38 ? -11.792 32.094 -18.799 1.00 17.51 74 ARG B C 1
ATOM 3349 O O . ARG B 1 38 ? -11.740 30.874 -18.953 1.00 17.16 74 ARG B O 1
ATOM 3357 N N . TYR B 1 39 ? -10.744 32.895 -18.988 1.00 17.66 75 TYR B N 1
ATOM 3358 C CA . TYR B 1 39 ? -9.441 32.388 -19.408 1.00 17.95 75 TYR B CA 1
ATOM 3359 C C . TYR B 1 39 ? -8.282 32.927 -18.568 1.00 18.80 75 TYR B C 1
ATOM 3360 O O . TYR B 1 39 ? -7.513 33.758 -19.042 1.00 18.21 75 TYR B O 1
ATOM 3369 N N . PRO B 1 40 ? -8.170 32.466 -17.303 1.00 19.53 76 PRO B N 1
ATOM 3370 C CA . PRO B 1 40 ? -7.015 32.846 -16.488 1.00 20.26 76 PRO B CA 1
ATOM 3371 C C . PRO B 1 40 ? -5.731 32.271 -17.076 1.00 20.72 76 PRO B C 1
ATOM 3372 O O . PRO B 1 40 ? -5.638 31.065 -17.286 1.00 20.48 76 PRO B O 1
ATOM 3376 N N . ILE B 1 41 ? -4.769 33.139 -17.377 1.00 21.68 77 ILE B N 1
ATOM 3377 C CA . ILE B 1 41 ? -3.503 32.696 -17.951 1.00 22.99 77 ILE B CA 1
ATOM 3378 C C . ILE B 1 41 ? -2.478 32.664 -16.841 1.00 24.09 77 ILE B C 1
ATOM 3379 O O . ILE B 1 41 ? -2.049 33.707 -16.357 1.00 24.59 77 ILE B O 1
ATOM 3384 N N . ASN B 1 42 ? -2.118 31.455 -16.429 1.00 25.84 78 ASN B N 1
ATOM 3385 C CA . ASN B 1 42 ? -1.161 31.241 -15.348 1.00 27.36 78 ASN B CA 1
ATOM 3386 C C . ASN B 1 42 ? 0.202 30.881 -15.945 1.00 28.01 78 ASN B C 1
ATOM 3387 O O . ASN B 1 42 ? 1.203 30.806 -15.227 1.00 28.20 78 ASN B O 1
ATOM 3392 N N . ASP B 1 43 ? 0.226 30.685 -17.266 1.00 28.65 79 ASP B N 1
ATOM 3393 C CA . ASP B 1 43 ? 1.421 30.253 -18.002 1.00 29.03 79 ASP B CA 1
ATOM 3394 C C . ASP B 1 43 ? 2.382 31.408 -18.305 1.00 29.15 79 ASP B C 1
ATOM 3395 O O . ASP B 1 43 ? 2.174 32.190 -19.239 1.00 29.36 79 ASP B O 1
ATOM 3400 N N . GLU B 1 44 ? 3.460 31.473 -17.536 1.00 29.08 80 GLU B N 1
ATOM 3401 C CA . GLU B 1 44 ? 4.415 32.575 -17.616 1.00 29.27 80 GLU B CA 1
ATOM 3402 C C . GLU B 1 44 ? 5.205 32.643 -18.936 1.00 28.66 80 GLU B C 1
ATOM 3403 O O . GLU B 1 44 ? 5.551 33.738 -19.388 1.00 28.53 80 GLU B O 1
ATOM 3409 N N . THR B 1 45 ? 5.460 31.485 -19.552 1.00 28.06 81 THR B N 1
ATOM 3410 C CA . THR B 1 45 ? 6.111 31.405 -20.875 1.00 27.57 81 THR B CA 1
ATOM 3411 C C . THR B 1 45 ? 5.235 32.006 -21.970 1.00 26.46 81 THR B C 1
ATOM 3412 O O . THR B 1 45 ? 5.701 32.773 -22.810 1.00 26.33 81 THR B O 1
ATOM 3416 N N . LEU B 1 46 ? 3.963 31.633 -21.960 1.00 25.55 82 LEU B N 1
ATOM 3417 C CA . LEU B 1 46 ? 2.997 32.154 -22.907 1.00 24.50 82 LEU B CA 1
ATOM 3418 C C . LEU B 1 46 ? 2.932 33.676 -22.808 1.00 23.56 82 LEU B C 1
ATOM 3419 O O . LEU B 1 46 ? 2.975 34.378 -23.823 1.00 23.48 82 LEU B O 1
ATOM 3424 N N . LEU B 1 47 ? 2.863 34.179 -21.579 1.00 22.75 83 LEU B N 1
ATOM 3425 C CA . LEU B 1 47 ? 2.746 35.614 -21.345 1.00 21.84 83 LEU B CA 1
ATOM 3426 C C . LEU B 1 47 ? 3.979 36.378 -21.830 1.00 22.07 83 LEU B C 1
ATOM 3427 O O . LEU B 1 47 ? 3.845 37.415 -22.467 1.00 21.32 83 LEU B O 1
ATOM 3432 N N . GLU B 1 48 ? 5.175 35.850 -21.568 1.00 22.37 84 GLU B N 1
ATOM 3433 C CA . GLU B 1 48 ? 6.402 36.515 -22.034 1.00 22.73 84 GLU B CA 1
ATOM 3434 C C . GLU B 1 48 ? 6.516 36.522 -23.562 1.00 21.56 84 GLU B C 1
ATOM 3435 O O . GLU B 1 48 ? 7.043 37.475 -24.149 1.00 21.34 84 GLU B O 1
ATOM 3441 N N . SER B 1 49 ? 5.984 35.481 -24.200 1.00 20.76 85 SER B N 1
ATOM 3442 C CA . SER B 1 49 ? 5.951 35.394 -25.664 1.00 20.21 85 SER B CA 1
ATOM 3443 C C . SER B 1 49 ? 5.058 36.464 -26.318 1.00 19.64 85 SER B C 1
ATOM 3444 O O . SER B 1 49 ? 5.161 36.711 -27.523 1.00 19.69 85 SER B O 1
ATOM 3447 N N . ILE B 1 50 ? 4.168 37.078 -25.535 1.00 18.36 86 ILE B N 1
ATOM 3448 C CA . ILE B 1 50 ? 3.329 38.164 -26.044 1.00 17.54 86 ILE B CA 1
ATOM 3449 C C . ILE B 1 50 ? 3.581 39.500 -25.325 1.00 17.22 86 ILE B C 1
ATOM 3450 O O . ILE B 1 50 ? 2.858 40.470 -25.554 1.00 16.79 86 ILE B O 1
ATOM 3455 N N . ASN B 1 51 ? 4.613 39.543 -24.478 1.00 16.65 87 ASN B N 1
ATOM 3456 C CA . ASN B 1 51 ? 4.933 40.729 -23.669 1.00 16.39 87 ASN B CA 1
ATOM 3457 C C . ASN B 1 51 ? 3.719 41.187 -22.851 1.00 16.01 87 ASN B C 1
ATOM 3458 O O . ASN B 1 51 ? 3.410 42.374 -22.785 1.00 16.55 87 ASN B O 1
ATOM 3463 N N . GLY B 1 52 ? 3.033 40.230 -22.233 1.00 15.60 88 GLY B N 1
ATOM 3464 C CA . GLY B 1 52 ? 1.798 40.516 -21.512 1.00 15.04 88 GLY B CA 1
ATOM 3465 C C . GLY B 1 52 ? 1.857 40.198 -20.028 1.00 15.07 88 GLY B C 1
ATOM 3466 O O . GLY B 1 52 ? 2.660 39.368 -19.585 1.00 14.67 88 GLY B O 1
ATOM 3467 N N . SER B 1 53 ? 1.008 40.882 -19.267 1.00 14.95 89 SER B N 1
ATOM 3468 C CA . SER B 1 53 ? 0.778 40.575 -17.866 1.00 15.26 89 SER B CA 1
ATOM 3469 C C . SER B 1 53 ? -0.698 40.277 -17.685 1.00 14.70 89 SER B C 1
ATOM 3470 O O . SER B 1 53 ? -1.534 40.959 -18.267 1.00 14.09 89 SER B O 1
ATOM 3473 N N . PHE B 1 54 ? -1.010 39.258 -16.886 1.00 14.63 90 PHE B N 1
ATOM 3474 C CA . PHE B 1 54 ? -2.403 38.901 -16.609 1.00 14.58 90 PHE B CA 1
ATOM 3475 C C . PHE B 1 54 ? -2.821 39.347 -15.216 1.00 15.09 90 PHE B C 1
ATOM 3476 O O . PHE B 1 54 ? -2.042 39.244 -14.253 1.00 14.17 90 PHE B O 1
ATOM 3484 N N . PHE B 1 55 ? -4.062 39.821 -15.122 1.00 15.42 91 PHE B N 1
ATOM 3485 C CA . PHE B 1 55 ? -4.632 40.360 -13.889 1.00 16.04 91 PHE B CA 1
ATOM 3486 C C . PHE B 1 55 ? -5.959 39.692 -13.634 1.00 16.34 91 PHE B C 1
ATOM 3487 O O . PHE B 1 55 ? -6.777 39.572 -14.554 1.00 16.18 91 PHE B O 1
ATOM 3495 N N . LYS B 1 56 ? -6.171 39.268 -12.391 1.00 16.84 92 LYS B N 1
ATOM 3496 C CA . LYS B 1 56 ? -7.346 38.464 -12.034 1.00 18.10 92 LYS B CA 1
ATOM 3497 C C . LYS B 1 56 ? -8.631 39.273 -12.050 1.00 18.40 92 LYS B C 1
ATOM 3498 O O . LYS B 1 56 ? -9.727 38.720 -12.194 1.00 18.91 92 LYS B O 1
ATOM 3504 N N . ASN B 1 57 ? -8.502 40.586 -11.903 1.00 18.31 93 ASN B N 1
ATOM 3505 C CA . ASN B 1 57 ? -9.671 41.454 -11.984 1.00 18.77 93 ASN B CA 1
ATOM 3506 C C . ASN B 1 57 ? -9.364 42.838 -12.545 1.00 18.61 93 ASN B C 1
ATOM 3507 O O . ASN B 1 57 ? -8.199 43.250 -12.622 1.00 18.25 93 ASN B O 1
ATOM 3512 N N . ARG B 1 58 ? -10.423 43.543 -12.929 1.00 18.71 94 ARG B N 1
ATOM 3513 C CA . ARG B 1 58 ? -10.312 44.881 -13.503 1.00 18.78 94 ARG B CA 1
ATOM 3514 C C . ARG B 1 58 ? -9.599 45.925 -12.612 1.00 18.35 94 ARG B C 1
ATOM 3515 O O . ARG B 1 58 ? -8.712 46.628 -13.111 1.00 18.06 94 ARG B O 1
ATOM 3523 N N . PRO B 1 59 ? -9.984 46.049 -11.312 1.00 18.39 95 PRO B N 1
ATOM 3524 C CA . PRO B 1 59 ? -9.248 46.957 -10.415 1.00 18.13 95 PRO B CA 1
ATOM 3525 C C . PRO B 1 59 ? -7.732 46.746 -10.414 1.00 17.63 95 PRO B C 1
ATOM 3526 O O . PRO B 1 59 ? -6.991 47.729 -10.467 1.00 17.88 95 PRO B O 1
ATOM 3530 N N . GLU B 1 60 ? -7.280 45.490 -10.377 1.00 17.29 96 GLU B N 1
ATOM 3531 C CA . GLU B 1 60 ? -5.832 45.181 -10.407 1.00 17.59 96 GLU B CA 1
ATOM 3532 C C . GLU B 1 60 ? -5.161 45.656 -11.695 1.00 16.27 96 GLU B C 1
ATOM 3533 O O . GLU B 1 60 ? -4.056 46.192 -11.649 1.00 16.11 96 GLU B O 1
ATOM 3539 N N . LEU B 1 61 ? -5.814 45.422 -12.836 1.00 15.11 97 LEU B N 1
ATOM 3540 C CA . LEU B 1 61 ? -5.265 45.815 -14.142 1.00 14.60 97 LEU B CA 1
ATOM 3541 C C . LEU B 1 61 ? -5.107 47.329 -14.210 1.00 14.66 97 LEU B C 1
ATOM 3542 O O . LEU B 1 61 ? -4.081 47.846 -14.660 1.00 13.92 97 LEU B O 1
ATOM 3547 N N . ILE B 1 62 ? -6.143 48.022 -13.755 1.00 15.23 98 ILE B N 1
ATOM 3548 C CA . ILE B 1 62 ? -6.202 49.482 -13.771 1.00 16.04 98 ILE B CA 1
ATOM 3549 C C . ILE B 1 62 ? -5.084 50.123 -12.951 1.00 17.11 98 ILE B C 1
ATOM 3550 O O . ILE B 1 62 ? -4.489 51.119 -13.374 1.00 17.64 98 ILE B O 1
ATOM 3555 N N . LYS B 1 63 ? -4.798 49.550 -11.788 1.00 18.31 99 LYS B N 1
ATOM 3556 C CA . LYS B 1 63 ? -3.750 50.076 -10.933 1.00 19.61 99 LYS B CA 1
ATOM 3557 C C . LYS B 1 63 ? -2.388 49.960 -11.618 1.00 19.98 99 LYS B C 1
ATOM 3558 O O . LYS B 1 63 ? -1.596 50.899 -11.578 1.00 19.87 99 LYS B O 1
ATOM 3564 N N . SER B 1 64 ? -2.144 48.832 -12.280 1.00 20.01 100 SER B N 1
ATOM 3565 C CA . SER B 1 64 ? -0.897 48.634 -13.011 1.00 20.86 100 SER B CA 1
ATOM 3566 C C . SER B 1 64 ? -0.795 49.561 -14.231 1.00 20.49 100 SER B C 1
ATOM 3567 O O . SER B 1 64 ? 0.244 50.185 -14.456 1.00 20.09 100 SER B O 1
ATOM 3570 N N . LEU B 1 65 ? -1.880 49.674 -14.995 1.00 20.12 101 LEU B N 1
ATOM 3571 C CA . LEU B 1 65 ? -1.937 50.604 -16.119 1.00 20.36 101 LEU B CA 1
ATOM 3572 C C . LEU B 1 65 ? -1.631 52.041 -15.692 1.00 20.68 101 LEU B C 1
ATOM 3573 O O . LEU B 1 65 ? -0.863 52.748 -16.358 1.00 20.43 101 LEU B O 1
ATOM 3578 N N . ASP B 1 66 ? -2.241 52.459 -14.584 1.00 20.93 102 ASP B N 1
ATOM 3579 C CA . ASP B 1 66 ? -2.076 53.812 -14.066 1.00 21.79 102 ASP B CA 1
ATOM 3580 C C . ASP B 1 66 ? -0.618 54.127 -13.757 1.00 21.70 102 ASP B C 1
ATOM 3581 O O . ASP B 1 66 ? -0.133 55.204 -14.095 1.00 21.78 102 ASP B O 1
ATOM 3586 N N . SER B 1 67 ? 0.061 53.175 -13.127 1.00 22.06 103 SER B N 1
ATOM 3587 C CA . SER B 1 67 ? 1.467 53.316 -12.763 1.00 22.85 103 SER B CA 1
ATOM 3588 C C . SER B 1 67 ? 2.361 53.422 -13.987 1.00 22.79 103 SER B C 1
ATOM 3589 O O . SER B 1 67 ? 3.375 54.109 -13.954 1.00 22.77 103 SER B O 1
ATOM 3592 N N . MET B 1 68 ? 1.987 52.722 -15.055 1.00 23.25 104 MET B N 1
ATOM 3593 C CA . MET B 1 68 ? 2.688 52.815 -16.329 1.00 23.71 104 MET B CA 1
ATOM 3594 C C . MET B 1 68 ? 2.540 54.198 -16.943 1.00 23.86 104 MET B C 1
ATOM 3595 O O . MET B 1 68 ? 3.523 54.784 -17.399 1.00 23.80 104 MET B O 1
ATOM 3600 N N . ILE B 1 69 ? 1.310 54.709 -16.964 1.00 23.74 105 ILE B N 1
ATOM 3601 C CA . ILE B 1 69 ? 1.039 56.039 -17.512 1.00 24.05 105 ILE B CA 1
ATOM 3602 C C . ILE B 1 69 ? 1.723 57.150 -16.694 1.00 24.47 105 ILE B C 1
ATOM 3603 O O . ILE B 1 69 ? 2.138 58.160 -17.257 1.00 24.28 105 ILE B O 1
ATOM 3608 N N . LEU B 1 70 ? 1.861 56.946 -15.384 1.00 25.12 106 LEU B N 1
ATOM 3609 C CA . LEU B 1 70 ? 2.496 57.950 -14.513 1.00 26.02 106 LEU B CA 1
ATOM 3610 C C . LEU B 1 70 ? 4.010 58.101 -14.753 1.00 26.60 106 LEU B C 1
ATOM 3611 O O . LEU B 1 70 ? 4.638 59.020 -14.227 1.00 27.14 106 LEU B O 1
ATOM 3616 N N . THR B 1 71 ? 4.588 57.213 -15.562 1.00 27.28 107 THR B N 1
ATOM 3617 C CA . THR B 1 71 ? 5.999 57.331 -15.947 1.00 27.89 107 THR B CA 1
ATOM 3618 C C . THR B 1 71 ? 6.218 58.337 -17.085 1.00 28.16 107 THR B C 1
ATOM 3619 O O . THR B 1 71 ? 7.363 58.601 -17.472 1.00 28.57 107 THR B O 1
ATOM 3623 N N . ASN B 1 72 ? 5.125 58.886 -17.621 1.00 28.49 108 ASN B N 1
ATOM 3624 C CA . ASN B 1 72 ? 5.165 59.810 -18.773 1.00 28.46 108 ASN B CA 1
ATOM 3625 C C . ASN B 1 72 ? 5.682 59.201 -20.081 1.00 27.96 108 ASN B C 1
ATOM 3626 O O . ASN B 1 72 ? 5.998 59.930 -21.021 1.00 28.16 108 ASN B O 1
ATOM 3631 N N . GLU B 1 73 ? 5.775 57.874 -20.145 1.00 27.20 109 GLU B N 1
ATOM 3632 C CA . GLU B 1 73 ? 6.309 57.216 -21.336 1.00 26.21 109 GLU B CA 1
ATOM 3633 C C . GLU B 1 73 ? 5.223 56.692 -22.278 1.00 25.04 109 GLU B C 1
ATOM 3634 O O . GLU B 1 73 ? 5.534 56.189 -23.356 1.00 25.00 109 GLU B O 1
ATOM 3640 N N . ILE B 1 74 ? 3.959 56.811 -21.883 1.00 23.11 110 ILE B N 1
ATOM 3641 C CA . ILE B 1 74 ? 2.879 56.193 -22.663 1.00 21.47 110 ILE B CA 1
ATOM 3642 C C . ILE B 1 74 ? 2.190 57.188 -23.598 1.00 20.72 110 ILE B C 1
ATOM 3643 O O . ILE B 1 74 ? 1.498 58.110 -23.157 1.00 20.82 110 ILE B O 1
ATOM 3648 N N . LYS B 1 75 ? 2.385 56.985 -24.896 1.00 19.49 111 LYS B N 1
ATOM 3649 C CA . LYS B 1 75 ? 1.764 57.819 -25.900 1.00 18.63 111 LYS B CA 1
ATOM 3650 C C . LYS B 1 75 ? 0.303 57.420 -26.111 1.00 17.70 111 LYS B C 1
ATOM 3651 O O . LYS B 1 75 ? -0.576 58.283 -26.233 1.00 17.00 111 LYS B O 1
ATOM 3657 N N . LYS B 1 76 ? 0.051 56.112 -26.136 1.00 16.65 112 LYS B N 1
ATOM 3658 C CA . LYS B 1 76 ? -1.258 55.590 -26.521 1.00 16.24 112 LYS B CA 1
ATOM 3659 C C . LYS B 1 76 ? -1.657 54.351 -25.722 1.00 15.24 112 LYS B C 1
ATOM 3660 O O . LYS B 1 76 ? -0.814 53.552 -25.326 1.00 15.22 112 LYS B O 1
ATOM 3666 N N . VAL B 1 77 ? -2.955 54.208 -25.494 1.00 14.45 113 VAL B N 1
ATOM 3667 C CA . VAL B 1 77 ? -3.519 52.976 -24.966 1.00 13.67 113 VAL B CA 1
ATOM 3668 C C . VAL B 1 77 ? -4.619 52.504 -25.917 1.00 13.14 113 VAL B C 1
ATOM 3669 O O . VAL B 1 77 ? -5.539 53.258 -26.226 1.00 12.77 113 VAL B O 1
ATOM 3673 N N . ILE B 1 78 ? -4.501 51.261 -26.379 1.00 12.38 114 ILE B N 1
ATOM 3674 C CA . ILE B 1 78 ? -5.565 50.617 -27.137 1.00 11.89 114 ILE B CA 1
ATOM 3675 C C . ILE B 1 78 ? -6.326 49.691 -26.189 1.00 11.25 114 ILE B C 1
ATOM 3676 O O . ILE B 1 78 ? -5.735 48.805 -25.559 1.00 11.66 114 ILE B O 1
ATOM 3681 N N . ILE B 1 79 ? -7.629 49.900 -26.079 1.00 9.75 115 ILE B N 1
ATOM 3682 C CA . ILE B 1 79 ? -8.443 49.066 -25.202 1.00 9.26 115 ILE B CA 1
ATOM 3683 C C . ILE B 1 79 ? -9.314 48.133 -26.018 1.00 9.19 115 ILE B C 1
ATOM 3684 O O . ILE B 1 79 ? -10.081 48.576 -26.886 1.00 8.51 115 ILE B O 1
ATOM 3689 N N . ASN B 1 80 ? -9.179 46.843 -25.726 1.00 8.44 116 ASN B N 1
ATOM 3690 C CA . ASN B 1 80 ? -9.924 45.795 -26.394 1.00 9.60 116 ASN B CA 1
ATOM 3691 C C . ASN B 1 80 ? -10.910 45.180 -25.413 1.00 9.84 116 ASN B C 1
ATOM 3692 O O . ASN B 1 80 ? -10.511 44.655 -24.369 1.00 9.72 116 ASN B O 1
ATOM 3697 N N . GLY B 1 81 ? -12.196 45.251 -25.743 1.00 9.79 117 GLY B N 1
ATOM 3698 C CA . GLY B 1 81 ? -13.229 44.848 -24.798 1.00 10.02 117 GLY B CA 1
ATOM 3699 C C . GLY B 1 81 ? -14.435 44.144 -25.389 1.00 10.18 117 GLY B C 1
ATOM 3700 O O . GLY B 1 81 ? -14.447 43.780 -26.566 1.00 9.54 117 GLY B O 1
ATOM 3701 N N . ASN B 1 82 ? -15.449 43.983 -24.539 1.00 9.47 118 ASN B N 1
ATOM 3702 C CA . ASN B 1 82 ? -16.692 43.289 -24.845 1.00 9.61 118 ASN B CA 1
ATOM 3703 C C . ASN B 1 82 ? -17.766 44.369 -25.018 1.00 9.33 118 ASN B C 1
ATOM 3704 O O . ASN B 1 82 ? -17.970 45.183 -24.113 1.00 9.23 118 ASN B O 1
ATOM 3709 N N . THR B 1 83 ? -18.413 44.397 -26.182 1.00 9.48 119 THR B N 1
ATOM 3710 C CA . THR B 1 83 ? -19.413 45.424 -26.518 1.00 9.93 119 THR B CA 1
ATOM 3711 C C . THR B 1 83 ? -20.552 45.491 -25.468 1.00 9.96 119 THR B C 1
ATOM 3712 O O . THR B 1 83 ? -20.832 46.567 -24.916 1.00 10.09 119 THR B O 1
ATOM 3716 N N . LEU B 1 84 ? -21.162 44.349 -25.153 1.00 9.84 120 LEU B N 1
ATOM 3717 C CA . LEU B 1 84 ? -22.219 44.296 -24.129 1.00 10.18 120 LEU B CA 1
ATOM 3718 C C . LEU B 1 84 ? -21.739 44.895 -22.795 1.00 10.34 120 LEU B C 1
ATOM 3719 O O . LEU B 1 84 ? -22.479 45.598 -22.113 1.00 9.94 120 LEU B O 1
ATOM 3724 N N . TRP B 1 85 ? -20.474 44.635 -22.482 1.00 10.74 121 TRP B N 1
ATOM 3725 C CA . TRP B 1 85 ? -19.860 45.028 -21.228 1.00 11.61 121 TRP B CA 1
ATOM 3726 C C . TRP B 1 85 ? -18.926 46.221 -21.399 1.00 11.37 121 TRP B C 1
ATOM 3727 O O . TRP B 1 85 ? -17.835 46.257 -20.825 1.00 11.56 121 TRP B O 1
ATOM 3738 N N . ALA B 1 86 ? -19.357 47.191 -22.208 1.00 11.03 122 ALA B N 1
ATOM 3739 C CA . ALA B 1 86 ? -18.569 48.395 -22.466 1.00 11.12 122 ALA B CA 1
ATOM 3740 C C . ALA B 1 86 ? -18.264 49.168 -21.163 1.00 11.34 122 ALA B C 1
ATOM 3741 O O . ALA B 1 86 ? -17.294 49.936 -21.100 1.00 10.31 122 ALA B O 1
ATOM 3743 N N . VAL B 1 87 ? -19.081 48.945 -20.125 1.00 11.43 123 VAL B N 1
ATOM 3744 C CA . VAL B 1 87 ? -18.826 49.548 -18.799 1.00 12.19 123 VAL B CA 1
ATOM 3745 C C . VAL B 1 87 ? -17.396 49.307 -18.299 1.00 12.10 123 VAL B C 1
ATOM 3746 O O . VAL B 1 87 ? -16.795 50.176 -17.647 1.00 12.26 123 VAL B O 1
ATOM 3750 N N . ASP B 1 88 ? -16.863 48.125 -18.599 1.00 12.09 124 ASP B N 1
ATOM 3751 C CA . ASP B 1 88 ? -15.504 47.798 -18.215 1.00 12.16 124 ASP B CA 1
ATOM 3752 C C . ASP B 1 88 ? -14.504 48.722 -18.919 1.00 11.83 124 ASP B C 1
ATOM 3753 O O . ASP B 1 88 ? -13.549 49.177 -18.294 1.00 11.59 124 ASP B O 1
ATOM 3758 N N . VAL B 1 89 ? -14.745 49.016 -20.203 1.00 11.50 125 VAL B N 1
ATOM 3759 C CA A VAL B 1 89 ? -13.860 49.920 -20.930 0.50 11.62 125 VAL B CA 1
ATOM 3760 C CA B VAL B 1 89 ? -13.899 49.924 -20.973 0.50 11.13 125 VAL B CA 1
ATOM 3761 C C . VAL B 1 89 ? -14.093 51.361 -20.479 1.00 11.34 125 VAL B C 1
ATOM 3762 O O . VAL B 1 89 ? -13.139 52.128 -20.381 1.00 11.21 125 VAL B O 1
ATOM 3769 N N . VAL B 1 90 ? -15.344 51.714 -20.166 1.00 11.50 126 VAL B N 1
ATOM 3770 C CA . VAL B 1 90 ? -15.645 53.040 -19.592 1.00 12.26 126 VAL B CA 1
ATOM 3771 C C . VAL B 1 90 ? -14.778 53.305 -18.345 1.00 12.48 126 VAL B C 1
ATOM 3772 O O . VAL B 1 90 ? -14.199 54.375 -18.188 1.00 13.39 126 VAL B O 1
ATOM 3776 N N . ASN B 1 91 ? -14.693 52.318 -17.467 1.00 12.87 127 ASN B N 1
ATOM 3777 C CA . ASN B 1 91 ? -13.939 52.463 -16.229 1.00 13.77 127 ASN B CA 1
ATOM 3778 C C . ASN B 1 91 ? -12.435 52.544 -16.444 1.00 13.08 127 ASN B C 1
ATOM 3779 O O . ASN B 1 91 ? -11.726 53.187 -15.668 1.00 13.07 127 ASN B O 1
ATOM 3784 N N . ILE B 1 92 ? -11.961 51.916 -17.519 1.00 12.83 128 ILE B N 1
ATOM 3785 C CA . ILE B 1 92 ? -10.551 52.002 -17.913 1.00 12.65 128 ILE B CA 1
ATOM 3786 C C . ILE B 1 92 ? -10.249 53.400 -18.483 1.00 12.92 128 ILE B C 1
ATOM 3787 O O . ILE B 1 92 ? -9.291 54.047 -18.060 1.00 12.49 128 ILE B O 1
ATOM 3792 N N . ILE B 1 93 ? -11.081 53.863 -19.416 1.00 13.23 129 ILE B N 1
ATOM 3793 C CA . ILE B 1 93 ? -10.970 55.220 -19.943 1.00 14.37 129 ILE B CA 1
ATOM 3794 C C . ILE B 1 93 ? -10.990 56.268 -18.825 1.00 15.43 129 ILE B C 1
ATOM 3795 O O . ILE B 1 93 ? -10.184 57.204 -18.837 1.00 15.44 129 ILE B O 1
ATOM 3800 N N . LYS B 1 94 ? -11.914 56.102 -17.878 1.00 16.23 130 LYS B N 1
ATOM 3801 C CA . LYS B 1 94 ? -12.059 57.019 -16.747 1.00 17.72 130 LYS B CA 1
ATOM 3802 C C . LYS B 1 94 ? -10.746 57.143 -15.961 1.00 17.83 130 LYS B C 1
ATOM 3803 O O . LYS B 1 94 ? -10.295 58.253 -15.690 1.00 18.16 130 LYS B O 1
ATOM 3809 N N . SER B 1 95 ? -10.133 56.010 -15.630 1.00 18.56 131 SER B N 1
ATOM 3810 C CA . SER B 1 95 ? -8.915 55.992 -14.810 1.00 19.97 131 SER B CA 1
ATOM 3811 C C . SER B 1 95 ? -7.697 56.558 -15.556 1.00 19.98 131 SER B C 1
ATOM 3812 O O . SER B 1 95 ? -6.842 57.204 -14.948 1.00 19.99 131 SER B O 1
ATOM 3815 N N . ILE B 1 96 ? -7.645 56.336 -16.870 1.00 19.85 132 ILE B N 1
ATOM 3816 C CA . ILE B 1 96 ? -6.600 56.920 -17.723 1.00 19.92 132 ILE B CA 1
ATOM 3817 C C . ILE B 1 96 ? -6.702 58.450 -17.796 1.00 20.54 132 ILE B C 1
ATOM 3818 O O . ILE B 1 96 ? -5.728 59.161 -17.539 1.00 20.59 132 ILE B O 1
ATOM 3823 N N . GLU B 1 97 ? -7.881 58.942 -18.152 1.00 20.92 133 GLU B N 1
ATOM 3824 C CA . GLU B 1 97 ? -8.088 60.369 -18.357 1.00 22.15 133 GLU B CA 1
ATOM 3825 C C . GLU B 1 97 ? -7.972 61.189 -17.086 1.00 22.52 133 GLU B C 1
ATOM 3826 O O . GLU B 1 97 ? -7.592 62.362 -17.143 1.00 23.06 133 GLU B O 1
ATOM 3832 N N . ALA B 1 98 ? -8.282 60.557 -15.954 1.00 22.35 134 ALA B N 1
ATOM 3833 C CA . ALA B 1 98 ? -8.153 61.165 -14.636 1.00 22.41 134 ALA B CA 1
ATOM 3834 C C . ALA B 1 98 ? -6.704 61.473 -14.270 1.00 22.42 134 ALA B C 1
ATOM 3835 O O . ALA B 1 98 ? -6.457 62.257 -13.361 1.00 22.49 134 ALA B O 1
ATOM 3837 N N . LEU B 1 99 ? -5.752 60.848 -14.962 1.00 22.49 135 LEU B N 1
ATOM 3838 C CA . LEU B 1 99 ? -4.330 61.050 -14.670 1.00 22.92 135 LEU B CA 1
ATOM 3839 C C . LEU B 1 99 ? -3.757 62.332 -15.299 1.00 23.36 135 LEU B C 1
ATOM 3840 O O . LEU B 1 99 ? -2.679 62.790 -14.904 1.00 23.77 135 LEU B O 1
ATOM 3845 N N . GLY B 1 100 ? -4.483 62.902 -16.260 1.00 23.69 136 GLY B N 1
ATOM 3846 C CA . GLY B 1 100 ? -4.073 64.126 -16.964 1.00 24.20 136 GLY B CA 1
ATOM 3847 C C . GLY B 1 100 ? -2.761 64.083 -17.741 1.00 24.68 136 GLY B C 1
ATOM 3848 O O . GLY B 1 100 ? -2.067 65.101 -17.864 1.00 24.67 136 GLY B O 1
ATOM 3849 N N . LYS B 1 101 ? -2.420 62.920 -18.291 1.00 24.75 137 LYS B N 1
ATOM 3850 C CA . LYS B 1 101 ? -1.143 62.768 -18.987 1.00 25.09 137 LYS B CA 1
ATOM 3851 C C . LYS B 1 101 ? -1.279 62.841 -20.511 1.00 25.13 137 LYS B C 1
ATOM 3852 O O . LYS B 1 101 ? -0.350 62.481 -21.235 1.00 25.59 137 LYS B O 1
ATOM 3858 N N . LYS B 1 102 ? -2.429 63.317 -20.989 1.00 25.07 138 LYS B N 1
ATOM 3859 C CA . LYS B 1 102 ? -2.687 63.480 -22.431 1.00 25.11 138 LYS B CA 1
ATOM 3860 C C . LYS B 1 102 ? -2.466 62.173 -23.217 1.00 24.24 138 LYS B C 1
ATOM 3861 O O . LYS B 1 102 ? -1.801 62.141 -24.252 1.00 24.85 138 LYS B O 1
ATOM 3867 N N . THR B 1 103 ? -3.033 61.094 -22.705 1.00 22.93 139 THR B N 1
ATOM 3868 C CA . THR B 1 103 ? -2.889 59.787 -23.318 1.00 21.44 139 THR B CA 1
ATOM 3869 C C . THR B 1 103 ? -3.862 59.645 -24.487 1.00 20.74 139 THR B C 1
ATOM 3870 O O . THR B 1 103 ? -5.045 59.951 -24.351 1.00 20.38 139 THR B O 1
ATOM 3874 N N . GLU B 1 104 ? -3.360 59.186 -25.633 1.00 19.49 140 GLU B N 1
ATOM 3875 C CA . GLU B 1 104 ? -4.236 58.814 -26.745 1.00 18.95 140 GLU B CA 1
ATOM 3876 C C . GLU B 1 104 ? -4.959 57.517 -26.396 1.00 17.49 140 GLU B C 1
ATOM 3877 O O . GLU B 1 104 ? -4.363 56.596 -25.818 1.00 16.52 140 GLU B O 1
ATOM 3883 N N . ILE B 1 105 ? -6.247 57.464 -26.719 1.00 16.04 141 ILE B N 1
ATOM 3884 C CA . ILE B 1 105 ? -7.038 56.258 -26.503 1.00 15.44 141 ILE B CA 1
ATOM 3885 C C . ILE B 1 105 ? -7.719 55.845 -27.806 1.00 15.05 141 ILE B C 1
ATOM 3886 O O . ILE B 1 105 ? -8.345 56.672 -28.482 1.00 14.73 141 ILE B O 1
ATOM 3891 N N . GLU B 1 106 ? -7.574 54.565 -28.144 1.00 14.55 142 GLU B N 1
ATOM 3892 C CA . GLU B 1 106 ? -8.289 53.950 -29.258 1.00 14.62 142 GLU B CA 1
ATOM 3893 C C . GLU B 1 106 ? -8.935 52.654 -28.770 1.00 13.85 142 GLU B C 1
ATOM 3894 O O . GLU B 1 106 ? -8.389 51.965 -27.891 1.00 13.23 142 GLU B O 1
ATOM 3900 N N . LEU B 1 107 ? -10.075 52.309 -29.367 1.00 12.56 143 LEU B N 1
ATOM 3901 C CA . LEU B 1 107 ? -10.942 51.264 -28.825 1.00 11.90 143 LEU B CA 1
ATOM 3902 C C . LEU B 1 107 ? -11.317 50.199 -29.845 1.00 11.86 143 LEU B C 1
ATOM 3903 O O . LEU B 1 107 ? -11.610 50.513 -30.994 1.00 11.24 143 LEU B O 1
ATOM 3908 N N . ASN B 1 108 ? -11.330 48.944 -29.400 1.00 11.79 144 ASN B N 1
ATOM 3909 C CA . ASN B 1 108 ? -11.857 47.824 -30.179 1.00 12.43 144 ASN B CA 1
ATOM 3910 C C . ASN B 1 108 ? -12.887 47.091 -29.345 1.00 11.86 144 ASN B C 1
ATOM 3911 O O . ASN B 1 108 ? -12.568 46.603 -28.252 1.00 12.26 144 ASN B O 1
ATOM 3916 N N . PHE B 1 109 ? -14.119 47.039 -29.836 1.00 11.15 145 PHE B N 1
ATOM 3917 C CA . PHE B 1 109 ? -15.182 46.312 -29.155 1.00 10.97 145 PHE B CA 1
ATOM 3918 C C . PHE B 1 109 ? -15.541 45.067 -29.956 1.00 11.03 145 PHE B C 1
ATOM 3919 O O . PHE B 1 109 ? -15.687 45.128 -31.178 1.00 10.89 145 PHE B O 1
ATOM 3927 N N . TYR B 1 110 ? -15.688 43.955 -29.253 1.00 10.87 146 TYR B N 1
ATOM 3928 C CA . TYR B 1 110 ? -16.058 42.675 -29.839 1.00 11.86 146 TYR B CA 1
ATOM 3929 C C . TYR B 1 110 ? -17.390 42.265 -29.236 1.00 12.11 146 TYR B C 1
ATOM 3930 O O . TYR B 1 110 ? -17.537 42.315 -28.012 1.00 11.47 146 TYR B O 1
ATOM 3939 N N . ASP B 1 111 ? -18.353 41.866 -30.076 1.00 12.83 147 ASP B N 1
ATOM 3940 C CA . ASP B 1 111 ? -19.676 41.436 -29.600 1.00 13.38 147 ASP B CA 1
ATOM 3941 C C . ASP B 1 111 ? -19.552 40.283 -28.591 1.00 14.05 147 ASP B C 1
ATOM 3942 O O . ASP B 1 111 ? -18.665 39.442 -28.714 1.00 13.80 147 ASP B O 1
ATOM 3947 N N . ASP B 1 112 ? -20.466 40.256 -27.618 1.00 14.66 148 ASP B N 1
ATOM 3948 C CA . ASP B 1 112 ? -20.581 39.203 -26.591 1.00 14.73 148 ASP B CA 1
ATOM 3949 C C . ASP B 1 112 ? -21.169 37.916 -27.183 1.00 14.83 148 ASP B C 1
ATOM 3950 O O . ASP B 1 112 ? -20.673 36.814 -26.933 1.00 14.58 148 ASP B O 1
ATOM 3955 N N . GLY B 1 113 ? -22.223 38.066 -27.982 1.00 13.73 149 GLY B N 1
ATOM 3956 C CA . GLY B 1 113 ? -22.973 36.925 -28.483 1.00 13.35 149 GLY B CA 1
ATOM 3957 C C . GLY B 1 113 ? -24.331 37.402 -28.950 1.00 13.02 149 GLY B C 1
ATOM 3958 O O . GLY B 1 113 ? -24.447 38.503 -29.497 1.00 12.59 149 GLY B O 1
ATOM 3959 N N . SER B 1 114 ? -25.357 36.593 -28.697 1.00 13.08 150 SER B N 1
ATOM 3960 C CA . SER B 1 114 ? -26.719 36.876 -29.159 1.00 12.75 150 SER B CA 1
ATOM 3961 C C . SER B 1 114 ? -27.330 38.150 -28.555 1.00 12.87 150 SER B C 1
ATOM 3962 O O . SER B 1 114 ? -28.188 38.772 -29.182 1.00 12.14 150 SER B O 1
ATOM 3965 N N . ALA B 1 115 ? -26.889 38.520 -27.347 1.00 12.75 151 ALA B N 1
ATOM 3966 C CA . ALA B 1 115 ? -27.422 39.685 -26.624 1.00 13.04 151 ALA B CA 1
ATOM 3967 C C . ALA B 1 115 ? -27.442 40.989 -27.438 1.00 12.97 151 ALA B C 1
ATOM 3968 O O . ALA B 1 115 ? -28.451 41.705 -27.444 1.00 12.62 151 ALA B O 1
ATOM 3970 N N . GLU B 1 116 ? -26.337 41.295 -28.119 1.00 12.11 152 GLU B N 1
ATOM 3971 C CA . GLU B 1 116 ? -26.268 42.500 -28.940 1.00 12.21 152 GLU B CA 1
ATOM 3972 C C . GLU B 1 116 ? -27.322 42.443 -30.052 1.00 11.90 152 GLU B C 1
ATOM 3973 O O . GLU B 1 116 ? -27.934 43.459 -30.385 1.00 11.34 152 GLU B O 1
ATOM 3979 N N . TYR B 1 117 ? -27.543 41.244 -30.598 1.00 11.15 153 TYR B N 1
ATOM 3980 C CA . TYR B 1 117 ? -28.461 41.055 -31.731 1.00 11.46 153 TYR B CA 1
ATOM 3981 C C . TYR B 1 117 ? -29.931 41.113 -31.325 1.00 11.16 153 TYR B C 1
ATOM 3982 O O . TYR B 1 117 ? -30.754 41.671 -32.048 1.00 11.55 153 TYR B O 1
ATOM 3991 N N . VAL B 1 118 ? -30.244 40.577 -30.152 1.00 11.73 154 VAL B N 1
ATOM 3992 C CA . VAL B 1 118 ? -31.566 40.756 -29.544 1.00 12.11 154 VAL B CA 1
ATOM 3993 C C . VAL B 1 118 ? -31.830 42.245 -29.274 1.00 12.55 154 VAL B C 1
ATOM 3994 O O . VAL B 1 118 ? -32.902 42.769 -29.613 1.00 12.52 154 VAL B O 1
ATOM 3998 N N . ARG B 1 119 ? -30.835 42.922 -28.696 1.00 12.33 155 ARG B N 1
ATOM 3999 C CA A ARG B 1 119 ? -30.933 44.355 -28.441 0.50 12.39 155 ARG B CA 1
ATOM 4000 C CA B ARG B 1 119 ? -30.905 44.360 -28.437 0.50 12.23 155 ARG B CA 1
ATOM 4001 C C . ARG B 1 119 ? -31.035 45.178 -29.724 1.00 12.14 155 ARG B C 1
ATOM 4002 O O . ARG B 1 119 ? -31.822 46.119 -29.788 1.00 11.88 155 ARG B O 1
ATOM 4017 N N . LEU B 1 120 ? -30.248 44.822 -30.741 1.00 12.59 156 LEU B N 1
ATOM 4018 C CA . LEU B 1 120 ? -30.316 45.493 -32.043 1.00 12.92 156 LEU B CA 1
ATOM 4019 C C . LEU B 1 120 ? -31.701 45.319 -32.687 1.00 13.67 156 LEU B C 1
ATOM 4020 O O . LEU B 1 120 ? -32.258 46.280 -33.226 1.00 13.57 156 LEU B O 1
ATOM 4025 N N . TYR B 1 121 ? -32.254 44.105 -32.622 1.00 13.61 157 TYR B N 1
ATOM 4026 C CA . TYR B 1 121 ? -33.611 43.865 -33.136 1.00 14.05 157 TYR B CA 1
ATOM 4027 C C . TYR B 1 121 ? -34.656 44.726 -32.432 1.00 14.04 157 TYR B C 1
ATOM 4028 O O . TYR B 1 121 ? -35.472 45.366 -33.094 1.00 14.13 157 TYR B O 1
ATOM 4037 N N . ASP B 1 122 ? -34.623 44.760 -31.101 1.00 14.29 158 ASP B N 1
ATOM 4038 C CA . ASP B 1 122 ? -35.553 45.589 -30.335 1.00 14.99 158 ASP B CA 1
ATOM 4039 C C . ASP B 1 122 ? -35.411 47.073 -30.697 1.00 14.60 158 ASP B C 1
ATOM 4040 O O . ASP B 1 122 ? -36.412 47.791 -30.844 1.00 14.45 158 ASP B O 1
ATOM 4045 N N . PHE B 1 123 ? -34.169 47.516 -30.866 1.00 13.99 159 PHE B N 1
ATOM 4046 C CA . PHE B 1 123 ? -33.895 48.898 -31.257 1.00 13.67 159 PHE B CA 1
ATOM 4047 C C . PHE B 1 123 ? -34.507 49.181 -32.627 1.00 13.67 159 PHE B C 1
ATOM 4048 O O . PHE B 1 123 ? -35.086 50.239 -32.828 1.00 13.49 159 PHE B O 1
ATOM 4056 N N . SER B 1 124 ? -34.358 48.235 -33.561 1.00 14.59 160 SER B N 1
ATOM 4057 C CA . SER B 1 124 ? -34.875 48.387 -34.937 1.00 15.41 160 SER B CA 1
ATOM 4058 C C . SER B 1 124 ? -36.390 48.557 -34.960 1.00 16.14 160 SER B C 1
ATOM 4059 O O . SER B 1 124 ? -36.939 49.121 -35.920 1.00 16.72 160 SER B O 1
ATOM 4062 N N . ARG B 1 125 ? -37.045 48.071 -33.903 1.00 16.83 161 ARG B N 1
ATOM 4063 C CA . ARG B 1 125 ? -38.510 48.138 -33.729 1.00 18.01 161 ARG B CA 1
ATOM 4064 C C . ARG B 1 125 ? -38.996 49.532 -33.323 1.00 18.34 161 ARG B C 1
ATOM 4065 O O . ARG B 1 125 ? -40.188 49.849 -33.458 1.00 18.07 161 ARG B O 1
ATOM 4073 N N . LEU B 1 126 ? -38.088 50.350 -32.789 1.00 18.48 162 LEU B N 1
ATOM 4074 C CA . LEU B 1 126 ? -38.420 51.727 -32.398 1.00 19.10 162 LEU B CA 1
ATOM 4075 C C . LEU B 1 126 ? -38.714 52.597 -33.619 1.00 19.25 162 LEU B C 1
ATOM 4076 O O . LEU B 1 126 ? -38.019 52.487 -34.628 1.00 19.20 162 LEU B O 1
ATOM 4081 N N . PRO B 1 127 ? -39.736 53.475 -33.532 1.00 20.08 163 PRO B N 1
ATOM 4082 C CA . PRO B 1 127 ? -39.943 54.411 -34.638 1.00 20.85 163 PRO B CA 1
ATOM 4083 C C . PRO B 1 127 ? -38.632 55.140 -34.922 1.00 21.51 163 PRO B C 1
ATOM 4084 O O . PRO B 1 127 ? -37.856 55.376 -33.997 1.00 22.20 163 PRO B O 1
ATOM 4088 N N . GLU B 1 128 ? -38.365 55.436 -36.193 1.00 22.28 164 GLU B N 1
ATOM 4089 C CA . GLU B 1 128 ? -37.109 56.061 -36.599 1.00 22.93 164 GLU B CA 1
ATOM 4090 C C . GLU B 1 128 ? -36.776 57.325 -35.799 1.00 22.11 164 GLU B C 1
ATOM 4091 O O . GLU B 1 128 ? -35.624 57.521 -35.420 1.00 21.98 164 GLU B O 1
ATOM 4097 N N . SER B 1 129 ? -37.779 58.165 -35.541 1.00 21.52 165 SER B N 1
ATOM 4098 C CA . SER B 1 129 ? -37.578 59.414 -34.793 1.00 21.00 165 SER B CA 1
ATOM 4099 C C . SER B 1 129 ? -37.079 59.164 -33.363 1.00 20.59 165 SER B C 1
ATOM 4100 O O . SER B 1 129 ? -36.330 59.973 -32.818 1.00 20.49 165 SER B O 1
ATOM 4103 N N . GLU B 1 130 ? -37.498 58.050 -32.763 1.00 20.06 166 GLU B N 1
ATOM 4104 C CA . GLU B 1 130 ? -37.031 57.681 -31.420 1.00 20.22 166 GLU B CA 1
ATOM 4105 C C . GLU B 1 130 ? -35.619 57.082 -31.445 1.00 18.94 166 GLU B C 1
ATOM 4106 O O . GLU B 1 130 ? -34.831 57.298 -30.515 1.00 18.27 166 GLU B O 1
ATOM 4112 N N . GLN B 1 131 ? -35.309 56.324 -32.502 1.00 17.97 167 GLN B N 1
ATOM 4113 C CA . GLN B 1 131 ? -33.951 55.836 -32.726 1.00 17.42 167 GLN B CA 1
ATOM 4114 C C . GLN B 1 131 ? -32.986 57.019 -32.813 1.00 17.18 167 GLN B C 1
ATOM 4115 O O . GLN B 1 131 ? -31.946 57.021 -32.172 1.00 16.29 167 GLN B O 1
ATOM 4121 N N . GLU B 1 132 ? -33.346 58.014 -33.627 1.00 16.76 168 GLU B N 1
ATOM 4122 C CA . GLU B 1 132 ? -32.541 59.223 -33.788 1.00 16.58 168 GLU B CA 1
ATOM 4123 C C . GLU B 1 132 ? -32.395 59.974 -32.471 1.00 16.57 168 GLU B C 1
ATOM 4124 O O . GLU B 1 132 ? -31.306 60.480 -32.158 1.00 16.42 168 GLU B O 1
ATOM 4130 N N . TYR B 1 133 ? -33.486 60.043 -31.704 1.00 16.37 169 TYR B N 1
ATOM 4131 C CA . TYR B 1 133 ? -33.455 60.707 -30.398 1.00 16.59 169 TYR B CA 1
ATOM 4132 C C . TYR B 1 133 ? -32.508 60.014 -29.431 1.00 16.24 169 TYR B C 1
ATOM 4133 O O . TYR B 1 133 ? -31.704 60.673 -28.779 1.00 16.45 169 TYR B O 1
ATOM 4142 N N . LYS B 1 134 ? -32.612 58.687 -29.344 1.00 16.05 170 LYS B N 1
ATOM 4143 C CA . LYS B 1 134 ? -31.768 57.898 -28.445 1.00 16.12 170 LYS B CA 1
ATOM 4144 C C . LYS B 1 134 ? -30.290 58.040 -28.812 1.00 15.70 170 LYS B C 1
ATOM 4145 O O . LYS B 1 134 ? -29.445 58.186 -27.931 1.00 15.42 170 LYS B O 1
ATOM 4151 N N . ILE B 1 135 ? -30.003 58.016 -30.115 1.00 15.41 171 ILE B N 1
ATOM 4152 C CA . ILE B 1 135 ? -28.662 58.281 -30.637 1.00 15.29 171 ILE B CA 1
ATOM 4153 C C . ILE B 1 135 ? -28.149 59.698 -30.331 1.00 15.44 171 ILE B C 1
ATOM 4154 O O . ILE B 1 135 ? -26.975 59.874 -30.004 1.00 15.86 171 ILE B O 1
ATOM 4159 N N . SER B 1 136 ? -29.018 60.701 -30.433 1.00 15.23 172 SER B N 1
ATOM 4160 C CA . SER B 1 136 ? -28.629 62.079 -30.110 1.00 15.01 172 SER B CA 1
ATOM 4161 C C . SER B 1 136 ? -28.136 62.225 -28.664 1.00 14.82 172 SER B C 1
ATOM 4162 O O . SER B 1 136 ? -27.323 63.093 -28.368 1.00 15.04 172 SER B O 1
ATOM 4165 N N . LEU B 1 137 ? -28.624 61.371 -27.770 1.00 14.91 173 LEU B N 1
ATOM 4166 C CA . LEU B 1 137 ? -28.258 61.443 -26.355 1.00 15.27 173 LEU B CA 1
ATOM 4167 C C . LEU B 1 137 ? -26.968 60.703 -26.035 1.00 15.06 173 LEU B C 1
ATOM 4168 O O . LEU B 1 137 ? -26.352 60.939 -24.990 1.00 14.87 173 LEU B O 1
ATOM 4173 N N . SER B 1 138 ? -26.568 59.809 -26.938 1.00 15.24 174 SER B N 1
ATOM 4174 C CA . SER B 1 138 ? -25.547 58.793 -26.643 1.00 15.26 174 SER B CA 1
ATOM 4175 C C . SER B 1 138 ? -24.142 59.350 -26.367 1.00 15.56 174 SER B C 1
ATOM 4176 O O . SER B 1 138 ? -23.485 58.919 -25.419 1.00 15.00 174 SER B O 1
ATOM 4179 N N . LYS B 1 139 ? -23.689 60.311 -27.169 1.00 16.28 175 LYS B N 1
ATOM 4180 C CA . LYS B 1 139 ? -22.384 60.935 -26.918 1.00 17.80 175 LYS B CA 1
ATOM 4181 C C . LYS B 1 139 ? -22.325 61.466 -25.481 1.00 18.48 175 LYS B C 1
ATOM 4182 O O . LYS B 1 139 ? -21.366 61.198 -24.754 1.00 18.52 175 LYS B O 1
ATOM 4188 N N . ASP B 1 140 ? -23.375 62.176 -25.069 1.00 19.22 176 ASP B N 1
ATOM 4189 C CA . ASP B 1 140 ? -23.462 62.713 -23.708 1.00 20.55 176 ASP B CA 1
ATOM 4190 C C . ASP B 1 140 ? -23.619 61.669 -22.612 1.00 19.97 176 ASP B C 1
ATOM 4191 O O . ASP B 1 140 ? -23.051 61.829 -21.532 1.00 20.23 176 ASP B O 1
ATOM 4196 N N . ASN B 1 141 ? -24.397 60.618 -22.874 1.00 19.86 177 ASN B N 1
ATOM 4197 C CA . ASN B 1 141 ? -24.483 59.470 -21.956 1.00 19.63 177 ASN B CA 1
ATOM 4198 C C . ASN B 1 141 ? -23.105 58.876 -21.696 1.00 19.49 177 ASN B C 1
ATOM 4199 O O . ASN B 1 141 ? -22.720 58.654 -20.540 1.00 19.64 177 ASN B O 1
ATOM 4204 N N . ILE B 1 142 ? -22.384 58.595 -22.784 1.00 18.70 178 ILE B N 1
ATOM 4205 C CA . ILE B 1 142 ? -21.052 57.993 -22.711 1.00 18.53 178 ILE B CA 1
ATOM 4206 C C . ILE B 1 142 ? -20.096 58.933 -21.985 1.00 18.68 178 ILE B C 1
ATOM 4207 O O . ILE B 1 142 ? -19.430 58.517 -21.042 1.00 18.67 178 ILE B O 1
ATOM 4212 N N . GLN B 1 143 ? -20.057 60.196 -22.413 1.00 18.94 179 GLN B N 1
ATOM 4213 C CA . GLN B 1 143 ? -19.184 61.189 -21.797 1.00 19.83 179 GLN B CA 1
ATOM 4214 C C . GLN B 1 143 ? -19.420 61.362 -20.294 1.00 19.92 179 GLN B C 1
ATOM 4215 O O . GLN B 1 143 ? -18.460 61.534 -19.546 1.00 20.50 179 GLN B O 1
ATOM 4221 N N . SER B 1 144 ? -20.684 61.311 -19.870 1.00 20.04 180 SER B N 1
ATOM 4222 C CA . SER B 1 144 ? -21.061 61.447 -18.460 1.00 20.38 180 SER B CA 1
ATOM 4223 C C . SER B 1 144 ? -20.567 60.305 -17.587 1.00 20.85 180 SER B C 1
ATOM 4224 O O . SER B 1 144 ? -20.122 60.534 -16.463 1.00 20.91 180 SER B O 1
ATOM 4227 N N . SER B 1 145 ? -20.678 59.077 -18.093 1.00 20.78 181 SER B N 1
ATOM 4228 C CA . SER B 1 145 ? -20.191 57.901 -17.377 1.00 20.84 181 SER B CA 1
ATOM 4229 C C . SER B 1 145 ? -18.681 57.931 -17.212 1.00 20.86 181 SER B C 1
ATOM 4230 O O . SER B 1 145 ? -18.158 57.521 -16.177 1.00 20.42 181 SER B O 1
ATOM 4233 N N . ILE B 1 146 ? -17.995 58.403 -18.246 1.00 21.18 182 ILE B N 1
ATOM 4234 C CA . ILE B 1 146 ? -16.547 58.541 -18.228 1.00 22.25 182 ILE B CA 1
ATOM 4235 C C . ILE B 1 146 ? -16.143 59.631 -17.228 1.00 23.30 182 ILE B C 1
ATOM 4236 O O . ILE B 1 146 ? -15.151 59.484 -16.513 1.00 23.32 182 ILE B O 1
ATOM 4241 N N . ASN B 1 147 ? -16.929 60.708 -17.186 1.00 24.66 183 ASN B N 1
ATOM 4242 C CA . ASN B 1 147 ? -16.753 61.799 -16.217 1.00 26.28 183 ASN B CA 1
ATOM 4243 C C . ASN B 1 147 ? -17.168 61.412 -14.801 1.00 26.96 183 ASN B C 1
ATOM 4244 O O . ASN B 1 147 ? -16.639 61.955 -13.833 1.00 27.51 183 ASN B O 1
ATOM 4249 N N . GLY B 1 148 ? -18.136 60.501 -14.693 1.00 27.49 184 GLY B N 1
ATOM 4250 C CA . GLY B 1 148 ? -18.579 59.961 -13.408 1.00 28.11 184 GLY B CA 1
ATOM 4251 C C . GLY B 1 148 ? -19.882 60.540 -12.892 1.00 28.75 184 GLY B C 1
ATOM 4252 O O . GLY B 1 148 ? -20.226 60.362 -11.725 1.00 28.77 184 GLY B O 1
ATOM 4253 N N . THR B 1 149 ? -20.616 61.218 -13.771 1.00 29.24 185 THR B N 1
ATOM 4254 C CA . THR B 1 149 ? -21.819 61.956 -13.400 1.00 29.65 185 THR B CA 1
ATOM 4255 C C . THR B 1 149 ? -23.073 61.078 -13.418 1.00 29.66 185 THR B C 1
ATOM 4256 O O . THR B 1 149 ? -24.087 61.399 -12.776 1.00 29.47 185 THR B O 1
ATOM 4260 N N . GLN B 1 150 ? -22.982 59.963 -14.145 1.00 29.43 186 GLN B N 1
ATOM 4261 C CA . GLN B 1 150 ? -24.100 59.047 -14.351 1.00 29.16 186 GLN B CA 1
ATOM 4262 C C . GLN B 1 150 ? -23.579 57.608 -14.476 1.00 28.03 186 GLN B C 1
ATOM 4263 O O . GLN B 1 150 ? -22.443 57.395 -14.897 1.00 27.87 186 GLN B O 1
ATOM 4269 N N . PRO B 1 151 ? -24.400 56.614 -14.097 1.00 26.98 187 PRO B N 1
ATOM 4270 C CA . PRO B 1 151 ? -24.007 55.232 -14.369 1.00 26.07 187 PRO B CA 1
ATOM 4271 C C . PRO B 1 151 ? -24.139 54.903 -15.862 1.00 25.01 187 PRO B C 1
ATOM 4272 O O . PRO B 1 151 ? -24.881 55.578 -16.579 1.00 24.65 187 PRO B O 1
ATOM 4276 N N . PHE B 1 152 ? -23.413 53.889 -16.320 1.00 23.83 188 PHE B N 1
ATOM 4277 C CA . PHE B 1 152 ? -23.431 53.514 -17.730 1.00 22.49 188 PHE B CA 1
ATOM 4278 C C . PHE B 1 152 ? -24.550 52.517 -18.001 1.00 21.88 188 PHE B C 1
ATOM 4279 O O . PHE B 1 152 ? -24.560 51.413 -17.458 1.00 22.17 188 PHE B O 1
ATOM 4287 N N . ASP B 1 153 ? -25.502 52.909 -18.836 1.00 20.94 189 ASP B N 1
ATOM 4288 C CA . ASP B 1 153 ? -26.532 51.983 -19.266 1.00 20.33 189 ASP B CA 1
ATOM 4289 C C . ASP B 1 153 ? -26.072 51.349 -20.573 1.00 19.06 189 ASP B C 1
ATOM 4290 O O . ASP B 1 153 ? -25.748 52.053 -21.525 1.00 18.86 189 ASP B O 1
ATOM 4295 N N . ASN B 1 154 ? -26.025 50.026 -20.623 1.00 17.47 190 ASN B N 1
ATOM 4296 C CA . ASN B 1 154 ? -25.530 49.373 -21.829 1.00 17.26 190 ASN B CA 1
ATOM 4297 C C . ASN B 1 154 ? -26.602 49.193 -22.923 1.00 16.51 190 ASN B C 1
ATOM 4298 O O . ASN B 1 154 ? -26.797 48.103 -23.442 1.00 16.33 190 ASN B O 1
ATOM 4303 N N . SER B 1 155 ? -27.298 50.279 -23.249 1.00 16.05 191 SER B N 1
ATOM 4304 C CA . SER B 1 155 ? -28.276 50.285 -24.331 1.00 15.74 191 SER B CA 1
ATOM 4305 C C . SER B 1 155 ? -27.536 50.265 -25.678 1.00 15.21 191 SER B C 1
ATOM 4306 O O . SER B 1 155 ? -26.342 50.561 -25.730 1.00 14.13 191 SER B O 1
ATOM 4309 N N . ILE B 1 156 ? -28.247 49.919 -26.754 1.00 14.60 192 ILE B N 1
ATOM 4310 C CA . ILE B 1 156 ? -27.659 49.852 -28.103 1.00 14.18 192 ILE B CA 1
ATOM 4311 C C . ILE B 1 156 ? -26.923 51.130 -28.509 1.00 13.96 192 ILE B C 1
ATOM 4312 O O . ILE B 1 156 ? -25.767 51.080 -28.962 1.00 13.79 192 ILE B O 1
ATOM 4317 N N . GLU B 1 157 ? -27.587 52.268 -28.332 1.00 13.47 193 GLU B N 1
ATOM 4318 C CA . GLU B 1 157 ? -27.044 53.544 -28.768 1.00 13.50 193 GLU B CA 1
ATOM 4319 C C . GLU B 1 157 ? -25.782 53.924 -27.985 1.00 13.47 193 GLU B C 1
ATOM 4320 O O . GLU B 1 157 ? -24.898 54.600 -28.527 1.00 13.83 193 GLU B O 1
ATOM 4326 N N . ASN B 1 158 ? -25.686 53.460 -26.736 1.00 12.85 194 ASN B N 1
ATOM 4327 C CA . ASN B 1 158 ? -24.502 53.710 -25.901 1.00 12.59 194 ASN B CA 1
ATOM 4328 C C . ASN B 1 158 ? -23.323 52.799 -26.228 1.00 11.80 194 ASN B C 1
ATOM 4329 O O . ASN B 1 158 ? -22.214 53.283 -26.478 1.00 12.10 194 ASN B O 1
ATOM 4334 N N . ILE B 1 159 ? -23.561 51.488 -26.237 1.00 11.11 195 ILE B N 1
ATOM 4335 C CA . ILE B 1 159 ? -22.477 50.517 -26.453 1.00 10.73 195 ILE B CA 1
ATOM 4336 C C . ILE B 1 159 ? -21.874 50.629 -27.854 1.00 10.88 195 ILE B C 1
ATOM 4337 O O . ILE B 1 159 ? -20.671 50.402 -28.029 1.00 11.01 195 ILE B O 1
ATOM 4342 N N . TYR B 1 160 ? -22.705 51.015 -28.825 1.00 10.68 196 TYR B N 1
ATOM 4343 C CA . TYR B 1 160 ? -22.254 51.237 -30.196 1.00 11.04 196 TYR B CA 1
ATOM 4344 C C . TYR B 1 160 ? -21.983 52.699 -30.517 1.00 11.03 196 TYR B C 1
ATOM 4345 O O . TYR B 1 160 ? -21.870 53.061 -31.688 1.00 11.05 196 TYR B O 1
ATOM 4354 N N . GLY B 1 161 ? -21.845 53.534 -29.487 1.00 10.52 197 GLY B N 1
ATOM 4355 C CA . GLY B 1 161 ? -21.711 54.963 -29.709 1.00 10.42 197 GLY B CA 1
ATOM 4356 C C . GLY B 1 161 ? -20.374 55.611 -29.408 1.00 11.05 197 GLY B C 1
ATOM 4357 O O . GLY B 1 161 ? -20.285 56.842 -29.405 1.00 10.79 197 GLY B O 1
ATOM 4358 N N . PHE B 1 162 ? -19.340 54.800 -29.164 1.00 10.93 198 PHE B N 1
ATOM 4359 C CA . PHE B 1 162 ? -18.027 55.304 -28.725 1.00 11.31 198 PHE B CA 1
ATOM 4360 C C . PHE B 1 162 ? -17.196 55.988 -29.810 1.00 11.62 198 PHE B C 1
ATOM 4361 O O . PHE B 1 162 ? -16.291 56.749 -29.479 1.00 11.16 198 PHE B O 1
ATOM 4369 N N . SER B 1 163 ? -17.501 55.739 -31.087 1.00 12.19 199 SER B N 1
ATOM 4370 C CA . SER B 1 163 ? -16.726 56.343 -32.190 1.00 13.11 199 SER B CA 1
ATOM 4371 C C . SER B 1 163 ? -16.986 57.848 -32.303 1.00 13.57 199 SER B C 1
ATOM 4372 O O . SER B 1 163 ? -16.279 58.570 -33.018 1.00 13.78 199 SER B O 1
ATOM 4375 N N . GLN B 1 164 ? -18.010 58.312 -31.592 1.00 14.19 200 GLN B N 1
ATOM 4376 C CA . GLN B 1 164 ? -18.304 59.730 -31.491 1.00 14.82 200 GLN B CA 1
ATOM 4377 C C . GLN B 1 164 ? -17.288 60.416 -30.571 1.00 15.16 200 GLN B C 1
ATOM 4378 O O . GLN B 1 164 ? -17.181 61.638 -30.577 1.00 15.50 200 GLN B O 1
ATOM 4384 N N . LEU B 1 165 ? -16.551 59.620 -29.791 1.00 15.13 201 LEU B N 1
ATOM 4385 C CA . LEU B 1 165 ? -15.628 60.138 -28.773 1.00 15.62 201 LEU B CA 1
ATOM 4386 C C . LEU B 1 165 ? -14.175 59.726 -28.982 1.00 15.48 201 LEU B C 1
ATOM 4387 O O . LEU B 1 165 ? -13.270 60.506 -28.702 1.00 15.89 201 LEU B O 1
ATOM 4392 N N . TYR B 1 166 ? -13.954 58.493 -29.433 1.00 14.71 202 TYR B N 1
ATOM 4393 C CA . TYR B 1 166 ? -12.601 57.949 -29.630 1.00 15.06 202 TYR B CA 1
ATOM 4394 C C . TYR B 1 166 ? -12.518 57.214 -30.956 1.00 14.77 202 TYR B C 1
ATOM 4395 O O . TYR B 1 166 ? -13.553 56.756 -31.454 1.00 15.29 202 TYR B O 1
ATOM 4404 N N . PRO B 1 167 ? -11.299 57.092 -31.534 1.00 14.59 203 PRO B N 1
ATOM 4405 C CA . PRO B 1 167 ? -11.120 56.126 -32.632 1.00 14.25 203 PRO B CA 1
ATOM 4406 C C . PRO B 1 167 ? -11.514 54.737 -32.137 1.00 14.01 203 PRO B C 1
ATOM 4407 O 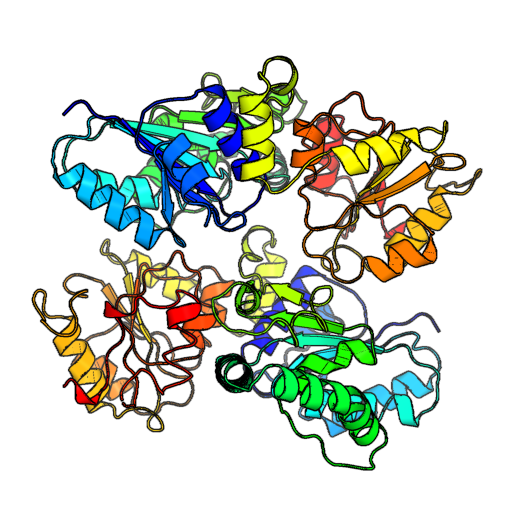O . PRO B 1 167 ? -10.950 54.249 -31.159 1.00 13.27 203 PRO B O 1
ATOM 4411 N N . THR B 1 168 ? -12.488 54.126 -32.810 1.00 13.38 204 THR B N 1
ATOM 4412 C CA . THR B 1 168 ? -13.158 52.929 -32.324 1.00 13.26 204 THR B CA 1
ATOM 4413 C C . THR B 1 168 ? -13.467 52.008 -33.496 1.00 13.15 204 THR B C 1
ATOM 4414 O O . THR B 1 168 ? -13.943 52.459 -34.539 1.00 11.83 204 THR B O 1
ATOM 4418 N N . THR B 1 169 ? -13.191 50.720 -33.333 1.00 13.26 205 THR B N 1
ATOM 4419 C CA . THR B 1 169 ? -13.777 49.743 -34.249 1.00 13.63 205 THR B CA 1
ATOM 4420 C C . THR B 1 169 ? -14.650 48.720 -33.521 1.00 13.20 205 THR B C 1
ATOM 4421 O O . THR B 1 169 ? -14.318 48.258 -32.423 1.00 12.79 205 THR B O 1
ATOM 4425 N N . TYR B 1 170 ? -15.795 48.424 -34.132 1.00 12.29 206 TYR B N 1
ATOM 4426 C CA . TYR B 1 170 ? -16.707 47.400 -33.648 1.00 11.70 206 TYR B CA 1
ATOM 4427 C C . TYR B 1 170 ? -16.510 46.131 -34.473 1.00 11.79 206 TYR B C 1
ATOM 4428 O O . TYR B 1 170 ? -16.799 46.095 -35.679 1.00 11.49 206 TYR B O 1
ATOM 4437 N N . HIS B 1 171 ? -15.989 45.098 -33.821 1.00 11.63 207 HIS B N 1
ATOM 4438 C CA . HIS B 1 171 ? -15.833 43.806 -34.461 1.00 11.45 207 HIS B CA 1
ATOM 4439 C C . HIS B 1 171 ? -17.124 43.060 -34.207 1.00 11.47 207 HIS B C 1
ATOM 4440 O O . HIS B 1 171 ? -17.412 42.672 -33.076 1.00 11.50 207 HIS B O 1
ATOM 4447 N N . MET B 1 172 ? -17.911 42.877 -35.263 1.00 11.60 208 MET B N 1
ATOM 4448 C CA . MET B 1 172 ? -19.249 42.325 -35.126 1.00 11.75 208 MET B CA 1
ATOM 4449 C C . MET B 1 172 ? -19.355 40.891 -35.622 1.00 12.14 208 MET B C 1
ATOM 4450 O O . MET B 1 172 ? -18.765 40.497 -36.637 1.00 11.29 208 MET B O 1
ATOM 4455 N N . LEU B 1 173 ? -20.135 40.127 -34.876 1.00 12.34 209 LEU B N 1
ATOM 4456 C CA . LEU B 1 173 ? -20.432 38.747 -35.180 1.00 13.12 209 LEU B CA 1
ATOM 4457 C C . LEU B 1 173 ? -21.100 38.694 -36.540 1.00 12.96 209 LEU B C 1
ATOM 4458 O O . LEU B 1 173 ? -20.761 37.850 -37.374 1.00 12.75 209 LEU B O 1
ATOM 4463 N N . ARG B 1 174 ? -22.027 39.630 -36.765 1.00 12.65 210 ARG B N 1
ATOM 4464 C CA . ARG B 1 174 ? -22.726 39.762 -38.040 1.00 13.20 210 ARG B CA 1
ATOM 4465 C C . ARG B 1 174 ? -22.876 41.239 -38.453 1.00 13.26 210 ARG B C 1
ATOM 4466 O O . ARG B 1 174 ? -23.899 41.864 -38.210 1.00 12.96 210 ARG B O 1
ATOM 4474 N N . ALA B 1 175 ? -21.825 41.779 -39.069 1.00 13.83 211 ALA B N 1
ATOM 4475 C CA . ALA B 1 175 ? -21.800 43.156 -39.593 1.00 14.43 211 ALA B CA 1
ATOM 4476 C C . ALA B 1 175 ? -22.904 43.426 -40.611 1.00 15.19 211 ALA B C 1
ATOM 4477 O O . ALA B 1 175 ? -23.375 44.557 -40.740 1.00 14.88 211 ALA B O 1
ATOM 4479 N N . ASP B 1 176 ? -23.305 42.376 -41.327 1.00 16.35 212 ASP B N 1
ATOM 4480 C CA . ASP B 1 176 ? -24.355 42.458 -42.351 1.00 17.45 212 ASP B CA 1
ATOM 4481 C C . ASP B 1 176 ? -25.766 42.613 -41.774 1.00 17.22 212 ASP B C 1
ATOM 4482 O O . ASP B 1 176 ? -26.746 42.678 -42.529 1.00 17.20 212 ASP B O 1
ATOM 4487 N N . ILE B 1 177 ? -25.869 42.693 -40.444 1.00 17.20 213 ILE B N 1
ATOM 4488 C CA . ILE B 1 177 ? -27.139 43.048 -39.781 1.00 17.18 213 ILE B CA 1
ATOM 4489 C C . ILE B 1 177 ? -27.717 44.338 -40.380 1.00 17.51 213 ILE B C 1
ATOM 4490 O O . ILE B 1 177 ? -28.933 44.477 -40.524 1.00 16.87 213 ILE B O 1
ATOM 4495 N N . PHE B 1 178 ? -26.830 45.260 -40.752 1.00 18.45 214 PHE B N 1
ATOM 4496 C CA . PHE B 1 178 ? -27.231 46.544 -41.344 1.00 19.49 214 PHE B CA 1
ATOM 4497 C C . PHE B 1 178 ? -27.624 46.434 -42.817 1.00 20.69 214 PHE B C 1
ATOM 4498 O O . PHE B 1 178 ? -27.967 47.440 -43.451 1.00 21.10 214 PHE B O 1
ATOM 4506 N N . GLU B 1 179 ? -27.567 45.218 -43.356 1.00 21.52 215 GLU B N 1
ATOM 4507 C CA A GLU B 1 179 ? -27.932 44.939 -44.747 0.50 22.32 215 GLU B CA 1
ATOM 4508 C CA B GLU B 1 179 ? -27.975 44.994 -44.739 0.50 22.11 215 GLU B CA 1
ATOM 4509 C C . GLU B 1 179 ? -29.201 44.085 -44.817 1.00 22.24 215 GLU B C 1
ATOM 4510 O O . GLU B 1 179 ? -29.629 43.683 -45.900 1.00 22.83 215 GLU B O 1
ATOM 4521 N N . THR B 1 180 ? -29.783 43.790 -43.656 1.00 22.29 216 THR B N 1
ATOM 4522 C CA . THR B 1 180 ? -31.037 43.044 -43.583 1.00 22.15 216 THR B CA 1
ATOM 4523 C C . THR B 1 180 ? -32.209 44.014 -43.751 1.00 22.66 216 THR B C 1
ATOM 4524 O O . THR B 1 180 ? -31.999 45.178 -44.067 1.00 22.43 216 THR B O 1
ATOM 4528 N N . ASN B 1 181 ? -33.438 43.542 -43.536 1.00 23.28 217 ASN B N 1
ATOM 4529 C CA . ASN B 1 181 ? -34.620 44.410 -43.647 1.00 24.10 217 ASN B CA 1
ATOM 4530 C C . ASN B 1 181 ? -34.977 45.128 -42.345 1.00 23.68 217 ASN B C 1
ATOM 4531 O O . ASN B 1 181 ? -35.992 45.822 -42.276 1.00 24.15 217 ASN B O 1
ATOM 4536 N N . LEU B 1 182 ? -34.154 44.971 -41.309 1.00 22.82 218 LEU B N 1
ATOM 4537 C CA . LEU B 1 182 ? -34.387 45.712 -40.065 1.00 22.00 218 LEU B CA 1
ATOM 4538 C C . LEU B 1 182 ? -34.062 47.188 -40.290 1.00 21.02 218 LEU B C 1
ATOM 4539 O O . LEU B 1 182 ? -33.007 47.493 -40.847 1.00 20.88 218 LEU B O 1
ATOM 4544 N N . PRO B 1 183 ? -34.974 48.108 -39.887 1.00 20.24 219 PRO B N 1
ATOM 4545 C CA . PRO B 1 183 ? -34.673 49.542 -40.046 1.00 19.53 219 PRO B CA 1
ATOM 4546 C C . PRO B 1 183 ? -33.622 50.036 -39.038 1.00 18.72 219 PRO B C 1
ATOM 4547 O O . PRO B 1 183 ? -33.948 50.331 -37.890 1.00 18.52 219 PRO B O 1
ATOM 4551 N N . LEU B 1 184 ? -32.371 50.113 -39.481 1.00 18.00 220 LEU B N 1
ATOM 4552 C CA . LEU B 1 184 ? -31.254 50.483 -38.614 1.00 17.56 220 LEU B CA 1
ATOM 4553 C C . LEU B 1 184 ? -30.361 51.547 -39.242 1.00 17.40 220 LEU B C 1
ATOM 4554 O O . LEU B 1 184 ? -29.215 51.722 -38.829 1.00 17.41 220 LEU B O 1
ATOM 4559 N N . THR B 1 185 ? -30.881 52.257 -40.240 1.00 17.45 221 THR B N 1
ATOM 4560 C CA . THR B 1 185 ? -30.091 53.271 -40.936 1.00 17.47 221 THR B CA 1
ATOM 4561 C C . THR B 1 185 ? -29.560 54.330 -39.966 1.00 16.96 221 THR B C 1
ATOM 4562 O O . THR B 1 185 ? -28.444 54.813 -40.135 1.00 16.78 221 THR B O 1
ATOM 4566 N N . SER B 1 186 ? -30.356 54.660 -38.946 1.00 17.09 222 SER B N 1
ATOM 4567 C CA . SER B 1 186 ? -29.971 55.615 -37.899 1.00 17.29 222 SER B CA 1
ATOM 4568 C C . SER B 1 186 ? -28.663 55.229 -37.219 1.00 17.09 222 SER B C 1
ATOM 4569 O O . SER B 1 186 ? -27.764 56.056 -37.082 1.00 16.76 222 SER B O 1
ATOM 4572 N N . LEU B 1 187 ? -28.569 53.979 -36.771 1.00 17.01 223 LEU B N 1
ATOM 4573 C CA . LEU B 1 187 ? -27.338 53.490 -36.153 1.00 17.19 223 LEU B CA 1
ATOM 4574 C C . LEU B 1 187 ? -26.217 53.271 -37.182 1.00 17.24 223 LEU B C 1
ATOM 4575 O O . LEU B 1 187 ? -25.058 53.562 -36.893 1.00 16.94 223 LEU B O 1
ATOM 4580 N N . LYS B 1 188 ? -26.563 52.780 -38.375 1.00 17.49 224 LYS B N 1
ATOM 4581 C CA A LYS B 1 188 ? -25.580 52.589 -39.445 0.50 17.88 224 LYS B CA 1
ATOM 4582 C CA B LYS B 1 188 ? -25.575 52.587 -39.444 0.50 17.91 224 LYS B CA 1
ATOM 4583 C C . LYS B 1 188 ? -24.801 53.876 -39.734 1.00 18.11 224 LYS B C 1
ATOM 4584 O O . LYS B 1 188 ? -23.585 53.840 -39.944 1.00 18.12 224 LYS B O 1
ATOM 4595 N N . ARG B 1 189 ? -25.496 55.014 -39.735 1.00 18.22 225 ARG B N 1
ATOM 4596 C CA . ARG B 1 189 ? -24.829 56.296 -39.978 1.00 18.99 225 ARG B CA 1
ATOM 4597 C C . ARG B 1 189 ? -23.776 56.623 -38.925 1.00 18.85 225 ARG B C 1
ATOM 4598 O O . ARG B 1 189 ? -22.774 57.269 -39.224 1.00 18.94 225 ARG B O 1
ATOM 4606 N N . VAL B 1 190 ? -24.007 56.196 -37.690 1.00 18.71 226 VAL B N 1
ATOM 4607 C CA . VAL B 1 190 ? -23.031 56.424 -36.630 1.00 19.15 226 VAL B CA 1
ATOM 4608 C C . VAL B 1 190 ? -21.751 55.604 -36.836 1.00 19.23 226 VAL B C 1
ATOM 4609 O O . VAL B 1 190 ? -20.642 56.135 -36.708 1.00 19.30 226 VAL B O 1
ATOM 4613 N N . ILE B 1 191 ? -21.902 54.324 -37.171 1.00 19.26 227 ILE B N 1
ATOM 4614 C CA . ILE B 1 191 ? -20.756 53.406 -37.177 1.00 19.68 227 ILE B CA 1
ATOM 4615 C C . ILE B 1 191 ? -20.357 52.873 -38.553 1.00 19.74 227 ILE B C 1
ATOM 4616 O O . ILE B 1 191 ? -19.540 51.962 -38.655 1.00 18.63 227 ILE B O 1
ATOM 4621 N N . SER B 1 192 ? -20.910 53.468 -39.608 1.00 20.40 228 SER B N 1
ATOM 4622 C CA . SER B 1 192 ? -20.677 52.997 -40.982 1.00 20.73 228 SER B CA 1
ATOM 4623 C C . SER B 1 192 ? -19.198 52.719 -41.297 1.00 20.18 228 SER B C 1
ATOM 4624 O O . SER B 1 192 ? -18.852 51.667 -41.872 1.00 20.82 228 SER B O 1
ATOM 4627 N N . ASN B 1 193 ? -18.329 53.642 -40.898 1.00 19.05 229 ASN B N 1
ATOM 4628 C CA . ASN B 1 193 ? -16.899 53.513 -41.183 1.00 18.50 229 ASN B CA 1
ATOM 4629 C C . ASN B 1 193 ? -16.109 52.756 -40.099 1.00 17.37 229 ASN B C 1
ATOM 4630 O O . ASN B 1 193 ? -14.893 52.577 -40.212 1.00 16.62 229 ASN B O 1
ATOM 4635 N N . ASN B 1 194 ? -16.814 52.297 -39.067 1.00 16.19 230 ASN B N 1
ATOM 4636 C CA . ASN B 1 194 ? -16.174 51.736 -37.873 1.00 15.70 230 ASN B CA 1
ATOM 4637 C C . ASN B 1 194 ? -16.410 50.238 -37.664 1.00 15.41 230 ASN B C 1
ATOM 4638 O O . ASN B 1 194 ? -15.951 49.674 -36.671 1.00 14.78 230 ASN B O 1
ATOM 4643 N N . ILE B 1 195 ? -17.118 49.608 -38.599 1.00 14.56 231 ILE B N 1
ATOM 4644 C CA . ILE B 1 195 ? -17.520 48.208 -38.465 1.00 15.03 231 ILE B CA 1
ATOM 4645 C C . ILE B 1 195 ? -16.537 47.258 -39.142 1.00 14.50 231 ILE B C 1
ATOM 4646 O O . ILE B 1 195 ? -16.108 47.500 -40.277 1.00 13.95 231 ILE B O 1
ATOM 4651 N N . LYS B 1 196 ? -16.197 46.179 -38.436 1.00 14.48 232 LYS B N 1
ATOM 4652 C CA . LYS B 1 196 ? -15.484 45.042 -39.022 1.00 14.51 232 LYS B CA 1
ATOM 4653 C C . LYS B 1 196 ? -16.301 43.785 -38.808 1.00 14.31 232 LYS B C 1
ATOM 4654 O O . LYS B 1 196 ? -16.824 43.557 -37.723 1.00 14.26 232 LYS B O 1
ATOM 4660 N N . GLN B 1 197 ? -16.395 42.963 -39.844 1.00 14.14 233 GLN B N 1
ATOM 4661 C CA . GLN B 1 197 ? -16.965 41.624 -39.723 1.00 14.09 233 GLN B CA 1
ATOM 4662 C C . GLN B 1 197 ? -15.933 40.711 -39.066 1.00 13.67 233 GLN B C 1
ATOM 4663 O O . GLN B 1 197 ? -14.825 40.569 -39.587 1.00 13.88 233 GLN B O 1
ATOM 4669 N N . MET B 1 198 ? -16.295 40.098 -37.933 1.00 13.35 234 MET B N 1
ATOM 4670 C CA . MET B 1 198 ? -15.456 39.075 -37.298 1.00 13.38 234 MET B CA 1
ATOM 4671 C C . MET B 1 198 ? -15.084 38.009 -38.308 1.00 13.73 234 MET B C 1
ATOM 4672 O O . MET B 1 198 ? -15.948 37.544 -39.065 1.00 13.85 234 MET B O 1
ATOM 4677 N N . LYS B 1 199 ? -13.803 37.643 -38.316 1.00 14.09 235 LYS B N 1
ATOM 4678 C CA . LYS B 1 199 ? -13.257 36.668 -39.262 1.00 14.99 235 LYS B CA 1
ATOM 4679 C C . LYS B 1 199 ? -12.911 35.369 -38.539 1.00 14.66 235 LYS B C 1
ATOM 4680 O O . LYS B 1 199 ? -12.513 35.377 -37.376 1.00 14.00 235 LYS B O 1
ATOM 4686 N N . TRP B 1 200 ? -13.077 34.250 -39.236 1.00 14.82 236 TRP B N 1
ATOM 4687 C CA . TRP B 1 200 ? -12.872 32.938 -38.628 1.00 14.84 236 TRP B CA 1
ATOM 4688 C C . TRP B 1 200 ? -11.886 32.079 -39.423 1.00 14.89 236 TRP B C 1
ATOM 4689 O O . TRP B 1 200 ? -11.745 30.891 -39.181 1.00 14.60 236 TRP B O 1
ATOM 4700 N N . ASP B 1 201 ? -11.179 32.709 -40.348 1.00 15.91 237 ASP B N 1
ATOM 4701 C CA . ASP B 1 201 ? -10.314 31.986 -41.282 1.00 16.77 237 ASP B CA 1
ATOM 4702 C C . ASP B 1 201 ? -8.827 32.248 -41.049 1.00 16.44 237 ASP B C 1
ATOM 4703 O O . ASP B 1 201 ? -8.017 32.003 -41.937 1.00 16.55 237 ASP B O 1
ATOM 4708 N N . TYR B 1 202 ? -8.467 32.756 -39.871 1.00 16.65 238 TYR B N 1
ATOM 4709 C CA . TYR B 1 202 ? -7.054 33.059 -39.579 1.00 17.11 238 TYR B CA 1
ATOM 4710 C C . TYR B 1 202 ? -6.136 31.853 -39.735 1.00 17.36 238 TYR B C 1
ATOM 4711 O O . TYR B 1 202 ? -4.971 32.007 -40.112 1.00 17.32 238 TYR B O 1
ATOM 4720 N N . PHE B 1 203 ? -6.658 30.660 -39.441 1.00 17.55 239 PHE B N 1
ATOM 4721 C CA . PHE B 1 203 ? -5.877 29.426 -39.546 1.00 18.33 239 PHE B CA 1
ATOM 4722 C C . PHE B 1 203 ? -5.405 29.087 -40.965 1.00 19.61 239 PHE B C 1
ATOM 4723 O O . PHE B 1 203 ? -4.436 28.344 -41.131 1.00 19.76 239 PHE B O 1
ATOM 4731 N N . THR B 1 204 ? -6.060 29.634 -41.987 1.00 20.66 240 THR B N 1
ATOM 4732 C CA . THR B 1 204 ? -5.583 29.410 -43.353 1.00 21.69 240 THR B CA 1
ATOM 4733 C C . THR B 1 204 ? -4.235 30.092 -43.560 1.00 21.97 240 THR B C 1
ATOM 4734 O O . THR B 1 204 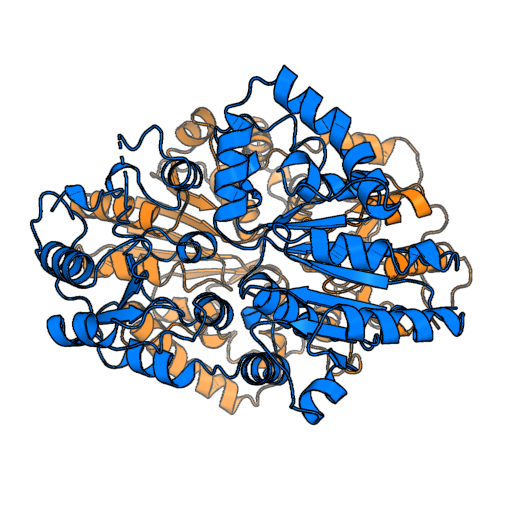? -3.402 29.611 -44.325 1.00 22.31 240 THR B O 1
ATOM 4738 N N . THR B 1 205 ? -4.021 31.193 -42.844 1.00 22.07 241 THR B N 1
ATOM 4739 C CA . THR B 1 205 ? -2.847 32.024 -43.039 1.00 22.39 241 THR B CA 1
ATOM 4740 C C . THR B 1 205 ? -1.784 31.892 -41.928 1.00 21.75 241 THR B C 1
ATOM 4741 O O . THR B 1 205 ? -0.615 32.200 -42.151 1.00 21.95 241 THR B O 1
ATOM 4745 N N . PHE B 1 206 ? -2.187 31.393 -40.759 1.00 20.38 242 PHE B N 1
ATOM 4746 C CA . PHE B 1 206 ? -1.275 31.166 -39.631 1.00 19.31 242 PHE B CA 1
ATOM 4747 C C . PHE B 1 206 ? -0.189 30.138 -39.928 1.00 19.68 242 PHE B C 1
ATOM 4748 O O . PHE B 1 206 ? -0.439 29.121 -40.584 1.00 19.45 242 PHE B O 1
ATOM 4756 N N . ASN B 1 207 ? 1.015 30.399 -39.427 1.00 20.05 243 ASN B N 1
ATOM 4757 C CA . ASN B 1 207 ? 2.064 29.394 -39.457 1.00 20.27 243 ASN B CA 1
ATOM 4758 C C . ASN B 1 207 ? 1.913 28.459 -38.255 1.00 20.88 243 ASN B C 1
ATOM 4759 O O . ASN B 1 207 ? 1.013 28.649 -37.427 1.00 20.13 243 ASN B O 1
ATOM 4764 N N . SER B 1 208 ? 2.790 27.459 -38.154 1.00 21.07 244 SER B N 1
ATOM 4765 C CA . SER B 1 208 ? 2.719 26.456 -37.085 1.00 21.44 244 SER B CA 1
ATOM 4766 C C . SER B 1 208 ? 2.828 27.009 -35.666 1.00 21.12 244 SER B C 1
ATOM 4767 O O . SER B 1 208 ? 2.062 26.602 -34.791 1.00 20.81 244 SER B O 1
ATOM 4770 N N . GLN B 1 209 ? 3.780 27.920 -35.439 1.00 20.65 245 GLN B N 1
ATOM 4771 C CA . GLN B 1 209 ? 3.953 28.552 -34.130 1.00 20.66 245 GLN B CA 1
ATOM 4772 C C . GLN B 1 209 ? 2.708 29.366 -33.716 1.00 19.28 245 GLN B C 1
ATOM 4773 O O . GLN B 1 209 ? 2.343 29.402 -32.542 1.00 18.95 245 GLN B O 1
ATOM 4779 N N . GLN B 1 210 ? 2.044 29.990 -34.687 1.00 18.22 246 GLN B N 1
ATOM 4780 C CA . GLN B 1 210 ? 0.826 30.757 -34.414 1.00 17.40 246 GLN B CA 1
ATOM 4781 C C . GLN B 1 210 ? -0.356 29.881 -34.031 1.00 17.01 246 GLN B C 1
ATOM 4782 O O . GLN B 1 210 ? -1.087 30.195 -33.086 1.00 16.24 246 GLN B O 1
ATOM 4788 N N . LYS B 1 211 ? -0.539 28.790 -34.773 1.00 16.89 247 LYS B N 1
ATOM 4789 C CA . LYS B 1 211 ? -1.559 27.788 -34.465 1.00 17.07 247 LYS B CA 1
ATOM 4790 C C . LYS B 1 211 ? -1.361 27.171 -33.083 1.00 17.56 247 LYS B C 1
ATOM 4791 O O . LYS B 1 211 ? -2.335 26.992 -32.347 1.00 17.31 247 LYS B O 1
ATOM 4797 N N . ASN B 1 212 ? -0.108 26.860 -32.736 1.00 17.72 248 ASN B N 1
ATOM 4798 C CA . ASN B 1 212 ? 0.227 26.300 -31.414 1.00 18.78 248 ASN B CA 1
ATOM 4799 C C . ASN B 1 212 ? -0.009 27.282 -30.281 1.00 18.20 248 ASN B C 1
ATOM 4800 O O . ASN B 1 212 ? -0.395 26.892 -29.178 1.00 18.28 248 ASN B O 1
ATOM 4805 N N . LYS B 1 213 ? 0.215 28.558 -30.564 1.00 17.95 249 LYS B N 1
ATOM 4806 C CA . LYS B 1 213 ? -0.093 29.614 -29.625 1.00 17.61 249 LYS B CA 1
ATOM 4807 C C . LYS B 1 213 ? -1.593 29.652 -29.308 1.00 17.10 249 LYS B C 1
ATOM 4808 O O . LYS B 1 213 ? -1.986 29.809 -28.149 1.00 17.31 249 LYS B O 1
ATOM 4814 N N . PHE B 1 214 ? -2.419 29.504 -30.338 1.00 16.51 250 PHE B N 1
ATOM 4815 C CA . PHE B 1 214 ? -3.867 29.442 -30.166 1.00 16.16 250 PHE B CA 1
ATOM 4816 C C . PHE B 1 214 ? -4.264 28.261 -29.277 1.00 16.09 250 PHE B C 1
ATOM 4817 O O . PHE B 1 214 ? -5.045 28.426 -28.334 1.00 16.17 250 PHE B O 1
ATOM 4825 N N . TYR B 1 215 ? -3.718 27.081 -29.562 1.00 16.38 251 TYR B N 1
ATOM 4826 C CA . TYR B 1 215 ? -3.990 25.898 -28.733 1.00 16.69 251 TYR B CA 1
ATOM 4827 C C . TYR B 1 215 ? -3.595 26.114 -27.280 1.00 17.10 251 TYR B C 1
ATOM 4828 O O . TYR B 1 215 ? -4.300 25.677 -26.371 1.00 17.11 251 TYR B O 1
ATOM 4837 N N . ASN B 1 216 ? -2.473 26.800 -27.083 1.00 17.42 252 ASN B N 1
ATOM 4838 C CA . ASN B 1 216 ? -1.922 27.078 -25.762 1.00 18.40 252 ASN B CA 1
ATOM 4839 C C . ASN B 1 216 ? -2.746 28.086 -24.961 1.00 17.83 252 ASN B C 1
ATOM 4840 O O . ASN B 1 216 ? -2.982 27.889 -23.772 1.00 18.21 252 ASN B O 1
ATOM 4845 N N . PHE B 1 217 ? -3.154 29.170 -25.619 1.00 17.66 253 PHE B N 1
ATOM 4846 C CA . PHE B 1 217 ? -4.052 30.175 -25.039 1.00 17.89 253 PHE B CA 1
ATOM 4847 C C . PHE B 1 217 ? -5.406 29.584 -24.612 1.00 17.55 253 PHE B C 1
ATOM 4848 O O . PHE B 1 217 ? -5.912 29.877 -23.533 1.00 17.16 253 PHE B O 1
ATOM 4856 N N . THR B 1 218 ? -6.002 28.780 -25.489 1.00 17.24 254 THR B N 1
ATOM 4857 C CA . THR B 1 218 ? -7.370 28.280 -25.281 1.00 17.01 254 THR B CA 1
ATOM 4858 C C . THR B 1 218 ? -7.427 26.971 -24.503 1.00 17.49 254 THR B C 1
ATOM 4859 O O . THR B 1 218 ? -8.487 26.601 -23.995 1.00 17.77 254 THR B O 1
ATOM 4863 N N . GLY B 1 219 ? -6.290 26.274 -24.418 1.00 17.58 255 GLY B N 1
ATOM 4864 C CA . GLY B 1 219 ? -6.233 24.932 -23.844 1.00 17.70 255 GLY B CA 1
ATOM 4865 C C . GLY B 1 219 ? -6.989 23.926 -24.695 1.00 17.94 255 GLY B C 1
ATOM 4866 O O . GLY B 1 219 ? -7.373 22.862 -24.220 1.00 17.97 255 GLY B O 1
ATOM 4867 N N . PHE B 1 220 ? -7.220 24.274 -25.957 1.00 17.96 256 PHE B N 1
ATOM 4868 C CA . PHE B 1 220 ? -7.935 23.403 -26.858 1.00 17.61 256 PHE B CA 1
ATOM 4869 C C . PHE B 1 220 ? -7.076 23.013 -28.060 1.00 17.40 256 PHE B C 1
ATOM 4870 O O . PHE B 1 220 ? -6.496 23.874 -28.715 1.00 17.14 256 PHE B O 1
ATOM 4878 N N . ASN B 1 221 ? -7.018 21.714 -28.340 1.00 16.76 257 ASN B N 1
ATOM 4879 C CA . ASN B 1 221 ? -6.353 21.182 -29.524 1.00 16.82 257 ASN B CA 1
ATOM 4880 C C . ASN B 1 221 ? -7.387 20.348 -30.279 1.00 16.57 257 ASN B C 1
ATOM 4881 O O . ASN B 1 221 ? -8.002 19.474 -29.681 1.00 16.19 257 ASN B O 1
ATOM 4886 N N . PRO B 1 222 ? -7.608 20.638 -31.581 1.00 16.58 258 PRO B N 1
ATOM 4887 C CA . PRO B 1 222 ? -8.641 19.954 -32.379 1.00 17.10 258 PRO B CA 1
ATOM 4888 C C . PRO B 1 222 ? -8.337 18.506 -32.826 1.00 17.96 258 PRO B C 1
ATOM 4889 O O . PRO B 1 222 ? -9.181 17.891 -33.503 1.00 17.42 258 PRO B O 1
ATOM 4893 N N . GLU B 1 223 ? -7.172 17.969 -32.451 1.00 18.09 259 GLU B N 1
ATOM 4894 C CA . GLU B 1 223 ? -6.728 16.655 -32.949 1.00 19.46 259 GLU B CA 1
ATOM 4895 C C . GLU B 1 223 ? -7.772 15.568 -32.683 1.00 18.19 259 GLU B C 1
ATOM 4896 O O . GLU B 1 223 ? -8.140 14.828 -33.591 1.00 17.56 259 GLU B O 1
ATOM 4902 N N . LYS B 1 224 ? -8.241 15.499 -31.440 1.00 17.59 260 LYS B N 1
ATOM 4903 C CA . LYS B 1 224 ? -9.175 14.466 -31.003 1.00 17.94 260 LYS B CA 1
ATOM 4904 C C . LYS B 1 224 ? -10.517 14.527 -31.746 1.00 17.50 260 LYS B C 1
ATOM 4905 O O . LYS B 1 224 ? -10.974 13.508 -32.265 1.00 17.13 260 LYS B O 1
ATOM 4911 N N . ILE B 1 225 ? -11.133 15.712 -31.802 1.00 17.11 261 ILE B N 1
ATOM 4912 C CA . ILE B 1 225 ? -12.397 15.881 -32.531 1.00 17.16 261 ILE B CA 1
ATOM 4913 C C . ILE B 1 225 ? -12.270 15.617 -34.041 1.00 16.99 261 ILE B C 1
ATOM 4914 O O . ILE B 1 225 ? -13.198 15.086 -34.649 1.00 16.48 261 ILE B O 1
ATOM 4919 N N . LYS B 1 226 ? -11.135 15.989 -34.637 1.00 16.99 262 LYS B N 1
ATOM 4920 C CA . LYS B 1 226 ? -10.932 15.741 -36.069 1.00 17.72 262 LYS B CA 1
ATOM 4921 C C . LYS B 1 226 ? -10.804 14.239 -36.319 1.00 17.55 262 LYS B C 1
ATOM 4922 O O . LYS B 1 226 ? -11.339 13.720 -37.298 1.00 17.42 262 LYS B O 1
ATOM 4928 N N . GLU B 1 227 ? -10.128 13.535 -35.412 1.00 17.64 263 GLU B N 1
ATOM 4929 C CA . GLU B 1 227 ? -10.087 12.070 -35.469 1.00 18.05 263 GLU B CA 1
ATOM 4930 C C . GLU B 1 227 ? -11.480 11.464 -35.338 1.00 17.67 263 GLU B C 1
ATOM 4931 O O . GLU B 1 227 ? -11.822 10.541 -36.075 1.00 17.78 263 GLU B O 1
ATOM 4937 N N . GLN B 1 228 ? -12.286 11.989 -34.414 1.00 16.86 264 GLN B N 1
ATOM 4938 C CA . GLN B 1 228 ? -13.652 11.478 -34.227 1.00 17.00 264 GLN B CA 1
ATOM 4939 C C . GLN B 1 228 ? -14.529 11.686 -35.469 1.00 16.84 264 GLN B C 1
ATOM 4940 O O . GLN B 1 228 ? -15.337 10.817 -35.817 1.00 16.27 264 GLN B O 1
ATOM 4946 N N . TYR B 1 229 ? -14.362 12.837 -36.125 1.00 16.56 265 TYR B N 1
ATOM 4947 C CA . TYR B 1 229 ? -15.122 13.165 -37.328 1.00 16.61 265 TYR B CA 1
ATOM 4948 C C . TYR B 1 229 ? -14.912 12.139 -38.438 1.00 17.11 265 TYR B C 1
ATOM 4949 O O . TYR B 1 229 ? -15.824 11.858 -39.206 1.00 16.87 265 TYR B O 1
ATOM 4958 N N . LYS B 1 230 ? -13.708 11.583 -38.531 1.00 17.29 266 LYS B N 1
ATOM 4959 C CA . LYS B 1 230 ? -13.408 10.689 -39.643 1.00 18.06 266 LYS B CA 1
ATOM 4960 C C . LYS B 1 230 ? -13.399 9.205 -39.264 1.00 17.74 266 LYS B C 1
ATOM 4961 O O . LYS B 1 230 ? -13.138 8.370 -40.113 1.00 17.36 266 LYS B O 1
ATOM 4967 N N . ALA B 1 231 ? -13.696 8.880 -38.004 1.00 18.09 267 ALA B N 1
ATOM 4968 C CA . ALA B 1 231 ? -13.699 7.479 -37.551 1.00 19.00 267 ALA B CA 1
ATOM 4969 C C . ALA B 1 231 ? -14.628 6.616 -38.413 1.00 19.49 267 ALA B C 1
ATOM 4970 O O . ALA B 1 231 ? -14.293 5.485 -38.770 1.00 20.08 267 ALA B O 1
ATOM 4972 N N . SER B 1 232 ? -15.779 7.181 -38.755 1.00 19.83 268 SER B N 1
ATOM 4973 C CA . SER B 1 232 ? -16.782 6.541 -39.585 1.00 20.54 268 SER B CA 1
ATOM 4974 C C . SER B 1 232 ? -17.029 7.401 -40.823 1.00 20.87 268 SER B C 1
ATOM 4975 O O . SER B 1 232 ? -16.827 8.615 -40.779 1.00 20.99 268 SER B O 1
ATOM 4978 N N . PRO B 1 233 ? -17.451 6.780 -41.940 1.00 21.10 269 PRO B N 1
ATOM 4979 C CA . PRO B 1 233 ? -17.650 7.574 -43.158 1.00 21.15 269 PRO B CA 1
ATOM 4980 C C . PRO B 1 233 ? -18.967 8.383 -43.222 1.00 20.91 269 PRO B C 1
ATOM 4981 O O . PRO B 1 233 ? -19.183 9.127 -44.191 1.00 21.02 269 PRO B O 1
ATOM 4985 N N . HIS B 1 234 ? -19.837 8.256 -42.219 1.00 20.03 270 HIS B N 1
ATOM 4986 C CA . HIS B 1 234 ? -21.112 8.993 -42.255 1.00 19.39 270 HIS B CA 1
ATOM 4987 C C . HIS B 1 234 ? -20.892 10.483 -41.954 1.00 18.43 270 HIS B C 1
ATOM 4988 O O . HIS B 1 234 ? -19.944 10.851 -41.268 1.00 17.70 270 HIS B O 1
ATOM 4995 N N . GLU B 1 235 ? -21.763 11.328 -42.486 1.00 17.39 271 GLU B N 1
ATOM 4996 C CA . GLU B 1 235 ? -21.674 12.759 -42.236 1.00 17.23 271 GLU B CA 1
ATOM 4997 C C . GLU B 1 235 ? -21.965 13.099 -40.773 1.00 16.01 271 GLU B C 1
ATOM 4998 O O . GLU B 1 235 ? -22.675 12.368 -40.086 1.00 15.58 271 GLU B O 1
ATOM 5004 N N . ASN B 1 236 ? -21.364 14.191 -40.313 1.00 14.72 272 ASN B N 1
ATOM 5005 C CA . ASN B 1 236 ? -21.322 14.528 -38.902 1.00 13.76 272 ASN B CA 1
ATOM 5006 C C . ASN B 1 236 ? -22.314 15.614 -38.529 1.00 12.96 272 ASN B C 1
ATOM 5007 O O . ASN B 1 236 ? -22.379 16.654 -39.178 1.00 13.04 272 ASN B O 1
ATOM 5012 N N . PHE B 1 237 ? -23.084 15.345 -37.480 1.00 12.11 273 PHE B N 1
ATOM 5013 C CA . PHE B 1 237 ? -24.069 16.268 -36.945 1.00 11.23 273 PHE B CA 1
ATOM 5014 C C . PHE B 1 237 ? -23.713 16.612 -35.496 1.00 11.02 273 PHE B C 1
ATOM 5015 O O . PHE B 1 237 ? -23.460 15.708 -34.687 1.00 10.42 273 PHE B O 1
ATOM 5023 N N . ILE B 1 238 ? -23.686 17.905 -35.174 1.00 10.30 274 ILE B N 1
ATOM 5024 C CA . ILE B 1 238 ? -23.542 18.335 -33.774 1.00 10.04 274 ILE B CA 1
ATOM 5025 C C . ILE B 1 238 ? -24.856 18.925 -33.254 1.00 10.20 274 ILE B C 1
ATOM 5026 O O . ILE B 1 238 ? -25.416 19.862 -33.848 1.00 10.15 274 ILE B O 1
ATOM 5031 N N . PHE B 1 239 ? -25.341 18.359 -32.150 1.00 10.28 275 PHE B N 1
ATOM 5032 C CA . PHE B 1 239 ? -26.456 18.931 -31.395 1.00 10.24 275 PHE B CA 1
ATOM 5033 C C . PHE B 1 239 ? -25.913 19.968 -30.424 1.00 10.70 275 PHE B C 1
ATOM 5034 O O . PHE B 1 239 ? -25.043 19.674 -29.596 1.00 10.23 275 PHE B O 1
ATOM 5042 N N . ILE B 1 240 ? -26.436 21.184 -30.548 1.00 10.48 276 ILE B N 1
ATOM 5043 C CA . ILE B 1 240 ? -26.009 22.294 -29.728 1.00 10.72 276 ILE B CA 1
ATOM 5044 C C . ILE B 1 240 ? -26.904 22.310 -28.49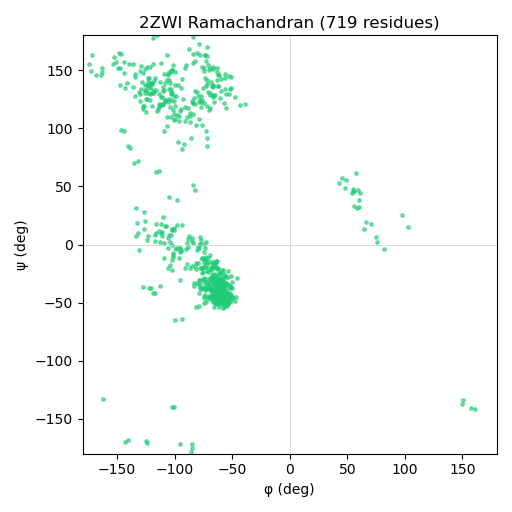7 1.00 10.49 276 ILE B C 1
ATOM 5045 O O . ILE B 1 240 ? -28.075 22.649 -28.586 1.00 9.80 276 ILE B O 1
ATOM 5050 N N . GLY B 1 241 ? -26.352 21.906 -27.356 1.00 10.34 277 GLY B N 1
ATOM 5051 C CA . GLY B 1 241 ? -27.137 21.807 -26.136 1.00 10.08 277 GLY B CA 1
ATOM 5052 C C . GLY B 1 241 ? -27.303 23.156 -25.461 1.00 10.19 277 GLY B C 1
ATOM 5053 O O . GLY B 1 241 ? -26.606 24.113 -25.783 1.00 9.55 277 GLY B O 1
ATOM 5054 N N . THR B 1 242 ? -28.251 23.231 -24.529 1.00 10.20 278 THR B N 1
ATOM 5055 C CA . THR B 1 242 ? -28.440 24.434 -23.735 1.00 10.47 278 THR B CA 1
ATOM 5056 C C . THR B 1 242 ? -28.369 24.074 -22.247 1.00 11.08 278 THR B C 1
ATOM 5057 O O . THR B 1 242 ? -27.965 22.959 -21.890 1.00 10.35 278 THR B O 1
ATOM 5061 N N . ASN B 1 243 ? -28.749 25.011 -21.383 1.00 12.06 279 ASN B N 1
ATOM 5062 C CA . ASN B 1 243 ? -28.791 24.726 -19.947 1.00 13.04 279 ASN B CA 1
ATOM 5063 C C . ASN B 1 243 ? -30.211 24.881 -19.390 1.00 14.06 279 ASN B C 1
ATOM 5064 O O . ASN B 1 243 ? -31.143 25.234 -20.133 1.00 13.94 279 ASN B O 1
ATOM 5069 N N . SER B 1 244 ? -30.366 24.604 -18.092 1.00 14.34 280 SER B N 1
ATOM 5070 C CA . SER B 1 244 ? -31.669 24.522 -17.432 1.00 15.46 280 SER B CA 1
ATOM 5071 C C . SER B 1 244 ? -32.405 25.859 -17.427 1.00 15.82 280 SER B C 1
ATOM 5072 O O . SER B 1 244 ? -33.607 25.908 -17.160 1.00 16.63 280 SER B O 1
ATOM 5075 N N . GLY B 1 245 ? -31.685 26.936 -17.725 1.00 15.98 281 GLY B N 1
ATOM 5076 C CA . GLY B 1 245 ? -32.277 28.254 -17.875 1.00 16.34 281 GLY B CA 1
ATOM 5077 C C . GLY B 1 245 ? -33.245 28.312 -19.046 1.00 16.88 281 GLY B C 1
ATOM 5078 O O . GLY B 1 245 ? -34.162 29.126 -19.057 1.00 17.64 281 GLY B O 1
ATOM 5079 N N . THR B 1 246 ? -33.046 27.426 -20.023 1.00 16.53 282 THR B N 1
ATOM 5080 C CA . THR B 1 246 ? -33.799 27.422 -21.278 1.00 15.66 282 THR B CA 1
ATOM 5081 C C . THR B 1 246 ? -34.609 26.142 -21.445 1.00 15.06 282 THR B C 1
ATOM 5082 O O . THR B 1 246 ? -35.746 26.187 -21.906 1.00 14.65 282 THR B O 1
ATOM 5086 N N . ALA B 1 247 ? -34.007 25.002 -21.093 1.00 14.09 283 ALA B N 1
ATOM 5087 C CA . ALA B 1 247 ? -34.630 23.693 -21.328 1.00 13.83 283 ALA B CA 1
ATOM 5088 C C . ALA B 1 247 ? -34.158 22.635 -20.336 1.00 13.01 283 ALA B C 1
ATOM 5089 O O . ALA B 1 247 ? -33.073 22.740 -19.778 1.00 13.16 283 ALA B O 1
ATOM 5091 N N . THR B 1 248 ? -34.987 21.618 -20.124 1.00 13.28 284 THR B N 1
ATOM 5092 C CA . THR B 1 248 ? -34.639 20.479 -19.273 1.00 12.99 284 THR B CA 1
ATOM 5093 C C . THR B 1 248 ? -33.841 19.484 -20.107 1.00 13.34 284 THR B C 1
ATOM 5094 O O . THR B 1 248 ? -33.850 19.555 -21.342 1.00 12.37 284 THR B O 1
ATOM 5098 N N . ALA B 1 249 ? -33.166 18.550 -19.435 1.00 13.77 285 ALA B N 1
ATOM 5099 C CA . ALA B 1 249 ? -32.499 17.441 -20.120 1.00 14.27 285 ALA B CA 1
ATOM 5100 C C . ALA B 1 249 ? -33.512 16.600 -20.919 1.00 14.69 285 ALA B C 1
ATOM 5101 O O . ALA B 1 249 ? -33.216 16.174 -22.031 1.00 13.87 285 ALA B O 1
ATOM 5103 N N . GLU B 1 250 ? -34.707 16.391 -20.357 1.00 14.78 286 GLU B N 1
ATOM 5104 C CA . GLU B 1 250 ? -35.710 15.547 -20.999 1.00 15.55 286 GLU B CA 1
ATOM 5105 C C . GLU B 1 250 ? -36.272 16.181 -22.265 1.00 14.66 286 GLU B C 1
ATOM 5106 O O . GLU B 1 250 ? -36.520 15.481 -23.245 1.00 15.02 286 GLU B O 1
ATOM 5112 N N . GLN B 1 251 ? -36.440 17.500 -22.262 1.00 13.86 287 GLN B N 1
ATOM 5113 C CA . GLN B 1 251 ? -36.850 18.191 -23.487 1.00 13.16 287 GLN B CA 1
ATOM 5114 C C . GLN B 1 251 ? -35.818 17.996 -24.603 1.00 12.67 287 GLN B C 1
ATOM 5115 O O . GLN B 1 251 ? -36.182 17.759 -25.744 1.00 11.96 287 GLN B O 1
ATOM 5121 N N . GLN B 1 252 ? -34.534 18.073 -24.268 1.00 12.44 288 GLN B N 1
ATOM 5122 C CA . GLN B 1 252 ? -33.486 17.886 -25.280 1.00 12.85 288 GLN B CA 1
ATOM 5123 C C . GLN B 1 252 ? -33.390 16.426 -25.741 1.00 13.33 288 GLN B C 1
ATOM 5124 O O . GLN B 1 252 ? -33.196 16.157 -26.931 1.00 13.59 288 GLN B O 1
ATOM 5130 N N . ILE B 1 253 ? -33.575 15.493 -24.811 1.00 13.45 289 ILE B N 1
ATOM 5131 C CA . ILE B 1 253 ? -33.680 14.064 -25.148 1.00 13.90 289 ILE B CA 1
ATOM 5132 C C . ILE B 1 253 ? -34.851 13.805 -26.116 1.00 14.38 289 ILE B C 1
ATOM 5133 O O . ILE B 1 253 ? -34.719 13.059 -27.102 1.00 14.69 289 ILE B O 1
ATOM 5138 N N . ASP B 1 254 ? -35.996 14.419 -25.823 1.00 14.65 290 ASP B N 1
ATOM 5139 C CA . ASP B 1 254 ? -37.180 14.312 -26.679 1.00 15.16 290 ASP B CA 1
ATOM 5140 C C . ASP B 1 254 ? -36.972 14.904 -28.077 1.00 14.69 290 ASP B C 1
ATOM 5141 O O . ASP B 1 254 ? -37.420 14.327 -29.070 1.00 14.61 290 ASP B O 1
ATOM 5146 N N . ILE B 1 255 ? -36.314 16.061 -28.147 1.00 14.30 291 ILE B N 1
ATOM 5147 C CA . ILE B 1 255 ? -35.968 16.668 -29.436 1.00 14.17 291 ILE B CA 1
ATOM 5148 C C . ILE B 1 255 ? -35.147 15.688 -30.290 1.00 14.06 291 ILE B C 1
ATOM 5149 O O . ILE B 1 255 ? -35.460 15.468 -31.464 1.00 13.94 291 ILE B O 1
ATOM 5154 N N . LEU B 1 256 ? -34.107 15.103 -29.695 1.00 13.84 292 LEU B N 1
ATOM 5155 C CA . LEU B 1 256 ? -33.259 14.125 -30.390 1.00 14.08 292 LEU B CA 1
ATOM 5156 C C . LEU B 1 256 ? -34.023 12.878 -30.860 1.00 14.28 292 LEU B C 1
ATOM 5157 O O . LEU B 1 256 ? -33.837 12.428 -31.990 1.00 14.24 292 LEU B O 1
ATOM 5162 N N . THR B 1 257 ? -34.880 12.339 -29.992 1.00 14.69 293 THR B N 1
ATOM 5163 C CA . THR B 1 257 ? -35.743 11.214 -30.352 1.00 14.78 293 THR B CA 1
ATOM 5164 C C . THR B 1 257 ? -36.581 11.596 -31.569 1.00 15.08 293 THR B C 1
ATOM 5165 O O . THR B 1 257 ? -36.637 10.860 -32.545 1.00 14.43 293 THR B O 1
ATOM 5169 N N . GLU B 1 258 ? -37.203 12.771 -31.508 1.00 15.57 294 GLU B N 1
ATOM 5170 C CA . GLU B 1 258 ? -37.996 13.287 -32.621 1.00 16.13 294 GLU B CA 1
ATOM 5171 C C . GLU B 1 258 ? -37.176 13.430 -33.907 1.00 15.93 294 GLU B C 1
ATOM 5172 O O . GLU B 1 258 ? -37.617 12.992 -34.975 1.00 15.85 294 GLU B O 1
ATOM 5178 N N . ALA B 1 259 ? -35.980 14.015 -33.795 1.00 15.87 295 ALA B N 1
ATOM 5179 C CA . ALA B 1 259 ? -35.093 14.256 -34.942 1.00 16.22 295 ALA B CA 1
ATOM 5180 C C . ALA B 1 259 ? -34.639 12.987 -35.669 1.00 16.94 295 ALA B C 1
ATOM 5181 O O . ALA B 1 259 ? -34.371 13.008 -36.877 1.00 16.36 295 ALA B O 1
ATOM 5183 N N . LYS B 1 260 ? -34.542 11.889 -34.926 1.00 17.87 296 LYS B N 1
ATOM 5184 C CA . LYS B 1 260 ? -34.075 10.626 -35.478 1.00 18.91 296 LYS B CA 1
ATOM 5185 C C . LYS B 1 260 ? -35.153 9.954 -36.342 1.00 19.50 296 LYS B C 1
ATOM 5186 O O . LYS B 1 260 ? -34.871 9.000 -37.066 1.00 19.82 296 LYS B O 1
ATOM 5192 N N . LYS B 1 261 ? -36.378 10.466 -36.264 1.00 20.08 297 LYS B N 1
ATOM 5193 C CA . LYS B 1 261 ? -37.507 9.900 -36.989 1.00 20.76 297 LYS B CA 1
ATOM 5194 C C . LYS B 1 261 ? -37.436 10.232 -38.474 1.00 21.28 297 LYS B C 1
ATOM 5195 O O . LYS B 1 261 ? -36.917 11.284 -38.855 1.00 21.20 297 LYS B O 1
ATOM 5201 N N . PRO B 1 262 ? -37.959 9.327 -39.320 1.00 21.99 298 PRO B N 1
ATOM 5202 C CA . PRO B 1 262 ? -37.997 9.608 -40.743 1.00 22.17 298 PRO B CA 1
ATOM 5203 C C . PRO B 1 262 ? -39.181 10.490 -41.108 1.00 22.55 298 PRO B C 1
ATOM 5204 O O . PRO B 1 262 ? -39.150 11.145 -42.145 1.00 22.67 298 PRO B O 1
ATOM 5208 N N . ASP B 1 263 ? -40.202 10.512 -40.248 1.00 22.86 299 ASP B N 1
ATOM 5209 C CA . ASP B 1 263 ? -41.537 10.997 -40.618 1.00 23.42 299 ASP B CA 1
ATOM 5210 C C . ASP B 1 263 ? -42.098 12.084 -39.697 1.00 23.35 299 ASP B C 1
ATOM 5211 O O . ASP B 1 263 ? -43.325 12.213 -39.563 1.00 22.94 299 ASP B O 1
ATOM 5216 N N . SER B 1 264 ? -41.215 12.865 -39.068 1.00 22.80 300 SER B N 1
ATOM 5217 C CA . SER B 1 264 ? -41.657 13.855 -38.094 1.00 22.61 300 SER B CA 1
ATOM 5218 C C . SER B 1 264 ? -42.396 14.982 -38.797 1.00 22.64 300 SER B C 1
ATOM 5219 O O . SER B 1 264 ? -41.913 15.502 -39.809 1.00 22.97 300 SER B O 1
ATOM 5222 N N . PRO B 1 265 ? -43.591 15.340 -38.291 1.00 22.39 301 PRO B N 1
ATOM 5223 C CA . PRO B 1 265 ? -44.257 16.548 -38.776 1.00 22.05 301 PRO B CA 1
ATOM 5224 C C . PRO B 1 265 ? -43.578 17.812 -38.246 1.00 21.58 301 PRO B C 1
ATOM 5225 O O . PRO B 1 265 ? -43.757 18.890 -38.824 1.00 21.78 301 PRO B O 1
ATOM 5229 N N . ILE B 1 266 ? -42.808 17.661 -37.162 1.00 20.89 302 ILE B N 1
ATOM 5230 C CA . ILE B 1 266 ? -42.130 18.769 -36.475 1.00 19.91 302 ILE B CA 1
ATOM 5231 C C . ILE B 1 266 ? -40.702 18.945 -37.003 1.00 19.53 302 ILE B C 1
ATOM 5232 O O . ILE B 1 266 ? -40.371 19.982 -37.590 1.00 19.42 302 ILE B O 1
ATOM 5237 N N . ILE B 1 267 ? -39.858 17.934 -36.794 1.00 18.58 303 ILE B N 1
ATOM 5238 C CA . ILE B 1 267 ? -38.478 17.971 -37.287 1.00 17.76 303 ILE B CA 1
ATOM 5239 C C . ILE B 1 267 ? -38.399 17.300 -38.666 1.00 17.91 303 ILE B C 1
ATOM 5240 O O . ILE B 1 267 ? -38.045 16.122 -38.785 1.00 17.36 303 ILE B O 1
ATOM 5245 N N . THR B 1 268 ? -38.739 18.069 -39.699 1.00 18.31 304 THR B N 1
ATOM 5246 C CA . THR B 1 268 ? -38.798 17.563 -41.074 1.00 19.10 304 THR B CA 1
ATOM 5247 C C . THR B 1 268 ? -37.416 17.272 -41.677 1.00 19.00 304 THR B C 1
ATOM 5248 O O . THR B 1 268 ? -37.300 16.513 -42.636 1.00 18.89 304 THR B O 1
ATOM 5252 N N . ASN B 1 269 ? -36.371 17.873 -41.105 1.00 19.12 305 ASN B N 1
ATOM 5253 C CA . ASN B 1 269 ? -34.999 17.581 -41.501 1.00 19.09 305 ASN B CA 1
ATOM 5254 C C . ASN B 1 269 ? -34.380 16.568 -40.563 1.00 18.90 305 ASN B C 1
ATOM 5255 O O . ASN B 1 269 ? -33.743 16.934 -39.566 1.00 18.80 305 ASN B O 1
ATOM 5260 N N . SER B 1 270 ? -34.576 15.295 -40.890 1.00 18.07 306 SER B N 1
ATOM 5261 C CA . SER B 1 270 ? -34.130 14.199 -40.039 1.00 17.88 306 SER B CA 1
ATOM 5262 C C . SER B 1 270 ? -32.611 14.156 -39.863 1.00 17.11 306 SER B C 1
ATOM 5263 O O . SER B 1 270 ? -31.866 14.525 -40.775 1.00 16.95 306 SER B O 1
ATOM 5266 N N . ILE B 1 271 ? -32.174 13.684 -38.694 1.00 16.34 307 ILE B N 1
ATOM 5267 C CA . ILE B 1 271 ? -30.752 13.415 -38.430 1.00 15.83 307 ILE B CA 1
ATOM 5268 C C . ILE B 1 271 ? -30.443 11.916 -38.513 1.00 16.39 307 ILE B C 1
ATOM 5269 O O . ILE B 1 271 ? -29.363 11.468 -38.108 1.00 15.34 307 ILE B O 1
ATOM 5274 N N . GLN B 1 272 ? -31.400 11.154 -39.052 1.00 16.89 308 GLN B N 1
ATOM 5275 C CA . GLN B 1 272 ? -31.237 9.711 -39.267 1.00 18.11 308 GLN B CA 1
ATOM 5276 C C . GLN B 1 272 ? -29.999 9.424 -40.121 1.00 17.72 308 GLN B C 1
ATOM 5277 O O . GLN B 1 272 ? -29.765 10.096 -41.128 1.00 17.64 308 GLN B O 1
ATOM 5283 N N . GLY B 1 273 ? -29.189 8.455 -39.695 1.00 17.66 309 GLY B N 1
ATOM 5284 C CA . GLY B 1 273 ? -28.003 8.043 -40.461 1.00 17.66 309 GLY B CA 1
ATOM 5285 C C . GLY B 1 273 ? -26.744 8.896 -40.305 1.00 17.53 309 GLY B C 1
ATOM 5286 O O . GLY B 1 273 ? -25.694 8.580 -40.866 1.00 17.58 309 GLY B O 1
ATOM 5287 N N . LEU B 1 274 ? -26.844 9.981 -39.545 1.00 16.66 310 LEU B N 1
ATOM 5288 C CA . LEU B 1 274 ? -25.690 10.827 -39.295 1.00 15.80 310 LEU B CA 1
ATOM 5289 C C . LEU B 1 274 ? -24.982 10.365 -38.037 1.00 15.17 310 LEU B C 1
ATOM 5290 O O . LEU B 1 274 ? -25.590 9.771 -37.152 1.00 14.69 310 LEU B O 1
ATOM 5295 N N . ASP B 1 275 ? -23.681 10.616 -37.982 1.00 14.74 311 ASP B N 1
ATOM 5296 C CA . ASP B 1 275 ? -22.919 10.393 -36.771 1.00 14.58 311 ASP B CA 1
ATOM 5297 C C . ASP B 1 275 ? -23.221 11.554 -35.849 1.00 14.80 311 ASP B C 1
ATOM 5298 O O . ASP B 1 275 ? -23.046 12.708 -36.232 1.00 14.61 311 ASP B O 1
ATOM 5303 N N . LEU B 1 276 ? -23.682 11.245 -34.645 1.00 14.85 312 LEU B N 1
ATOM 5304 C CA . LEU B 1 276 ? -24.179 12.271 -33.732 1.00 15.29 312 LEU B CA 1
ATOM 5305 C C . LEU B 1 276 ? -23.182 12.665 -32.654 1.00 14.84 312 LEU B C 1
ATOM 5306 O O . LEU B 1 276 ? -22.650 11.818 -31.935 1.00 15.23 312 LEU B O 1
ATOM 5311 N N . PHE B 1 277 ? -22.952 13.968 -32.555 1.00 13.74 313 PHE B N 1
ATOM 5312 C CA . PHE B 1 277 ? -22.043 14.548 -31.581 1.00 13.56 313 PHE B CA 1
ATOM 5313 C C . PHE B 1 277 ? -22.900 15.458 -30.697 1.00 13.11 313 PHE B C 1
ATOM 5314 O O . PHE B 1 277 ? -23.827 16.103 -31.184 1.00 12.66 313 PHE B O 1
ATOM 5322 N N . PHE B 1 278 ? -22.621 15.472 -29.400 1.00 12.42 314 PHE B N 1
ATOM 5323 C CA . PHE B 1 278 ? -23.304 16.379 -28.492 1.00 11.78 314 PHE B CA 1
ATOM 5324 C C . PHE B 1 278 ? -22.332 17.451 -28.015 1.00 11.55 314 PHE B C 1
ATOM 5325 O O . PHE B 1 278 ? -21.294 17.140 -27.424 1.00 11.67 314 PHE B O 1
ATOM 5333 N N . LYS B 1 279 ? -22.657 18.710 -28.280 1.00 10.81 315 LYS B N 1
ATOM 5334 C CA . LYS B 1 279 ? -21.888 19.795 -27.705 1.00 10.42 315 LYS B CA 1
ATOM 5335 C C . LYS B 1 279 ? -22.717 20.509 -26.648 1.00 10.04 315 LYS B C 1
ATOM 5336 O O . LYS B 1 279 ? -23.552 21.369 -26.967 1.00 10.42 315 LYS B O 1
ATOM 5342 N N . GLY B 1 280 ? -22.477 20.139 -25.394 1.00 9.67 316 GLY B N 1
ATOM 5343 C CA . GLY B 1 280 ? -23.178 20.719 -24.257 1.00 9.97 316 GLY B CA 1
ATOM 5344 C C . GLY B 1 280 ? -22.796 22.172 -24.002 1.00 10.15 316 GLY B C 1
ATOM 5345 O O . GLY B 1 280 ? -21.680 22.599 -24.333 1.00 10.25 316 GLY B O 1
ATOM 5346 N N . HIS B 1 281 ? -23.737 22.923 -23.429 1.00 9.69 317 HIS B N 1
ATOM 5347 C CA . HIS B 1 281 ? -23.506 24.282 -22.965 1.00 10.07 317 HIS B CA 1
ATOM 5348 C C . HIS B 1 281 ? -22.448 24.237 -21.863 1.00 9.81 317 HIS B C 1
ATOM 5349 O O . HIS B 1 281 ? -22.512 23.367 -21.027 1.00 9.81 317 HIS B O 1
ATOM 5356 N N . PRO B 1 282 ? -21.463 25.165 -21.872 1.00 10.73 318 PRO B N 1
ATOM 5357 C CA . PRO B 1 282 ? -20.410 25.225 -20.846 1.00 11.17 318 PRO B CA 1
ATOM 5358 C C . PRO B 1 282 ? -20.920 25.283 -19.390 1.00 11.70 318 PRO B C 1
ATOM 5359 O O . PRO B 1 282 ? -20.234 24.832 -18.466 1.00 11.62 318 PRO B O 1
ATOM 5363 N N . SER B 1 283 ? -22.105 25.827 -19.178 1.00 12.40 319 SER B N 1
ATOM 5364 C CA . SER B 1 283 ? -22.608 25.928 -17.805 1.00 13.43 319 SER B CA 1
ATOM 5365 C C . SER B 1 283 ? -23.544 24.782 -17.390 1.00 13.71 319 SER B C 1
ATOM 5366 O O . SER B 1 283 ? -23.800 24.600 -16.184 1.00 14.74 319 SER B O 1
ATOM 5369 N N . ALA B 1 284 ? -23.986 23.969 -18.360 1.00 12.73 320 ALA B N 1
ATOM 5370 C CA . ALA B 1 284 ? -24.953 22.897 -18.099 1.00 12.64 320 ALA B CA 1
ATOM 5371 C C . ALA B 1 284 ? -24.308 21.756 -17.327 1.00 12.68 320 ALA B C 1
ATOM 5372 O O . ALA B 1 284 ? -23.143 21.415 -17.551 1.00 12.77 320 ALA B O 1
ATOM 5374 N N . THR B 1 285 ? -25.075 21.194 -16.404 1.00 12.43 321 THR B N 1
ATOM 5375 C CA . THR B 1 285 ? -24.612 20.115 -15.543 1.00 13.49 321 THR B CA 1
ATOM 5376 C C . THR B 1 285 ? -25.397 18.824 -15.765 1.00 14.15 321 THR B C 1
ATOM 5377 O O . THR B 1 285 ? -25.186 17.837 -15.047 1.00 15.44 321 THR B O 1
ATOM 5381 N N . TYR B 1 286 ? -26.318 18.832 -16.724 1.00 14.20 322 TYR B N 1
ATOM 5382 C CA . TYR B 1 286 ? -27.130 17.641 -16.998 1.00 14.69 322 TYR B CA 1
ATOM 5383 C C . TYR B 1 286 ? -26.786 16.931 -18.307 1.00 15.16 322 TYR B C 1
ATOM 5384 O O . TYR B 1 286 ? -27.568 16.103 -18.785 1.00 14.78 322 TYR B O 1
ATOM 5393 N N . ASN B 1 287 ? -25.615 17.244 -18.865 1.00 15.51 323 ASN B N 1
ATOM 5394 C CA . ASN B 1 287 ? -25.192 16.725 -20.170 1.00 16.49 323 ASN B CA 1
ATOM 5395 C C . ASN B 1 287 ? -25.044 15.210 -20.259 1.00 17.73 323 ASN B C 1
ATOM 5396 O O . ASN B 1 287 ? -25.383 14.609 -21.290 1.00 17.58 323 ASN B O 1
ATOM 5401 N N . GLN B 1 288 ? -24.547 14.588 -19.195 1.00 19.19 324 GLN B N 1
ATOM 5402 C CA . GLN B 1 288 ? -24.407 13.130 -19.190 1.00 20.62 324 GLN B CA 1
ATOM 5403 C C . GLN B 1 288 ? -25.748 12.408 -19.375 1.00 20.93 324 GLN B C 1
ATOM 5404 O O . GLN B 1 288 ? -25.798 11.375 -20.041 1.00 21.63 324 GLN B O 1
ATOM 5410 N N . GLN B 1 289 ? -26.825 12.955 -18.811 1.00 21.15 325 GLN B N 1
ATOM 5411 C CA . GLN B 1 289 ? -28.170 12.388 -19.001 1.00 21.64 325 GLN B CA 1
ATOM 5412 C C . GLN B 1 289 ? -28.631 12.366 -20.456 1.00 21.15 325 GLN B C 1
ATOM 5413 O O . GLN B 1 289 ? -29.333 11.443 -20.876 1.00 21.17 325 GLN B O 1
ATOM 5419 N N . ILE B 1 290 ? -28.287 13.411 -21.204 1.00 20.77 326 ILE B N 1
ATOM 5420 C CA . ILE B 1 290 ? -28.651 13.502 -22.622 1.00 20.34 326 ILE B CA 1
ATOM 5421 C C . ILE B 1 290 ? -27.775 12.568 -23.467 1.00 21.14 326 ILE B C 1
ATOM 5422 O O . ILE B 1 290 ? -28.282 11.838 -24.322 1.00 21.11 326 ILE B O 1
ATOM 5427 N N . ILE B 1 291 ? -26.466 12.595 -23.209 1.00 22.03 327 ILE B N 1
ATOM 5428 C CA . ILE B 1 291 ? -25.471 11.820 -23.960 1.00 22.84 327 ILE B CA 1
ATOM 5429 C C . ILE B 1 291 ? -25.729 10.320 -23.858 1.00 23.58 327 ILE B C 1
ATOM 5430 O O . ILE B 1 291 ? -25.534 9.577 -24.832 1.00 24.12 327 ILE B O 1
ATOM 5435 N N . ASP B 1 292 ? -26.186 9.888 -22.690 1.00 24.06 328 ASP B N 1
ATOM 5436 C CA . ASP B 1 292 ? -26.464 8.482 -22.434 1.00 24.75 328 ASP B CA 1
ATOM 5437 C C . ASP B 1 292 ? -27.740 8.030 -23.126 1.00 24.68 328 ASP B C 1
ATOM 5438 O O . ASP B 1 292 ? -27.740 7.008 -23.821 1.00 25.35 328 ASP B O 1
ATOM 5443 N N . ALA B 1 293 ? -28.823 8.791 -22.939 1.00 24.11 329 ALA B N 1
ATOM 5444 C CA . ALA B 1 293 ? -30.097 8.510 -23.602 1.00 23.36 329 ALA B CA 1
ATOM 5445 C C . ALA B 1 293 ? -29.967 8.328 -25.119 1.00 22.82 329 ALA B C 1
ATOM 5446 O O . ALA B 1 293 ? -30.761 7.607 -25.726 1.00 22.51 329 ALA B O 1
ATOM 5448 N N . HIS B 1 294 ? -28.959 8.959 -25.727 1.00 22.15 330 HIS B N 1
ATOM 5449 C CA . HIS B 1 294 ? -28.796 8.888 -27.183 1.00 21.70 330 HIS B CA 1
ATOM 5450 C C . HIS B 1 294 ? -27.459 8.351 -27.729 1.00 21.82 330 HIS B C 1
ATOM 5451 O O . HIS B 1 294 ? -27.226 8.393 -28.950 1.00 22.22 330 HIS B O 1
ATOM 5458 N N . ASN B 1 295 ? -26.600 7.839 -26.849 1.00 21.37 331 ASN B N 1
ATOM 5459 C CA . ASN B 1 295 ? -25.286 7.326 -27.253 1.00 21.13 331 ASN B CA 1
ATOM 5460 C C . ASN B 1 295 ? -24.552 8.255 -28.216 1.00 20.74 331 ASN B C 1
ATOM 5461 O O . ASN B 1 295 ? -24.183 7.850 -29.318 1.00 20.95 331 ASN B O 1
ATOM 5466 N N . MET B 1 296 ? -24.331 9.497 -27.803 1.00 20.02 332 MET B N 1
ATOM 5467 C CA . MET B 1 296 ? -23.699 10.474 -28.686 1.00 19.94 332 MET B CA 1
ATOM 5468 C C . MET B 1 296 ? -22.224 10.667 -28.364 1.00 18.61 332 MET B C 1
ATOM 5469 O O . MET B 1 296 ? -21.791 10.456 -27.228 1.00 18.06 332 MET B O 1
ATOM 5474 N N . ILE B 1 297 ? -21.455 11.086 -29.364 1.00 17.74 333 ILE B N 1
ATOM 5475 C CA . ILE B 1 297 ? -20.060 11.419 -29.116 1.00 17.51 333 ILE B CA 1
ATOM 5476 C C . ILE B 1 297 ? -20.008 12.755 -28.387 1.00 16.71 333 ILE B C 1
ATOM 5477 O O . ILE B 1 297 ? -20.483 13.761 -28.883 1.00 16.66 333 ILE B O 1
ATOM 5482 N N . GLU B 1 298 ? -19.406 12.748 -27.212 1.00 16.07 334 GLU B N 1
ATOM 5483 C CA . GLU B 1 298 ? -19.317 13.936 -26.407 1.00 15.88 334 GLU B CA 1
ATOM 5484 C C . GLU B 1 298 ? -18.200 14.872 -26.868 1.00 14.89 334 GLU B C 1
ATOM 5485 O O . GLU B 1 298 ? -17.061 14.454 -27.056 1.00 14.79 334 GLU B O 1
ATOM 5491 N N . ILE B 1 299 ? -18.550 16.135 -27.090 1.00 13.90 335 ILE B N 1
ATOM 5492 C CA . ILE B 1 299 ? -17.556 17.191 -27.190 1.00 12.88 335 ILE B CA 1
ATOM 5493 C C . ILE B 1 299 ? -17.603 17.888 -25.838 1.00 12.78 335 ILE B C 1
ATOM 5494 O O . ILE B 1 299 ? -18.640 18.425 -25.449 1.00 12.76 335 ILE B O 1
ATOM 5499 N N . TYR B 1 300 ? -16.502 17.817 -25.097 1.00 12.63 336 TYR B N 1
ATOM 5500 C CA . TYR B 1 300 ? -16.402 18.440 -23.776 1.00 12.73 336 TYR B CA 1
ATOM 5501 C C . TYR B 1 300 ? -17.103 19.806 -23.707 1.00 11.86 336 TYR B C 1
ATOM 5502 O O . TYR B 1 300 ? -16.769 20.738 -24.454 1.00 11.00 336 TYR B O 1
ATOM 5511 N N . ASN B 1 301 ? -18.076 19.916 -22.804 1.00 11.60 337 ASN B N 1
ATOM 5512 C CA . ASN B 1 301 ? -18.985 21.061 -22.799 1.00 11.19 337 ASN B CA 1
ATOM 5513 C C . ASN B 1 301 ? -18.295 22.395 -22.553 1.00 11.29 337 ASN B C 1
ATOM 5514 O O . ASN B 1 301 ? -18.731 23.426 -23.061 1.00 11.25 337 ASN B O 1
ATOM 5519 N N . LYS B 1 302 ? -17.210 22.367 -21.787 1.00 11.95 338 LYS B N 1
ATOM 5520 C CA . LYS B 1 302 ? -16.468 23.586 -21.453 1.00 12.31 338 LYS B CA 1
ATOM 5521 C C . LYS B 1 302 ? -15.773 24.239 -22.646 1.00 12.20 338 LYS B C 1
ATOM 5522 O O . LYS B 1 302 ? -15.457 25.415 -22.593 1.00 11.58 338 LYS B O 1
ATOM 5528 N N . ILE B 1 303 ? -15.557 23.485 -23.722 1.00 12.11 339 ILE B N 1
ATOM 5529 C CA . ILE B 1 303 ? -14.927 24.046 -24.924 1.00 12.23 339 ILE B CA 1
ATOM 5530 C C . ILE B 1 303 ? -15.873 25.034 -25.629 1.00 12.68 339 ILE B C 1
ATOM 5531 O O . ILE B 1 303 ? -16.946 24.645 -26.100 1.00 12.82 339 ILE B O 1
ATOM 5536 N N . PRO B 1 304 ? -15.491 26.322 -25.692 1.00 13.36 340 PRO B N 1
ATOM 5537 C CA . PRO B 1 304 ? -16.312 27.262 -26.444 1.00 13.84 340 PRO B CA 1
ATOM 5538 C C . PRO B 1 304 ? -16.389 26.793 -27.889 1.00 14.20 340 PRO B C 1
ATOM 5539 O O . PRO B 1 304 ? -15.366 26.447 -28.485 1.00 13.63 340 PRO B O 1
ATOM 5543 N N . PHE B 1 305 ? -17.593 26.754 -28.441 1.00 14.32 341 PHE B N 1
ATOM 5544 C CA . PHE B 1 305 ? -17.752 26.345 -29.836 1.00 15.22 341 PHE B CA 1
ATOM 5545 C C . PHE B 1 305 ? -16.913 27.180 -30.823 1.00 15.25 341 PHE B C 1
ATOM 5546 O O . PHE B 1 305 ? -16.549 26.687 -31.889 1.00 15.62 341 PHE B O 1
ATOM 5554 N N . GLU B 1 306 ? -16.630 28.436 -30.467 1.00 15.44 342 GLU B N 1
ATOM 5555 C CA . GLU B 1 306 ? -15.805 29.357 -31.276 1.00 15.60 342 GLU B CA 1
ATOM 5556 C C . GLU B 1 306 ? -14.383 28.843 -31.500 1.00 15.28 342 GLU B C 1
ATOM 5557 O O . GLU B 1 306 ? -13.769 29.153 -32.516 1.00 15.18 342 GLU B O 1
ATOM 5563 N N . ALA B 1 307 ? -13.871 28.072 -30.538 1.00 14.89 343 ALA B N 1
ATOM 5564 C CA . ALA B 1 307 ? -12.593 27.381 -30.676 1.00 14.50 343 ALA B CA 1
ATOM 5565 C C . ALA B 1 307 ? -12.645 26.302 -31.766 1.00 14.38 343 ALA B C 1
ATOM 5566 O O . ALA B 1 307 ? -11.696 26.154 -32.535 1.00 13.53 343 ALA B O 1
ATOM 5568 N N . LEU B 1 308 ? -13.753 25.567 -31.839 1.00 14.33 344 LEU B N 1
ATOM 5569 C CA . LEU B 1 308 ? -13.969 24.609 -32.945 1.00 14.81 344 LEU B CA 1
ATOM 5570 C C . LEU B 1 308 ? -14.027 25.304 -34.299 1.00 14.86 344 LEU B C 1
ATOM 5571 O O . LEU B 1 308 ? -13.525 24.769 -35.296 1.00 15.55 344 LEU B O 1
ATOM 5576 N N . ILE B 1 309 ? -14.661 26.478 -34.342 1.00 14.71 345 ILE B N 1
ATOM 5577 C CA . ILE B 1 309 ? -14.744 27.277 -35.574 1.00 14.36 345 ILE B CA 1
ATOM 5578 C C . ILE B 1 309 ? -13.360 27.798 -35.996 1.00 14.66 345 ILE B C 1
ATOM 5579 O O . ILE B 1 309 ? -12.964 27.664 -37.168 1.00 14.33 345 ILE B O 1
ATOM 5584 N N . MET B 1 310 ? -12.617 28.374 -35.048 1.00 14.70 346 MET B N 1
ATOM 5585 C CA . MET B 1 310 ? -11.315 28.963 -35.394 1.00 15.21 346 MET B CA 1
ATOM 5586 C C . MET B 1 310 ? -10.315 27.911 -35.886 1.00 15.28 346 MET B C 1
ATOM 5587 O O . MET B 1 310 ? -9.538 28.173 -36.817 1.00 15.28 346 MET B O 1
ATOM 5592 N N . THR B 1 311 ? -10.360 26.722 -35.281 1.00 15.25 347 THR B N 1
ATOM 5593 C CA . THR B 1 311 ? -9.446 25.633 -35.638 1.00 15.69 347 THR B CA 1
ATOM 5594 C C . THR B 1 311 ? -9.928 24.804 -36.838 1.00 16.26 347 THR B C 1
ATOM 5595 O O . THR B 1 311 ? -9.323 23.784 -37.167 1.00 16.34 347 THR B O 1
ATOM 5599 N N . ASP B 1 312 ? -11.024 25.229 -37.465 1.00 16.61 348 ASP B N 1
ATOM 5600 C CA . ASP B 1 312 ? -11.586 24.555 -38.632 1.00 17.49 348 ASP B CA 1
ATOM 5601 C C . ASP B 1 312 ? -11.966 23.100 -38.319 1.00 17.14 348 ASP B C 1
ATOM 5602 O O . ASP B 1 312 ? -11.636 22.191 -39.075 1.00 17.59 348 ASP B O 1
ATOM 5607 N N . ALA B 1 313 ? -12.653 22.898 -37.199 1.00 16.48 349 ALA B N 1
ATOM 5608 C CA . ALA B 1 313 ? -13.090 21.577 -36.769 1.00 16.04 349 ALA B CA 1
ATOM 5609 C C . ALA B 1 313 ? -14.610 21.552 -36.771 1.00 15.68 349 ALA B C 1
ATOM 5610 O O . ALA B 1 313 ? -15.239 21.390 -35.735 1.00 15.27 349 ALA B O 1
ATOM 5612 N N . LEU B 1 314 ? -15.184 21.733 -37.953 1.00 15.93 350 LEU B N 1
ATOM 5613 C CA . LEU B 1 314 ? -16.626 21.895 -38.097 1.00 16.37 350 LEU B CA 1
ATOM 5614 C C . LEU B 1 314 ? -17.286 20.608 -38.604 1.00 15.67 350 LEU B C 1
ATOM 5615 O O . LEU B 1 314 ? -16.649 19.838 -39.323 1.00 15.64 350 LEU B O 1
ATOM 5620 N N . PRO B 1 315 ? -18.558 20.365 -38.223 1.00 15.49 351 PRO B N 1
ATOM 5621 C CA . PRO B 1 315 ? -19.293 19.206 -38.755 1.00 15.10 351 PRO B CA 1
ATOM 5622 C C . PRO B 1 315 ? -19.943 19.552 -40.096 1.00 15.05 351 PRO B C 1
ATOM 5623 O O . PRO B 1 315 ? -19.739 20.656 -40.608 1.00 15.01 351 PRO B O 1
ATOM 5627 N N . ASP B 1 316 ? -20.719 18.614 -40.638 1.00 14.49 352 ASP B N 1
ATOM 5628 C CA . ASP B 1 316 ? -21.479 18.799 -41.879 1.00 14.47 352 ASP B CA 1
ATOM 5629 C C . ASP B 1 316 ? -22.800 19.502 -41.622 1.00 13.77 352 ASP B C 1
ATOM 5630 O O . ASP B 1 316 ? -23.291 20.265 -42.464 1.00 13.12 352 ASP B O 1
ATOM 5635 N N . ALA B 1 317 ? -23.365 19.229 -40.448 1.00 12.84 353 ALA B N 1
ATOM 5636 C CA . ALA B 1 317 ? -24.677 19.728 -40.082 1.00 12.23 353 ALA B CA 1
ATOM 5637 C C . ALA B 1 317 ? -24.729 20.049 -38.607 1.00 12.04 353 ALA B C 1
ATOM 5638 O O . ALA B 1 317 ? -23.953 19.493 -37.801 1.00 12.06 353 ALA B O 1
ATOM 5640 N N A VAL B 1 318 ? -25.656 20.934 -38.258 0.50 11.70 354 VAL B N 1
ATOM 5641 N N B VAL B 1 318 ? -25.622 20.971 -38.246 0.50 11.90 354 VAL B N 1
ATOM 5642 C CA A VAL B 1 318 ? -25.850 21.350 -36.884 0.50 11.63 354 VAL B CA 1
ATOM 5643 C CA B VAL B 1 318 ? -25.822 21.388 -36.852 0.50 12.06 354 VAL B CA 1
ATOM 5644 C C A VAL B 1 318 ? -27.360 21.405 -36.606 0.50 11.76 354 VAL B C 1
ATOM 5645 C C B VAL B 1 318 ? -27.319 21.611 -36.585 0.50 12.11 354 VAL B C 1
ATOM 5646 O O A VAL B 1 318 ? -28.171 21.351 -37.536 0.50 11.42 354 VAL B O 1
ATOM 5647 O O B VAL B 1 318 ? -28.086 21.903 -37.507 0.50 12.27 354 VAL B O 1
ATOM 5654 N N . GLY B 1 319 ? -27.727 21.439 -35.329 1.00 11.69 355 GLY B N 1
ATOM 5655 C CA . GLY B 1 319 ? -29.105 21.646 -34.903 1.00 11.93 355 GLY B CA 1
ATOM 5656 C C . GLY B 1 319 ? -29.099 21.697 -33.384 1.00 12.05 355 GLY B C 1
ATOM 5657 O O . GLY B 1 319 ? -28.113 21.308 -32.751 1.00 11.92 355 GLY B O 1
ATOM 5658 N N . GLY B 1 320 ? -30.175 22.184 -32.786 1.00 11.92 356 GLY B N 1
ATOM 5659 C CA . GLY B 1 320 ? -30.261 22.160 -31.331 1.00 12.47 356 GLY B CA 1
ATOM 5660 C C . GLY B 1 320 ? -31.072 23.296 -30.776 1.00 12.70 356 GLY B C 1
ATOM 5661 O O . GLY B 1 320 ? -32.122 23.616 -31.308 1.00 12.79 356 GLY B O 1
ATOM 5662 N N . MET B 1 321 ? -30.571 23.902 -29.701 1.00 12.97 357 MET B N 1
ATOM 5663 C CA . MET B 1 321 ? -31.316 24.908 -28.949 1.00 12.95 357 MET B CA 1
ATOM 5664 C C . MET B 1 321 ? -30.812 26.298 -29.288 1.00 13.64 357 MET B C 1
ATOM 5665 O O . MET B 1 321 ? -29.631 26.459 -29.583 1.00 13.74 357 MET B O 1
ATOM 5670 N N . GLY B 1 322 ? -31.693 27.304 -29.230 1.00 13.61 358 GLY B N 1
ATOM 5671 C CA . GLY B 1 322 ? -31.310 28.686 -29.534 1.00 13.61 358 GLY B CA 1
ATOM 5672 C C . GLY B 1 322 ? -30.098 29.091 -28.709 1.00 13.14 358 GLY B C 1
ATOM 5673 O O . GLY B 1 322 ? -30.090 28.894 -27.492 1.00 13.29 358 GLY B O 1
ATOM 5674 N N . SER B 1 323 ? -29.075 29.641 -29.373 1.00 12.72 359 SER B N 1
ATOM 5675 C CA . SER B 1 323 ? -27.763 29.864 -28.749 1.00 11.89 359 SER B CA 1
ATOM 5676 C C . SER B 1 323 ? -26.946 30.846 -29.557 1.00 12.02 359 SER B C 1
ATOM 5677 O O . SER B 1 323 ? -27.117 30.939 -30.776 1.00 11.90 359 SER B O 1
ATOM 5680 N N . SER B 1 324 ? -26.050 31.561 -28.869 1.00 11.88 360 SER B N 1
ATOM 5681 C CA . SER B 1 324 ? -25.058 32.426 -29.500 1.00 12.38 360 SER B CA 1
ATOM 5682 C C . SER B 1 324 ? -24.142 31.685 -30.477 1.00 12.05 360 SER B C 1
ATOM 5683 O O . SER B 1 324 ? -23.542 32.325 -31.333 1.00 11.92 360 SER B O 1
ATOM 5686 N N . VAL B 1 325 ? -24.018 30.362 -30.316 1.00 12.49 361 VAL B N 1
ATOM 5687 C CA A VAL B 1 325 ? -23.155 29.555 -31.192 0.50 12.88 361 VAL B CA 1
ATOM 5688 C CA B VAL B 1 325 ? -23.189 29.511 -31.183 0.50 12.63 361 VAL B CA 1
ATOM 5689 C C . VAL B 1 325 ? -23.534 29.691 -32.671 1.00 12.82 361 VAL B C 1
ATOM 5690 O O . VAL B 1 325 ? -22.656 29.785 -33.525 1.00 12.41 361 VAL B O 1
ATOM 5697 N N . PHE B 1 326 ? -24.831 29.723 -32.968 1.00 13.02 362 PHE B N 1
ATOM 5698 C CA . PHE B 1 326 ? -25.303 29.796 -34.355 1.00 13.68 362 PHE B CA 1
ATOM 5699 C C . PHE B 1 326 ? -24.926 31.100 -35.052 1.00 14.26 362 PHE B C 1
ATOM 5700 O O . PHE B 1 326 ? -24.987 31.169 -36.284 1.00 15.06 362 PHE B O 1
ATOM 5708 N N . PHE B 1 327 ? -24.548 32.119 -34.279 1.00 14.33 363 PHE B N 1
ATOM 5709 C CA . PHE B 1 327 ? -24.134 33.428 -34.814 1.00 15.19 363 PHE B CA 1
ATOM 5710 C C . PHE B 1 327 ? -22.722 33.470 -35.438 1.00 16.19 363 PHE B C 1
ATOM 5711 O O . PHE B 1 327 ? -22.457 34.271 -36.335 1.00 16.66 363 PHE B O 1
ATOM 5719 N N . SER B 1 328 ? -21.809 32.634 -34.947 1.00 17.20 364 SER B N 1
ATOM 5720 C CA . SER B 1 328 ? -20.449 32.583 -35.491 1.00 18.52 364 SER B CA 1
ATOM 5721 C C . SER B 1 328 ? -20.245 31.390 -36.425 1.00 19.00 364 SER B C 1
ATOM 5722 O O . SER B 1 328 ? -19.234 31.285 -37.120 1.00 19.18 364 SER B O 1
ATOM 5725 N N . LEU B 1 329 ? -21.214 30.490 -36.428 1.00 19.72 365 LEU B N 1
ATOM 5726 C CA . LEU B 1 329 ? -21.173 29.297 -37.253 1.00 20.70 365 LEU B CA 1
ATOM 5727 C C . LEU B 1 329 ? -21.114 29.706 -38.722 1.00 20.77 365 LEU B C 1
ATOM 5728 O O . LEU B 1 329 ? -21.940 30.498 -39.162 1.00 20.76 365 LEU B O 1
ATOM 5733 N N . PRO B 1 330 ? -20.110 29.197 -39.477 1.00 21.12 366 PRO B N 1
ATOM 5734 C CA . PRO B 1 330 ? -20.024 29.420 -40.925 1.00 20.96 366 PRO B CA 1
ATOM 5735 C C . PRO B 1 330 ? -21.270 28.981 -41.689 1.00 20.92 366 PRO B C 1
ATOM 5736 O O . PRO B 1 330 ? -21.885 27.987 -41.324 1.00 20.75 366 PRO B O 1
ATOM 5740 N N . ASN B 1 331 ? -21.612 29.753 -42.727 1.00 20.96 367 ASN B N 1
ATOM 5741 C CA . ASN B 1 331 ? -22.670 29.498 -43.726 1.00 21.04 367 ASN B CA 1
ATOM 5742 C C . ASN B 1 331 ? -22.739 28.113 -44.311 1.00 20.01 367 ASN B C 1
ATOM 5743 O O . ASN B 1 331 ? -23.796 27.677 -44.766 1.00 20.00 367 ASN B O 1
ATOM 5748 N N . THR B 1 332 ? -21.580 27.471 -44.364 1.00 19.12 368 THR B N 1
ATOM 5749 C CA . THR B 1 332 ? -21.372 26.217 -45.074 1.00 18.02 368 THR B CA 1
ATOM 5750 C C . THR B 1 332 ? -21.875 25.008 -44.278 1.00 17.86 368 THR B C 1
ATOM 5751 O O . THR B 1 332 ? -22.038 23.906 -44.829 1.00 17.48 368 THR B O 1
ATOM 5755 N N . VAL B 1 333 ? -22.099 25.218 -42.979 1.00 17.40 369 VAL B N 1
ATOM 5756 C CA . VAL B 1 333 ? -22.670 24.197 -42.118 1.00 16.89 369 VAL B CA 1
ATOM 5757 C C . VAL B 1 333 ? -24.190 24.254 -42.255 1.00 16.63 369 VAL B C 1
ATOM 5758 O O . VAL B 1 333 ? -24.803 25.287 -42.001 1.00 16.68 369 VAL B O 1
ATOM 5762 N N . GLU B 1 334 ? -24.783 23.143 -42.662 1.00 16.21 370 GLU B N 1
ATOM 5763 C CA . GLU B 1 334 ? -26.235 23.031 -42.768 1.00 16.64 370 GLU B CA 1
ATOM 5764 C C . GLU B 1 334 ? -26.943 23.087 -41.400 1.00 16.47 370 GLU B C 1
ATOM 5765 O O . GLU B 1 334 ? -26.631 22.317 -40.493 1.00 16.61 370 GLU B O 1
ATOM 5771 N N . ASN B 1 335 ? -27.912 23.980 -41.272 1.00 15.93 371 ASN B N 1
ATOM 5772 C CA . ASN B 1 335 ? -28.723 24.059 -40.067 1.00 16.42 371 ASN B CA 1
ATOM 5773 C C . ASN B 1 335 ? -30.018 23.269 -40.254 1.00 16.04 371 ASN B C 1
ATOM 5774 O O . ASN B 1 335 ? -30.852 23.620 -41.095 1.00 16.05 371 ASN B O 1
ATOM 5779 N N . LYS B 1 336 ? -30.177 22.197 -39.482 1.00 15.14 372 LYS B N 1
ATOM 5780 C CA . LYS B 1 336 ? -31.350 21.330 -39.630 1.00 14.84 372 LYS B CA 1
ATOM 5781 C C . LYS B 1 336 ? -32.581 21.830 -38.881 1.00 13.95 372 LYS B C 1
ATOM 5782 O O . LYS B 1 336 ? -33.694 21.649 -39.358 1.00 13.58 372 LYS B O 1
ATOM 5788 N N . PHE B 1 337 ? -32.375 22.438 -37.712 1.00 13.00 373 PHE B N 1
ATOM 5789 C CA . PHE B 1 337 ? -33.460 22.953 -36.871 1.00 12.71 373 PHE B CA 1
ATOM 5790 C C . PHE B 1 337 ? -32.873 23.709 -35.677 1.00 12.85 373 PHE B C 1
ATOM 5791 O O . PHE B 1 337 ? -31.735 23.450 -35.273 1.00 12.70 373 PHE B O 1
ATOM 5799 N N . ILE B 1 338 ? -33.650 24.640 -35.122 1.00 12.29 374 ILE B N 1
ATOM 5800 C CA . ILE B 1 338 ? -33.335 25.254 -33.830 1.00 12.02 374 ILE B CA 1
ATOM 5801 C C . ILE B 1 338 ? -34.600 25.281 -32.983 1.00 11.95 374 ILE B C 1
ATOM 5802 O O . ILE B 1 338 ? -35.641 25.755 -33.445 1.00 11.87 374 ILE B O 1
ATOM 5807 N N . PHE B 1 339 ? -34.512 24.761 -31.759 1.00 11.81 375 PHE B N 1
ATOM 5808 C CA . PHE B 1 339 ? -35.621 24.841 -30.794 1.00 12.52 375 PHE B CA 1
ATOM 5809 C C . PHE B 1 339 ? -35.442 26.006 -29.833 1.00 13.14 375 PHE B C 1
ATOM 5810 O O . PHE B 1 339 ? -34.340 26.247 -29.331 1.00 12.51 375 PHE B O 1
ATOM 5818 N N . TYR B 1 340 ? -36.542 26.709 -29.584 1.00 13.80 376 TYR B N 1
ATOM 5819 C CA . TYR B 1 340 ? -36.559 27.839 -28.679 1.00 15.28 376 TYR B CA 1
ATOM 5820 C C . TYR B 1 340 ? -37.583 27.616 -27.575 1.00 16.65 376 TYR B C 1
ATOM 5821 O O . TYR B 1 340 ? -38.646 27.035 -27.804 1.00 16.42 376 TYR B O 1
ATOM 5830 N N . LYS B 1 341 ? -37.249 28.068 -26.375 1.00 18.44 377 LYS B N 1
ATOM 5831 C CA . LYS B 1 341 ? -38.234 28.227 -25.323 1.00 21.07 377 LYS B CA 1
ATOM 5832 C C . LYS B 1 341 ? -38.869 29.593 -25.580 1.00 22.58 377 LYS B C 1
ATOM 5833 O O . LYS B 1 341 ? -38.197 30.633 -25.460 1.00 22.92 377 LYS B O 1
ATOM 5839 N N . SER B 1 342 ? -40.140 29.600 -25.961 1.00 24.07 378 SER B N 1
ATOM 5840 C CA . SER B 1 342 ? -40.811 30.863 -26.238 1.00 26.20 378 SER B CA 1
ATOM 5841 C C . SER B 1 342 ? -42.146 30.953 -25.526 1.00 28.18 378 SER B C 1
ATOM 5842 O O . SER B 1 342 ? -42.956 30.029 -25.588 1.00 28.92 378 SER B O 1
ATOM 5845 N N . ASP B 1 343 ? -42.362 32.079 -24.858 1.00 30.35 379 ASP B N 1
ATOM 5846 C CA . ASP B 1 343 ? -43.593 32.325 -24.113 1.00 32.80 379 ASP B CA 1
ATOM 5847 C C . ASP B 1 343 ? -44.502 33.291 -24.882 1.00 33.97 379 ASP B C 1
ATOM 5848 O O . ASP B 1 343 ? -45.700 33.394 -24.619 1.00 34.72 379 ASP B O 1
ATOM 5853 N N . THR B 1 344 ? -43.908 33.987 -25.841 1.00 35.35 380 THR B N 1
ATOM 5854 C CA . THR B 1 344 ? -44.642 34.785 -26.807 1.00 36.66 380 THR B CA 1
ATOM 5855 C C . THR B 1 344 ? -44.554 33.990 -28.117 1.00 36.91 380 THR B C 1
ATOM 5856 O O . THR B 1 344 ? -43.724 33.076 -28.224 1.00 37.10 380 THR B O 1
ATOM 5860 N N . ASP B 1 345 ? -45.406 34.275 -29.102 1.00 37.38 381 ASP B N 1
ATOM 5861 C CA . ASP B 1 345 ? -45.282 33.539 -30.371 1.00 37.65 381 ASP B CA 1
ATOM 5862 C C . ASP B 1 345 ? -44.039 33.996 -31.139 1.00 37.08 381 ASP B C 1
ATOM 5863 O O . ASP B 1 345 ? -43.398 34.970 -30.747 1.00 37.37 381 ASP B O 1
ATOM 5868 N N . ILE B 1 346 ? -43.678 33.288 -32.204 1.00 36.63 382 ILE B N 1
ATOM 5869 C CA . ILE B 1 346 ? -42.377 33.524 -32.837 1.00 35.89 382 ILE B CA 1
ATOM 5870 C C . ILE B 1 346 ? -42.214 34.925 -33.440 1.00 35.19 382 ILE B C 1
ATOM 5871 O O . ILE B 1 346 ? -41.092 35.435 -33.512 1.00 35.21 382 ILE B O 1
ATOM 5876 N N . GLU B 1 347 ? -43.327 35.549 -33.837 1.00 34.14 383 GLU B N 1
ATOM 5877 C CA . GLU B 1 347 ? -43.302 36.894 -34.438 1.00 33.19 383 GLU B CA 1
ATOM 5878 C C . GLU B 1 347 ? -42.865 37.994 -33.467 1.00 31.99 383 GLU B C 1
ATOM 5879 O O . GLU B 1 347 ? -42.350 39.032 -33.883 1.00 31.93 383 GLU B O 1
ATOM 5885 N N . ASN B 1 348 ? -43.072 37.754 -32.176 1.00 30.40 384 ASN B N 1
ATOM 5886 C CA . ASN B 1 348 ? -42.732 38.714 -31.128 1.00 28.75 384 ASN B CA 1
ATOM 5887 C C . ASN B 1 348 ? -41.469 38.344 -30.346 1.00 26.55 384 ASN B C 1
ATOM 5888 O O . ASN B 1 348 ? -41.160 38.969 -29.329 1.00 26.83 384 ASN B O 1
ATOM 5893 N N . ASN B 1 349 ? -40.754 37.324 -30.814 1.00 23.57 385 ASN B N 1
ATOM 5894 C CA . ASN B 1 349 ? -39.530 36.863 -30.157 1.00 20.84 385 ASN B CA 1
ATOM 5895 C C . ASN B 1 349 ? -38.301 37.418 -30.883 1.00 18.86 385 ASN B C 1
ATOM 5896 O O . ASN B 1 349 ? -37.982 36.983 -31.991 1.00 17.74 385 ASN B O 1
ATOM 5901 N N . ALA B 1 350 ? -37.626 38.382 -30.254 1.00 16.94 386 ALA B N 1
ATOM 5902 C CA . ALA B 1 350 ? -36.485 39.066 -30.869 1.00 15.39 386 ALA B CA 1
ATOM 5903 C C . ALA B 1 350 ? -35.377 38.101 -31.307 1.00 14.51 386 ALA B C 1
ATOM 5904 O O . ALA B 1 350 ? -34.821 38.247 -32.397 1.00 14.33 386 ALA B O 1
ATOM 5906 N N . LEU B 1 351 ? -35.057 37.126 -30.459 1.00 13.45 387 LEU B N 1
ATOM 5907 C CA . LEU B 1 351 ? -34.026 36.138 -30.779 1.00 12.74 387 LEU B CA 1
ATOM 5908 C C . LEU B 1 351 ? -34.353 35.364 -32.056 1.00 12.35 387 LEU B C 1
ATOM 5909 O O . LEU B 1 351 ? -33.527 35.272 -32.962 1.00 12.47 387 LEU B O 1
ATOM 5914 N N . ILE B 1 352 ? -35.561 34.820 -32.133 1.00 12.28 388 ILE B N 1
ATOM 5915 C CA . ILE B 1 352 ? -35.975 34.054 -33.310 1.00 11.68 388 ILE B CA 1
ATOM 5916 C C . ILE B 1 352 ? -35.948 34.920 -34.568 1.00 11.60 388 ILE B C 1
ATOM 5917 O O . ILE B 1 352 ? -35.377 34.532 -35.587 1.00 11.75 388 ILE B O 1
ATOM 5922 N N . GLN B 1 353 ? -36.557 36.096 -34.475 1.00 11.57 389 GLN B N 1
ATOM 5923 C CA . GLN B 1 353 ? -36.719 36.989 -35.618 1.00 12.11 389 GLN B CA 1
ATOM 5924 C C . GLN B 1 353 ? -35.387 37.474 -36.188 1.00 11.91 389 GLN B C 1
ATOM 5925 O O . GLN B 1 353 ? -35.209 37.485 -37.407 1.00 11.22 389 GLN B O 1
ATOM 5931 N N . VAL B 1 354 ? -34.452 37.860 -35.310 1.00 10.89 390 VAL B N 1
ATOM 5932 C CA . VAL B 1 354 ? -33.140 38.297 -35.774 1.00 10.90 390 VAL B CA 1
ATOM 5933 C C . VAL B 1 354 ? -32.360 37.142 -36.443 1.00 11.08 390 VAL B C 1
ATOM 5934 O O . VAL B 1 354 ? -31.626 37.354 -37.425 1.00 10.64 390 VAL B O 1
ATOM 5938 N N . MET B 1 355 ? -32.548 35.925 -35.935 1.00 10.89 391 MET B N 1
ATOM 5939 C CA . MET B 1 355 ? -31.892 34.755 -36.509 1.00 11.80 391 MET B CA 1
ATOM 5940 C C . MET B 1 355 ? -32.469 34.387 -37.881 1.00 11.64 391 MET B C 1
ATOM 5941 O O . MET B 1 355 ? -31.707 34.019 -38.775 1.00 11.53 391 MET B O 1
ATOM 5946 N N . ILE B 1 356 ? -33.791 34.520 -38.052 1.00 11.84 392 ILE B N 1
ATOM 5947 C CA . ILE B 1 356 ? -34.411 34.368 -39.382 1.00 12.37 392 ILE B CA 1
ATOM 5948 C C . ILE B 1 356 ? -33.891 35.448 -40.354 1.00 13.14 392 ILE B C 1
ATOM 5949 O O . ILE B 1 356 ? -33.472 35.130 -41.472 1.00 12.90 392 ILE B O 1
ATOM 5954 N N . GLU B 1 357 ? -33.904 36.711 -39.907 1.00 13.66 393 GLU B N 1
ATOM 5955 C CA . GLU B 1 357 ? -33.452 37.846 -40.722 1.00 14.84 393 GLU B CA 1
ATOM 5956 C C . GLU B 1 357 ? -31.978 37.726 -41.162 1.00 14.54 393 GLU B C 1
ATOM 5957 O O . GLU B 1 357 ? -31.624 38.138 -42.276 1.00 14.61 393 GLU B O 1
ATOM 5963 N N . LEU B 1 358 ? -31.145 37.135 -40.303 1.00 14.13 394 LEU B N 1
ATOM 5964 C CA . LEU B 1 358 ? -29.724 36.888 -40.605 1.00 13.82 394 LEU B CA 1
ATOM 5965 C C . LEU B 1 358 ? -29.477 35.597 -41.400 1.00 14.26 394 LEU B C 1
ATOM 5966 O O . LEU B 1 358 ? -28.330 35.261 -41.693 1.00 14.13 394 LEU B O 1
ATOM 5971 N N . ASN B 1 359 ? -30.554 34.884 -41.735 1.00 14.61 395 ASN B N 1
ATOM 5972 C CA . ASN B 1 359 ? -30.485 33.607 -42.467 1.00 15.26 395 ASN B CA 1
ATOM 5973 C C . ASN B 1 359 ? -29.643 32.545 -41.749 1.00 15.15 395 ASN B C 1
ATOM 5974 O O . ASN B 1 359 ? -28.992 31.701 -42.377 1.00 14.66 395 ASN B O 1
ATOM 5979 N N . ILE B 1 360 ? -29.661 32.615 -40.420 1.00 14.57 396 ILE B N 1
ATOM 5980 C CA . ILE B 1 360 ? -29.013 31.614 -39.579 1.00 14.19 396 ILE B CA 1
ATOM 5981 C C . ILE B 1 360 ? -29.850 30.323 -39.597 1.00 14.45 396 ILE B C 1
ATOM 5982 O O . ILE B 1 360 ? -29.309 29.214 -39.619 1.00 14.58 396 ILE B O 1
ATOM 5987 N N . VAL B 1 361 ? -31.171 30.494 -39.609 1.00 14.41 397 VAL B N 1
ATOM 5988 C CA . VAL B 1 361 ? -32.120 29.390 -39.631 1.00 14.56 397 VAL B CA 1
ATOM 5989 C C . VAL B 1 361 ? -33.281 29.781 -40.543 1.00 15.02 397 VAL B C 1
ATOM 5990 O O . VAL B 1 361 ? -33.709 30.939 -40.546 1.00 14.48 397 VAL B O 1
ATOM 5994 N N . ASN B 1 362 ? -33.753 28.833 -41.349 1.00 15.59 398 ASN B N 1
ATOM 5995 C CA A ASN B 1 362 ? -34.948 29.006 -42.185 0.50 16.08 398 ASN B CA 1
ATOM 5996 C CA B ASN B 1 362 ? -34.928 29.085 -42.168 0.50 16.07 398 ASN B CA 1
ATOM 5997 C C . ASN B 1 362 ? -36.166 29.117 -41.270 1.00 16.44 398 ASN B C 1
ATOM 5998 O O . ASN B 1 362 ? -36.250 28.390 -40.289 1.00 15.82 398 ASN B O 1
ATOM 6007 N N . ARG B 1 363 ? -37.115 30.007 -41.578 1.00 17.29 399 ARG B N 1
ATOM 6008 C CA . ARG B 1 363 ? -38.328 30.120 -40.751 1.00 18.59 399 ARG B CA 1
ATOM 6009 C C . ARG B 1 363 ? -38.997 28.764 -40.507 1.00 18.04 399 ARG B C 1
ATOM 6010 O O . ARG B 1 363 ? -39.507 28.491 -39.416 1.00 17.61 399 ARG B O 1
ATOM 6018 N N . ASN B 1 364 ? -38.984 27.913 -41.526 1.00 18.49 400 ASN B N 1
ATOM 6019 C CA . ASN B 1 364 ? -39.634 26.608 -41.442 1.00 18.86 400 ASN B CA 1
ATOM 6020 C C . ASN B 1 364 ? -38.917 25.587 -40.565 1.00 18.18 400 ASN B C 1
ATOM 6021 O O . ASN B 1 364 ? -39.471 24.530 -40.264 1.00 18.37 400 ASN B O 1
ATOM 6026 N N . ASP B 1 365 ? -37.697 25.912 -40.161 1.00 17.37 401 ASP B N 1
ATOM 6027 C CA . ASP B 1 365 ? -36.884 25.055 -39.293 1.00 16.76 401 ASP B CA 1
ATOM 6028 C C . ASP B 1 365 ? -36.798 25.590 -37.862 1.00 15.99 401 ASP B C 1
ATOM 6029 O O . ASP B 1 365 ? -36.064 25.041 -37.024 1.00 15.15 401 ASP B O 1
ATOM 6034 N N . VAL B 1 366 ? -37.546 26.665 -37.603 1.00 15.51 402 VAL B N 1
ATOM 6035 C CA . VAL B 1 366 ? -37.710 27.238 -36.268 1.00 15.84 402 VAL B CA 1
ATOM 6036 C C . VAL B 1 366 ? -38.789 26.438 -35.532 1.00 16.23 402 VAL B C 1
ATOM 6037 O O . VAL B 1 366 ? -39.936 26.364 -35.994 1.00 16.11 402 VAL B O 1
ATOM 6041 N N . LYS B 1 367 ? -38.420 25.851 -34.395 1.00 16.30 403 LYS B N 1
ATOM 6042 C CA . LYS B 1 367 ? -39.351 25.061 -33.587 1.00 16.96 403 LYS B CA 1
ATOM 6043 C C . LYS B 1 367 ? -39.413 25.584 -32.171 1.00 17.07 403 LYS B C 1
ATOM 6044 O O . LYS B 1 367 ? -38.439 26.153 -31.669 1.00 16.81 403 LYS B O 1
ATOM 6050 N N . LEU B 1 368 ? -40.558 25.369 -31.530 1.00 17.69 404 LEU B N 1
ATOM 6051 C CA . LEU B 1 368 ? -40.753 25.697 -30.122 1.00 18.63 404 LEU B CA 1
ATOM 6052 C C . LEU B 1 368 ? -40.745 24.419 -29.287 1.00 19.50 404 LEU B C 1
ATOM 6053 O O . LEU B 1 368 ? -41.178 23.365 -29.754 1.00 18.54 404 LEU B O 1
ATOM 6058 N N . ILE B 1 369 ? -40.227 24.507 -28.063 1.00 20.49 405 ILE B N 1
ATOM 6059 C CA . ILE B 1 369 ? -40.221 23.357 -27.157 1.00 22.38 405 ILE B CA 1
ATOM 6060 C C . ILE B 1 369 ? -41.664 22.882 -26.928 1.00 23.74 405 ILE B C 1
ATOM 6061 O O . ILE B 1 369 ? -41.919 21.690 -26.728 1.00 23.85 405 ILE B O 1
ATOM 6066 N N . SER B 1 370 ? -42.598 23.830 -27.014 1.00 25.42 406 SER B N 1
ATOM 6067 C CA . SER B 1 370 ? -44.044 23.572 -26.954 1.00 27.11 406 SER B CA 1
ATOM 6068 C C . SER B 1 370 ? -44.552 22.619 -28.035 1.00 28.04 406 SER B C 1
ATOM 6069 O O . SER B 1 370 ? -45.536 21.909 -27.825 1.00 28.22 406 SER B O 1
ATOM 6072 N N . ASP B 1 371 ? -43.892 22.611 -29.189 1.00 29.42 407 ASP B N 1
ATOM 6073 C CA . ASP B 1 371 ? -44.292 21.754 -30.311 1.00 30.78 407 ASP B CA 1
ATOM 6074 C C . ASP B 1 371 ? -44.260 20.262 -29.986 1.00 31.82 407 ASP B C 1
ATOM 6075 O O . ASP B 1 371 ? -44.959 19.471 -30.626 1.00 32.14 407 ASP B O 1
ATOM 6080 N N . LEU B 1 372 ? -43.445 19.879 -29.005 1.00 33.13 408 LEU B N 1
ATOM 6081 C CA . LEU B 1 372 ? -43.396 18.490 -28.554 1.00 34.76 408 LEU B CA 1
ATOM 6082 C C . LEU B 1 372 ? -44.686 18.171 -27.779 1.00 36.00 408 LEU B C 1
ATOM 6083 O O . LEU B 1 372 ? -44.741 18.272 -26.548 1.00 36.21 408 LEU B O 1
ATOM 6088 N N . GLN B 1 373 ? -45.715 17.812 -28.551 1.00 37.59 409 GLN B N 1
ATOM 6089 C CA . GLN B 1 373 ? -47.112 17.610 -28.113 1.00 38.97 409 GLN B CA 1
ATOM 6090 C C . GLN B 1 373 ? -47.401 17.837 -26.618 1.00 39.28 409 GLN B C 1
ATOM 6091 O O . GLN B 1 373 ? -47.738 18.954 -26.208 1.00 39.60 409 GLN B O 1
#

Radius of gyration: 26.39 Å; Cα contacts (8 Å, |Δi|>4): 1365; chains: 2; bounding box: 59×60×64 Å

Organism: Photobacterium phosphoreum (NCBI:txid659)

Nearest PDB structures (foldseek):
  2zwi-assembly1_A  TM=1.003E+00  e=3.206E-73  Photobacterium phosphoreum
  2zwi-assembly2_B  TM=1.001E+00  e=2.690E-71  Photobacterium phosphoreum
  2z4t-assembly1_A  TM=8.833E-01  e=6.899E-30  Photobacterium sp. JT-ISH-224
  2ihz-assembly1_A  TM=8.353E-01  e=9.598E-26  Pasteurella multocida
  4v2u-assembly1_A  TM=8.101E-01  e=2.667E-25  Pasteurella dagmatis